Protein AF-0000000066987562 (afdb_homodimer)

Secondary structure (DSSP, 8-state):
--------------------------------B-TTS-B-HHHHHHHHHHH-TT--HHHHHHHHHHHHHHHS--SSHHHHHHHHHHHHHHHHHHSSS-HHHHHHHHHHHHHHHHHHTT--SSS--------HHHHHHHHHHTTTHHHHHHHHHHHHHHHHHHTTPPTT-EEEEETT-HHHHHHHHHHHH-TT---EEEEE--SS-HHHHHHHHHHHHTT-EEEEE-GGGHHHHHHH-TTEEEEEEE-SEEETTS-EEEETTHHHHHHHHHHS-SS--EEEEE--GGGEES--TTT-THHHHTT---S-SS--SS-S---HHHHTTPPPGGG-EEEE-GGG-SEEEETTEEE-GGGHHHHHHHT-/--------------------------------B-TTS-B-HHHHHHHHHHH-TT--HHHHHHHHHHHHHHHS--SSHHHHHHHHHHHHHHHHHHSSS-HHHHHHHHHHHHHHHHHHTT--SSS--------HHHHHHHHHHTTTHHHHHHHHHHHHHHHHHHTTPPTT-EEEEETT-HHHHHHHHHHHH-TT---EEEEE--SS-HHHHHHHHHHHHTT-EEEEE-GGGHHHHHHH-TTEEEEEEE-SEEETTS-EEEETTHHHHHHHHHHS-SS--EEEEE--GGGEES--TTT-THHHHHT---SSSS--SS-S---TTTGGGPPPGGG-EEEE-GGG-SEEEETTEEE-GGGHHHHHHH--

Foldseek 3Di:
DDPPPPPDDDPPPPPPPPPPPPPPPPPQPDQDADPVRQGQLQSQLVSVCVVDVLDASLLSLLLSLLVNLVRDDDDDLVRSLVSLVVNLVVNQVVDLHSLLSQLNSVLNSVVSVCLQVQNPPDPDPDSDNDDNVRSSVVCNVCSCVSVVVSVLFLVLLLVQLLVVQAAPAEEEEEALDPSVLSNLLSNLVDPVHAYAYEYEDQPQAVSSVVSQVSCVVSPHHYHYDYLVCLLVCLQPVLRAAEYEYEAQAQELLLKTKHAPSLQVNLVSQVPRDRYHHAYEYEYELSRYGDDDCVRPVVQQVQQPLPVPPVCPPPPPDPPVVVVVPRDDSSRGIHMHDLVSHQWYRTSVHIHRSNCSNVSVVVSD/DDDDPCPDDDPDPPDPPPPPPPPPPPPQPDQDQDPVRAGQLQSQLVSVCVVDVLDASLLSLLLSLLVNLVRDDDDDLVRSLVSLVVNLVVNQVVDLHSLLSQLNSVLNSVVSVCLQVQNPPDPDPDSDNDDNVRSSVVCNVCSCVSVVVSVLFLVLLLVQLLVVQAAPAEEEEEALDPSVLSNLLSNLVDPVHAYAYEYEDQPQAVSSVVSQVSCVVSPHHYHYDYLVCLLVCLQPVLRAAEYEYEAQAQELLLKTKHAPSLQVNLVSQVPRDRYHHAYEYEYELSRYGDDDCVRPVVQQVQQPLPPCCPCPPPPDDPPVVVVVSRDDSSRHIHMHDLVSHQWYRTSVHIHRSNCSNVSVVVSD

Nearest PDB structures (foldseek):
  5b04-assembly1_C  TM=7.597E-01  e=3.806E-19  Schizosaccharomyces pombe 972h-
  7f67-assembly1_C  TM=7.644E-01  e=8.911E-19  Homo sapiens
  5b04-assembly1_D  TM=7.649E-01  e=4.393E-18  Schizosaccharomyces pombe 972h-
  6jlz-assembly1_D  TM=7.361E-01  e=3.887E-17  Schizosaccharomyces pombe 972h-
  6jly-assembly1_C  TM=7.336E-01  e=1.549E-16  Schizosaccharomyces pombe 972h-

Solvent-accessible surface area (backbone atoms only — not comparable to full-atom values): 39674 Å² total; per-residue (Å²): 140,86,77,79,74,79,77,73,81,81,78,77,76,75,79,75,75,73,70,78,73,78,73,73,76,70,76,70,78,77,78,51,58,41,95,87,65,47,82,33,56,58,59,33,30,52,49,48,44,70,73,32,83,82,53,47,59,19,50,32,36,32,44,26,52,48,48,47,59,72,72,42,92,60,93,43,66,65,52,40,54,51,50,50,52,53,52,48,53,54,45,40,71,71,40,97,68,32,59,32,35,47,15,13,41,50,53,44,49,50,51,50,52,41,45,65,69,39,51,65,88,64,88,65,76,75,83,66,55,50,51,62,66,50,42,52,49,48,52,62,72,41,51,60,49,56,56,51,48,53,53,50,28,42,53,37,22,16,59,55,45,24,70,72,62,52,59,73,24,27,38,38,34,44,77,34,33,65,54,44,48,45,13,53,52,52,31,58,69,36,87,83,40,52,53,38,35,37,36,45,43,83,86,73,47,66,47,33,54,50,42,52,51,53,43,41,74,73,68,44,51,66,43,77,39,50,55,46,44,51,44,59,46,47,42,68,38,58,48,38,42,37,35,49,29,42,53,56,26,35,30,33,70,28,20,34,37,22,52,58,31,48,35,39,53,34,52,42,54,73,65,45,59,38,65,73,50,43,36,36,34,39,44,54,72,62,31,42,23,97,45,46,61,84,79,32,59,58,49,76,45,41,42,46,58,50,71,42,71,84,53,65,66,83,65,79,69,80,48,72,75,64,57,71,76,51,58,54,77,77,68,19,20,26,62,31,62,31,90,52,44,70,29,35,33,19,49,89,40,76,36,47,32,80,50,39,49,58,49,62,52,65,77,93,134,91,73,89,74,82,71,81,84,83,83,78,80,78,79,79,73,72,73,76,75,77,74,74,76,70,74,69,78,77,77,52,58,40,95,87,67,46,79,32,56,58,58,31,30,52,49,49,45,72,73,32,82,83,53,48,60,19,50,31,35,32,45,26,51,48,49,46,59,73,72,42,94,60,92,44,65,66,52,42,53,50,51,52,52,53,51,47,52,54,45,38,70,70,39,96,68,30,58,31,34,47,14,13,40,51,53,42,50,50,52,51,53,39,43,65,70,38,51,65,87,62,88,64,76,74,84,66,53,50,51,62,68,51,42,52,50,50,51,62,74,43,53,59,50,56,55,51,48,52,53,51,28,43,54,38,22,15,59,53,44,24,70,71,63,53,61,71,24,27,38,37,34,43,75,33,32,66,55,43,48,44,13,53,53,51,31,59,69,36,84,82,40,52,53,37,35,37,35,46,44,82,87,74,47,65,49,35,54,51,42,51,50,53,44,42,74,73,68,44,48,64,43,76,40,51,56,46,45,49,46,57,46,47,42,65,39,58,49,37,41,38,34,48,30,41,54,53,25,34,30,34,70,30,23,35,36,22,53,57,32,48,36,40,54,34,52,41,54,72,66,45,58,40,64,74,50,43,37,36,35,41,45,54,69,62,32,43,23,96,45,45,63,84,78,34,59,58,48,77,46,41,35,44,52,60,61,42,74,87,46,64,67,83,64,80,69,79,48,72,75,64,55,71,77,47,57,55,77,78,67,18,20,29,62,29,60,32,91,51,43,70,30,35,32,20,49,90,40,77,37,48,34,81,52,40,50,59,49,61,53,65,76,94

Structure (mmCIF, N/CA/C/O backbone):
data_AF-0000000066987562-model_v1
#
loop_
_entity.id
_entity.type
_entity.pdbx_description
1 polymer 'Translation initiation factor eIF2B subunit alpha'
#
loop_
_atom_site.group_PDB
_atom_site.id
_atom_site.type_symbol
_atom_site.label_atom_id
_atom_site.label_alt_id
_atom_site.label_comp_id
_atom_site.label_asym_id
_atom_site.label_entity_id
_atom_site.label_seq_id
_atom_site.pdbx_PDB_ins_code
_atom_site.Cartn_x
_atom_site.Cartn_y
_atom_site.Cartn_z
_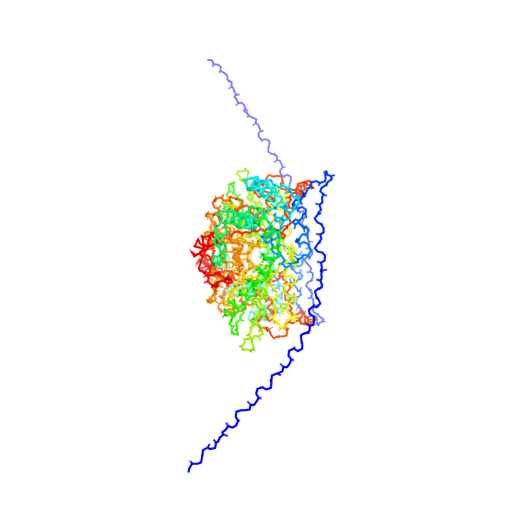atom_site.occupancy
_atom_site.B_iso_or_equiv
_atom_site.auth_seq_id
_atom_site.auth_comp_id
_atom_site.auth_asym_id
_atom_site.auth_atom_id
_atom_site.pdbx_PDB_model_num
ATOM 1 N N . MET A 1 1 ? -70.375 29.406 0.866 1 26.86 1 MET A N 1
ATOM 2 C CA . MET A 1 1 ? -69.25 28.562 0.572 1 26.86 1 MET A CA 1
ATOM 3 C C . MET A 1 1 ? -68.062 28.859 1.506 1 26.86 1 MET A C 1
ATOM 5 O O . MET A 1 1 ? -67.5 29.953 1.438 1 26.86 1 MET A O 1
ATOM 9 N N . SER A 1 2 ? -68 28.25 2.824 1 23.22 2 SER A N 1
ATOM 10 C CA . SER A 1 2 ? -67.625 28.625 4.188 1 23.22 2 SER A CA 1
ATOM 11 C C . SER A 1 2 ? -66.062 28.656 4.367 1 23.22 2 SER A C 1
ATOM 13 O O . SER A 1 2 ? -65.375 27.875 3.732 1 23.22 2 SER A O 1
ATOM 15 N N . THR A 1 3 ? -65.562 29.703 5.012 1 25.5 3 THR A N 1
ATOM 16 C CA . THR A 1 3 ? -64.438 30.5 5.504 1 25.5 3 THR A CA 1
ATOM 17 C C . THR A 1 3 ? -63.562 29.688 6.492 1 25.5 3 THR A C 1
ATOM 19 O O . THR A 1 3 ? -62.719 30.25 7.188 1 25.5 3 THR A O 1
ATOM 22 N N . ASP A 1 4 ? -63.781 28.25 6.441 1 23.69 4 ASP A N 1
ATOM 23 C CA . ASP A 1 4 ? -63.406 27.641 7.715 1 23.69 4 ASP A CA 1
ATOM 24 C C . ASP A 1 4 ? -61.938 27.875 8.023 1 23.69 4 ASP A C 1
ATOM 26 O O . ASP A 1 4 ? -61.094 27.734 7.145 1 23.69 4 ASP A O 1
ATOM 30 N N . SER A 1 5 ? -61.688 28.672 9.078 1 24.3 5 SER A N 1
ATOM 31 C CA . SER A 1 5 ? -60.656 29.344 9.875 1 24.3 5 SER A CA 1
ATOM 32 C C . SER A 1 5 ? -59.656 28.359 10.453 1 24.3 5 SER A C 1
ATOM 34 O O . SER A 1 5 ? -59.969 27.641 11.398 1 24.3 5 SER A O 1
ATOM 36 N N . SER A 1 6 ? -58.938 27.547 9.531 1 24.03 6 SER A N 1
ATOM 37 C CA . SER A 1 6 ? -58.094 26.438 9.922 1 24.03 6 SER A CA 1
ATOM 38 C C . SER A 1 6 ? -57.062 26.875 10.969 1 24.03 6 SER A C 1
ATOM 40 O O . SER A 1 6 ? -56.312 27.812 10.742 1 24.03 6 SER A O 1
ATOM 42 N N . SER A 1 7 ? -57.438 26.75 12.289 1 20.19 7 SER A N 1
ATOM 43 C CA . SER A 1 7 ? -56.844 27.094 13.586 1 20.19 7 SER A CA 1
ATOM 44 C C . SER A 1 7 ? -55.438 26.516 13.727 1 20.19 7 SER A C 1
ATOM 46 O O . SER A 1 7 ? -55.25 25.312 13.594 1 20.19 7 SER A O 1
ATOM 48 N N . LYS A 1 8 ? -54.469 27.312 13.312 1 21.95 8 LYS A N 1
ATOM 49 C CA . LYS A 1 8 ? -53 27.125 13.297 1 21.95 8 LYS A CA 1
ATOM 50 C C . LYS A 1 8 ? -52.5 26.688 14.664 1 21.95 8 LYS A C 1
ATOM 52 O O . LYS A 1 8 ? -52.719 27.375 15.656 1 21.95 8 LYS A O 1
ATOM 57 N N . PRO A 1 9 ? -52.312 25.344 14.906 1 20.62 9 PRO A N 1
ATOM 58 C CA . PRO A 1 9 ? -52 24.891 16.266 1 20.62 9 PRO A CA 1
ATOM 59 C C . PRO A 1 9 ? -50.812 25.656 16.875 1 20.62 9 PRO A C 1
ATOM 61 O O . PRO A 1 9 ? -49.969 26.203 16.156 1 20.62 9 PRO A O 1
ATOM 64 N N . ALA A 1 10 ? -50.969 26.203 18.156 1 19.22 10 ALA A N 1
ATOM 65 C CA . ALA A 1 10 ? -50.219 26.891 19.188 1 19.22 10 ALA A CA 1
ATOM 66 C C . ALA A 1 10 ? -48.906 26.156 19.469 1 19.22 10 ALA A C 1
ATOM 68 O O . ALA A 1 10 ? -48.875 24.953 19.75 1 19.22 10 ALA A O 1
ATOM 69 N N . ALA A 1 11 ? -47.781 26.562 18.797 1 20.05 11 ALA A N 1
ATOM 70 C CA . ALA A 1 11 ? -46.375 26.141 18.891 1 20.05 11 ALA A CA 1
ATOM 71 C C . ALA A 1 11 ? -45.906 26.203 20.328 1 20.05 11 ALA A C 1
ATOM 73 O O . ALA A 1 11 ? -45.875 27.281 20.938 1 20.05 11 ALA A O 1
ATOM 74 N N . GLU A 1 12 ? -46.344 25.219 21.203 1 19.61 12 GLU A N 1
ATOM 75 C CA . GLU A 1 12 ? -45.938 25.203 22.609 1 19.61 12 GLU A CA 1
ATOM 76 C C . GLU A 1 12 ? -44.438 25.438 22.766 1 19.61 12 GLU A C 1
ATOM 78 O O . GLU A 1 12 ? -43.625 24.875 22.016 1 19.61 12 GLU A O 1
ATOM 83 N N . SER A 1 13 ? -44.062 26.625 23.266 1 20.94 13 SER A N 1
ATOM 84 C CA . SER A 1 13 ? -42.781 27.219 23.656 1 20.94 13 SER A CA 1
ATOM 85 C C . SER A 1 13 ? -42.062 26.359 24.688 1 20.94 13 SER A C 1
ATOM 87 O O . SER A 1 13 ? -42.531 26.266 25.844 1 20.94 13 SER A O 1
ATOM 89 N N . SER A 1 14 ? -41.781 25.125 24.344 1 21.03 14 SER A N 1
ATOM 90 C CA . SER A 1 14 ? -41.094 24.312 25.344 1 21.03 14 SER A CA 1
ATOM 91 C C . SER A 1 14 ? -39.969 25.078 26 1 21.03 14 SER A C 1
ATOM 93 O O . SER A 1 14 ? -39.188 25.766 25.312 1 21.03 14 SER A O 1
ATOM 95 N N . ALA A 1 15 ? -40.094 25.469 27.297 1 20.36 15 ALA A N 1
ATOM 96 C CA . ALA A 1 15 ? -39.188 26.016 28.328 1 20.36 15 ALA A CA 1
ATOM 97 C C . ALA A 1 15 ? -37.875 25.266 28.344 1 20.36 15 ALA A C 1
ATOM 99 O O . ALA A 1 15 ? -37.812 24.047 28.516 1 20.36 15 ALA A O 1
ATOM 100 N N . ALA A 1 16 ? -36.875 25.875 27.688 1 20.92 16 ALA A N 1
ATOM 101 C CA . ALA A 1 16 ? -35.438 25.594 27.641 1 20.92 16 ALA A CA 1
ATOM 102 C C . ALA A 1 16 ? -34.844 25.516 29.031 1 20.92 16 ALA A C 1
ATOM 104 O O . ALA A 1 16 ? -34.625 26.547 29.672 1 20.92 16 ALA A O 1
ATOM 105 N N . ALA A 1 17 ? -35.406 24.703 29.938 1 24.67 17 ALA A N 1
ATOM 106 C CA . ALA A 1 17 ? -34.719 24.609 31.219 1 24.67 17 ALA A CA 1
ATOM 107 C C . ALA A 1 17 ? -33.188 24.5 31.016 1 24.67 17 ALA A C 1
ATOM 109 O O . ALA A 1 17 ? -32.75 23.641 30.25 1 24.67 17 ALA A O 1
ATOM 110 N N . GLY A 1 18 ? -32.531 25.609 31.203 1 20.08 18 GLY A N 1
ATOM 111 C CA . GLY A 1 18 ? -31.125 25.906 31.141 1 20.08 18 GLY A CA 1
ATOM 112 C C . GLY A 1 18 ? -30.266 24.938 31.922 1 20.08 18 GLY A C 1
ATOM 113 O O . GLY A 1 18 ? -30.391 24.844 33.156 1 20.08 18 GLY A O 1
ATOM 114 N N . MET A 1 19 ? -30.172 23.703 31.484 1 25.12 19 MET A N 1
ATOM 115 C CA . MET A 1 19 ? -29.281 22.844 32.25 1 25.12 19 MET A CA 1
ATOM 116 C C . MET A 1 19 ? -27.984 23.578 32.594 1 25.12 19 MET A C 1
ATOM 118 O O . MET A 1 19 ? -27.422 24.266 31.734 1 25.12 19 MET A O 1
ATOM 122 N N . PRO A 1 20 ? -27.766 23.906 33.844 1 24.05 20 PRO A N 1
ATOM 123 C CA . PRO A 1 20 ? -26.516 24.578 34.25 1 24.05 20 PRO A CA 1
ATOM 124 C C . PRO A 1 20 ? -25.281 23.875 33.688 1 24.05 20 PRO A C 1
ATOM 126 O O . PRO A 1 20 ? -25.266 22.656 33.562 1 24.05 20 PRO A O 1
ATOM 129 N N . ILE A 1 21 ? -24.734 24.422 32.688 1 25.94 21 ILE A N 1
ATOM 130 C CA . ILE A 1 21 ? -23.422 24.031 32.188 1 25.94 21 ILE A CA 1
ATOM 131 C C . ILE A 1 21 ? -22.438 23.938 33.344 1 25.94 21 ILE A C 1
ATOM 133 O O . ILE A 1 21 ? -22.156 24.922 34 1 25.94 21 ILE A O 1
ATOM 137 N N . ARG A 1 22 ? -22.453 22.891 34.094 1 27.09 22 ARG A N 1
ATOM 138 C CA . ARG A 1 22 ? -21.328 22.688 35 1 27.09 22 ARG A CA 1
ATOM 139 C C . ARG A 1 22 ? -20 23 34.312 1 27.09 22 ARG A C 1
ATOM 141 O O . ARG A 1 22 ? -19.641 22.375 33.312 1 27.09 22 ARG A O 1
ATOM 148 N N . THR A 1 23 ? -19.672 24.312 34.375 1 25.39 23 THR A N 1
ATOM 149 C CA . THR A 1 23 ? -18.328 24.781 34.031 1 25.39 23 THR A CA 1
ATOM 150 C C . THR A 1 23 ? -17.25 23.922 34.688 1 25.39 23 THR A C 1
ATOM 152 O O . THR A 1 23 ? -17.078 23.969 35.906 1 25.39 23 THR A O 1
ATOM 155 N N . ASN A 1 24 ? -17.156 22.703 34.406 1 28.55 24 ASN A N 1
ATOM 156 C CA . ASN A 1 24 ? -15.969 22.062 34.938 1 28.55 24 ASN A CA 1
ATOM 157 C C . ASN A 1 24 ? -14.703 22.844 34.625 1 28.55 24 ASN A C 1
ATOM 159 O O . ASN A 1 24 ? -14.359 23.047 33.469 1 28.55 24 ASN A O 1
ATOM 163 N N . SER A 1 25 ? -14.32 23.844 35.438 1 29.72 25 SER A N 1
ATOM 164 C CA . SER A 1 25 ? -13.016 24.484 35.5 1 29.72 25 SER A CA 1
ATOM 165 C C . SER A 1 25 ? -11.891 23.469 35.406 1 29.72 25 SER A C 1
ATOM 167 O O . SER A 1 25 ? -11.531 22.828 36.375 1 29.72 25 SER A O 1
ATOM 169 N N . THR A 1 26 ? -11.859 22.641 34.438 1 34.56 26 THR A N 1
ATOM 170 C CA . THR A 1 26 ? -10.625 21.875 34.375 1 34.56 26 THR A CA 1
ATOM 171 C C . THR A 1 26 ? -9.406 22.797 34.438 1 34.56 26 THR A C 1
ATOM 173 O O . THR A 1 26 ? -9.305 23.75 33.656 1 34.56 26 THR A O 1
ATOM 176 N N . SER A 1 27 ? -8.836 23 35.625 1 34.53 27 SER A N 1
ATOM 177 C CA . SER A 1 27 ? -7.551 23.641 35.906 1 34.53 27 SER A CA 1
ATOM 178 C C . SER A 1 27 ? -6.535 23.328 34.812 1 34.53 27 SER A C 1
ATOM 180 O O . SER A 1 27 ? -6.293 22.172 34.5 1 34.53 27 SER A O 1
ATOM 182 N N . SER A 1 28 ? -6.484 24.203 33.812 1 41.34 28 SER A N 1
ATOM 183 C CA . SER A 1 28 ? -5.414 24.125 32.812 1 41.34 28 SER A CA 1
ATOM 184 C C . SER A 1 28 ? -4.078 23.797 33.469 1 41.34 28 SER A C 1
ATOM 186 O O . SER A 1 28 ? -3.766 24.312 34.562 1 41.34 28 SER A O 1
ATOM 188 N N . PRO A 1 29 ? -3.457 22.75 33.25 1 44.59 29 PRO A N 1
ATOM 189 C CA . PRO A 1 29 ? -2.178 22.406 33.875 1 44.59 29 PRO A CA 1
ATOM 190 C C . PRO A 1 29 ? -1.225 23.609 33.969 1 44.59 29 PRO A C 1
ATOM 192 O O . PRO A 1 29 ? -1.278 24.5 33.125 1 44.59 29 PRO A O 1
ATOM 195 N N . THR A 1 30 ? -0.789 24.016 35.188 1 47 30 THR A N 1
ATOM 196 C CA . THR A 1 30 ? 0.227 25.016 35.5 1 47 30 THR A CA 1
ATOM 197 C C . THR A 1 30 ? 1.457 24.812 34.594 1 47 30 THR A C 1
ATOM 199 O O . THR A 1 30 ? 1.944 23.703 34.438 1 47 30 THR A O 1
ATOM 202 N N . PRO A 1 31 ? 1.804 25.922 33.812 1 55.94 31 PRO A N 1
ATOM 203 C CA . PRO A 1 31 ? 2.959 25.875 32.938 1 55.94 31 PRO A CA 1
ATOM 204 C C . PRO A 1 31 ? 4.227 25.375 33.625 1 55.94 31 PRO A C 1
ATOM 206 O O . PRO A 1 31 ? 4.461 25.703 34.781 1 55.94 31 PRO A O 1
ATOM 209 N N . SER A 1 32 ? 4.961 24.391 33.188 1 56.53 32 SER A N 1
ATOM 210 C CA . SER A 1 32 ? 6.152 23.75 33.75 1 56.53 32 SER A CA 1
ATOM 211 C C . SER A 1 32 ? 7.375 24.656 33.625 1 56.53 32 SER A C 1
ATOM 213 O O . SER A 1 32 ? 7.695 25.125 32.531 1 56.53 32 SER A O 1
ATOM 215 N N . LYS A 1 33 ? 7.898 25.156 34.719 1 52.38 33 LYS A N 1
ATOM 216 C CA . LYS A 1 33 ? 9.172 25.875 34.812 1 52.38 33 LYS A CA 1
ATOM 217 C C . LYS A 1 33 ? 10.344 24.906 34.75 1 52.38 33 LYS A C 1
ATOM 219 O O . LYS A 1 33 ? 10.273 23.797 35.281 1 52.38 33 LYS A O 1
ATOM 224 N N . GLN A 1 34 ? 11.227 25.266 33.844 1 57.06 34 GLN A N 1
ATOM 225 C CA . GLN A 1 34 ? 12.492 24.547 33.844 1 57.06 34 GLN A CA 1
ATOM 226 C C . GLN A 1 34 ? 13.195 24.672 35.188 1 57.06 34 GLN A C 1
ATOM 228 O O . GLN A 1 34 ? 12.781 25.469 36.031 1 57.06 34 GLN A O 1
ATOM 233 N N . GLN A 1 35 ? 14.305 23.969 35.406 1 49.94 35 GLN A N 1
ATOM 234 C CA . GLN A 1 35 ? 15.117 23.984 36.625 1 49.94 35 GLN A CA 1
ATOM 235 C C . GLN A 1 35 ? 15.531 25.406 37 1 49.94 35 GLN A C 1
ATOM 237 O O . GLN A 1 35 ? 15.648 25.734 38.188 1 49.94 35 GLN A O 1
ATOM 242 N N . ASP A 1 36 ? 15.891 26.188 36.031 1 49.28 36 ASP A N 1
ATOM 243 C CA . ASP A 1 36 ? 16.406 27.5 36.375 1 49.28 36 ASP A CA 1
ATOM 244 C C . ASP A 1 36 ? 15.273 28.516 36.531 1 49.28 36 ASP A C 1
ATOM 246 O O . ASP A 1 36 ? 15.516 29.719 36.625 1 49.28 36 ASP A O 1
ATOM 250 N N . GLY A 1 37 ? 13.984 28.047 36.562 1 59.81 37 GLY A N 1
ATOM 251 C CA . GLY A 1 37 ? 12.859 28.938 36.781 1 59.81 37 GLY A CA 1
ATOM 252 C C . GLY A 1 37 ? 12.281 29.531 35.5 1 59.81 37 GLY A C 1
ATOM 253 O O . GLY A 1 37 ? 11.266 30.219 35.531 1 59.81 37 GLY A O 1
ATOM 254 N N . SER A 1 38 ? 12.992 29.25 34.344 1 73.5 38 SER A N 1
ATOM 255 C CA . SER A 1 38 ? 12.594 29.875 33.094 1 73.5 38 SER A CA 1
ATOM 256 C C . SER A 1 38 ? 11.5 29.078 32.375 1 73.5 38 SER A C 1
ATOM 258 O O . SER A 1 38 ? 11.375 27.859 32.594 1 73.5 38 SER A O 1
ATOM 260 N N . PHE A 1 39 ? 10.516 29.75 31.797 1 88.31 39 PHE A N 1
ATOM 261 C CA . PHE A 1 39 ? 9.391 29.172 31.078 1 88.31 39 PHE A CA 1
ATOM 262 C C . PHE A 1 39 ? 9.883 28.25 29.969 1 88.31 39 PHE A C 1
ATOM 264 O O . PHE A 1 39 ? 10.773 28.609 29.203 1 88.31 39 PHE A O 1
ATOM 271 N N . ASP A 1 40 ? 9.477 27 29.938 1 94.12 40 ASP A N 1
ATOM 272 C CA . ASP A 1 40 ? 9.828 26.016 28.922 1 94.12 40 ASP A CA 1
ATOM 273 C C . ASP A 1 40 ? 8.68 25.812 27.938 1 94.12 40 ASP A C 1
ATOM 275 O O . ASP A 1 40 ? 7.723 25.094 28.234 1 94.12 40 ASP A O 1
ATOM 279 N N . ILE A 1 41 ? 8.812 26.344 26.766 1 95.88 41 ILE A N 1
ATOM 280 C CA . ILE A 1 41 ? 7.734 26.312 25.797 1 95.88 41 ILE A CA 1
ATOM 281 C C . ILE A 1 41 ? 7.523 24.875 25.297 1 95.88 41 ILE A C 1
ATOM 283 O O . ILE A 1 41 ? 6.395 24.484 25.016 1 95.88 41 ILE A O 1
ATOM 287 N N . VAL A 1 42 ? 8.57 24.047 25.172 1 95.69 42 VAL A N 1
ATOM 288 C CA . VAL A 1 42 ? 8.484 22.688 24.656 1 95.69 42 VAL A CA 1
ATOM 289 C C . VAL A 1 42 ? 7.695 21.812 25.625 1 95.69 42 VAL A C 1
ATOM 291 O O . VAL A 1 42 ? 6.805 21.062 25.219 1 95.69 42 VAL A O 1
ATOM 294 N N . GLN A 1 43 ? 8 22 26.828 1 94.5 43 GLN A N 1
ATOM 295 C CA . GLN A 1 43 ? 7.273 21.25 27.844 1 94.5 43 GLN A CA 1
ATOM 296 C C . GLN A 1 43 ? 5.805 21.656 27.891 1 94.5 43 GLN A C 1
ATOM 298 O O . GLN A 1 43 ? 4.922 20.797 28.016 1 94.5 43 GLN A O 1
ATOM 303 N N . THR A 1 44 ? 5.598 22.938 27.859 1 94.19 44 THR A N 1
ATOM 304 C CA . THR A 1 44 ? 4.23 23.453 27.828 1 94.19 44 THR A CA 1
ATOM 305 C C . THR A 1 44 ? 3.459 22.875 26.641 1 94.19 44 THR A C 1
ATOM 307 O O . THR A 1 44 ? 2.328 22.406 26.797 1 94.19 44 THR A O 1
ATOM 310 N N . TYR A 1 45 ? 4.039 22.859 25.516 1 94.25 45 TYR A N 1
ATOM 311 C CA . TYR A 1 45 ? 3.447 22.312 24.297 1 94.25 45 TYR A CA 1
ATOM 312 C C . TYR A 1 45 ? 3.072 20.844 24.484 1 94.25 45 TYR A C 1
ATOM 314 O O . TYR A 1 45 ? 1.951 20.438 24.172 1 94.25 45 TYR A O 1
ATOM 322 N N . ARG A 1 46 ? 3.916 20.062 24.953 1 93.06 46 ARG A N 1
ATOM 323 C CA . ARG A 1 46 ? 3.686 18.641 25.172 1 93.06 46 ARG A CA 1
ATOM 324 C C . ARG A 1 46 ? 2.57 18.406 26.188 1 93.06 46 ARG A C 1
ATOM 326 O O . ARG A 1 46 ? 1.749 17.5 26.016 1 93.06 46 ARG A O 1
ATOM 333 N N . GLU A 1 47 ? 2.564 19.25 27.188 1 92.44 47 GLU A N 1
ATOM 334 C CA . GLU A 1 47 ? 1.529 19.125 28.203 1 92.44 47 GLU A CA 1
ATOM 335 C C . GLU A 1 47 ? 0.152 19.453 27.641 1 92.44 47 GLU A C 1
ATOM 337 O O . GLU A 1 47 ? -0.837 18.797 27.984 1 92.44 47 GLU A O 1
ATOM 342 N N . LEU A 1 48 ? 0.119 20.484 26.859 1 90.75 48 LEU A N 1
ATOM 343 C CA . LEU A 1 48 ? -1.137 20.859 26.219 1 90.75 48 LEU A CA 1
ATOM 344 C C . LEU A 1 48 ? -1.673 19.719 25.375 1 90.75 48 LEU A C 1
ATOM 346 O O . LEU A 1 48 ? -2.854 19.375 25.453 1 90.75 48 LEU A O 1
ATOM 350 N N . LEU A 1 49 ? -0.809 19.047 24.562 1 89.44 49 LEU A N 1
ATOM 351 C CA . LEU A 1 49 ? -1.222 17.953 23.688 1 89.44 49 LEU A CA 1
ATOM 352 C C . LEU A 1 49 ? -1.661 16.75 24.5 1 89.44 49 LEU A C 1
ATOM 354 O O . LEU A 1 49 ? -2.576 16.016 24.094 1 89.44 49 LEU A O 1
ATOM 358 N N . ASN A 1 50 ? -1.048 16.5 25.594 1 89.19 50 ASN A N 1
ATOM 359 C CA . ASN A 1 50 ? -1.368 15.359 26.438 1 89.19 50 ASN A CA 1
ATOM 360 C C . ASN A 1 50 ? -2.664 15.578 27.203 1 89.19 50 ASN A C 1
ATOM 362 O O . ASN A 1 50 ? -3.373 14.617 27.516 1 89.19 50 ASN A O 1
ATOM 366 N N . SER A 1 51 ? -2.941 16.812 27.531 1 88.06 51 SER A N 1
ATOM 367 C CA . SER A 1 51 ? -4.094 17.141 28.359 1 88.06 51 SER A CA 1
ATOM 368 C C . SER A 1 51 ? -5.383 17.141 27.547 1 88.06 51 SER A C 1
ATOM 370 O O . SER A 1 51 ? -6.461 16.875 28.078 1 88.06 51 SER A O 1
ATOM 372 N N . ASP A 1 52 ? -5.289 17.531 26.328 1 83.88 52 ASP A N 1
ATOM 373 C CA . ASP A 1 52 ? -6.449 17.609 25.453 1 83.88 52 ASP A CA 1
ATOM 374 C C . ASP A 1 52 ? -6.184 16.906 24.125 1 83.88 52 ASP A C 1
ATOM 376 O O . ASP A 1 52 ? -5.512 17.438 23.25 1 83.88 52 ASP A O 1
ATOM 380 N N . ARG A 1 53 ? -6.879 15.797 23.938 1 79 53 ARG A N 1
ATOM 381 C CA . ARG A 1 53 ? -6.664 14.992 22.734 1 79 53 ARG A CA 1
ATOM 382 C C . ARG A 1 53 ? -7.258 15.672 21.516 1 79 53 ARG A C 1
ATOM 384 O O . ARG A 1 53 ? -6.891 15.344 20.375 1 79 53 ARG A O 1
ATOM 391 N N . ASP A 1 54 ? -8.07 16.578 21.75 1 81.88 54 ASP A N 1
ATOM 392 C CA . ASP A 1 54 ? -8.734 17.234 20.625 1 81.88 54 ASP A CA 1
ATOM 393 C C . ASP A 1 54 ? -7.926 18.438 20.125 1 81.88 54 ASP A C 1
ATOM 395 O O . ASP A 1 54 ? -8.227 19 19.062 1 81.88 54 ASP A O 1
ATOM 399 N N . LEU A 1 55 ? -6.945 18.75 20.875 1 88.38 55 LEU A N 1
ATOM 400 C CA . LEU A 1 55 ? -6.113 19.891 20.484 1 88.38 55 LEU A CA 1
ATOM 401 C C . LEU A 1 55 ? -5.152 19.5 19.375 1 88.38 55 LEU A C 1
ATOM 403 O O . LEU A 1 55 ? -4.445 18.5 19.469 1 88.38 55 LEU A O 1
ATOM 407 N N . THR A 1 56 ? -5.184 20.266 18.297 1 90.31 56 THR A N 1
ATOM 408 C CA . THR A 1 56 ? -4.277 20 17.188 1 90.31 56 THR A CA 1
ATOM 409 C C . THR A 1 56 ? -2.906 20.625 17.438 1 90.31 56 THR A C 1
ATOM 411 O O . THR A 1 56 ? -2.779 21.531 18.266 1 90.31 56 THR A O 1
ATOM 414 N N . MET A 1 57 ? -1.932 20.203 16.766 1 91.69 57 MET A N 1
ATOM 415 C CA . MET A 1 57 ? -0.556 20.641 16.969 1 91.69 57 MET A CA 1
ATOM 416 C C . MET A 1 57 ? -0.422 22.141 16.688 1 91.69 57 MET A C 1
ATOM 418 O O . MET A 1 57 ? 0.197 22.875 17.469 1 91.69 57 MET A O 1
ATOM 422 N N . PRO A 1 58 ? -1.051 22.703 15.625 1 93.06 58 PRO A N 1
ATOM 423 C CA . PRO A 1 58 ? -0.964 24.141 15.398 1 93.06 58 PRO A CA 1
ATOM 424 C C . PRO A 1 58 ? -1.585 24.953 16.531 1 93.06 58 PRO A C 1
ATOM 426 O O . PRO A 1 58 ? -1.012 25.969 16.953 1 93.06 58 PRO A O 1
ATOM 429 N N . VAL A 1 59 ? -2.725 24.516 16.984 1 92.5 59 VAL A N 1
ATOM 430 C CA . VAL A 1 59 ? -3.406 25.234 18.047 1 92.5 59 VAL A CA 1
ATOM 431 C C . VAL A 1 59 ? -2.594 25.141 19.344 1 92.5 59 VAL A C 1
ATOM 433 O O . VAL A 1 59 ? -2.484 26.125 20.078 1 92.5 59 VAL A O 1
ATOM 436 N N . ALA A 1 60 ? -2.045 23.969 19.578 1 93.25 60 ALA A N 1
ATOM 437 C CA . ALA A 1 60 ? -1.174 23.797 20.734 1 93.25 60 ALA A CA 1
ATOM 438 C C . ALA A 1 60 ? 0.036 24.734 20.641 1 93.25 60 ALA A C 1
ATOM 440 O O . ALA A 1 60 ? 0.492 25.266 21.656 1 93.25 60 ALA A O 1
ATOM 441 N N . ALA A 1 61 ? 0.569 24.859 19.5 1 94.44 61 ALA A N 1
ATOM 442 C CA . ALA A 1 61 ? 1.689 25.766 19.281 1 94.44 61 ALA A CA 1
ATOM 443 C C . ALA A 1 61 ? 1.291 27.203 19.594 1 94.44 61 ALA A C 1
ATOM 445 O O . ALA A 1 61 ? 2.025 27.922 20.281 1 94.44 61 ALA A O 1
ATOM 446 N N . ILE A 1 62 ? 0.151 27.641 19.125 1 92.31 62 ILE A N 1
ATOM 447 C CA . ILE A 1 62 ? -0.362 28.984 19.391 1 92.31 62 ILE A CA 1
ATOM 448 C C . ILE A 1 62 ? -0.527 29.188 20.891 1 92.31 62 ILE A C 1
ATOM 450 O O . ILE A 1 62 ? -0.039 30.172 21.438 1 92.31 62 ILE A O 1
ATOM 454 N N . GLU A 1 63 ? -1.161 28.219 21.531 1 92 63 GLU A N 1
ATOM 455 C CA . GLU A 1 63 ? -1.409 28.344 22.969 1 92 63 GLU A CA 1
ATOM 456 C C . GLU A 1 63 ? -0.101 28.359 23.75 1 92 63 GLU A C 1
ATOM 458 O O . GLU A 1 63 ? 0.004 29.047 24.781 1 92 63 GLU A O 1
ATOM 463 N N . SER A 1 64 ? 0.823 27.609 23.297 1 93.81 64 SER A N 1
ATOM 464 C CA . SER A 1 64 ? 2.129 27.609 23.953 1 93.81 64 SER A CA 1
ATOM 465 C C . SER A 1 64 ? 2.797 28.969 23.844 1 93.81 64 SER A C 1
ATOM 467 O O . SER A 1 64 ? 3.389 29.453 24.812 1 93.81 64 SER A O 1
ATOM 469 N N . LEU A 1 65 ? 2.697 29.594 22.719 1 93.62 65 LEU A N 1
ATOM 470 C CA . LEU A 1 65 ? 3.285 30.906 22.516 1 93.62 65 LEU A CA 1
ATOM 471 C C . LEU A 1 65 ? 2.564 31.953 23.359 1 93.62 65 LEU A C 1
ATOM 473 O O . LEU A 1 65 ? 3.191 32.906 23.859 1 93.62 65 LEU A O 1
ATOM 477 N N . ILE A 1 66 ? 1.286 31.844 23.469 1 90.88 66 ILE A N 1
ATOM 478 C CA . ILE A 1 66 ? 0.527 32.719 24.328 1 90.88 66 ILE A CA 1
ATOM 479 C C . ILE A 1 66 ? 1.011 32.594 25.766 1 90.88 66 ILE A C 1
ATOM 481 O O . ILE A 1 66 ? 1.183 33.562 26.484 1 90.88 66 ILE A O 1
ATOM 485 N N . GLU A 1 67 ? 1.261 31.328 26.172 1 91.25 67 GLU A N 1
ATOM 486 C CA . GLU A 1 67 ? 1.764 31.078 27.516 1 91.25 67 GLU A CA 1
ATOM 487 C C . GLU A 1 67 ? 3.145 31.703 27.719 1 91.25 67 GLU A C 1
ATOM 489 O O . GLU A 1 67 ? 3.477 32.156 28.812 1 91.25 67 GLU A O 1
ATOM 494 N N . VAL A 1 68 ? 3.939 31.656 26.703 1 92.62 68 VAL A N 1
ATOM 495 C CA . VAL A 1 68 ? 5.238 32.312 26.766 1 92.62 68 VAL A CA 1
ATOM 496 C C . VAL A 1 68 ? 5.043 33.812 27.094 1 92.62 68 VAL A C 1
ATOM 498 O O . VAL A 1 68 ? 5.742 34.344 27.953 1 92.62 68 VAL A O 1
ATOM 501 N N . LEU A 1 69 ? 4.105 34.438 26.422 1 89 69 LEU A N 1
ATOM 502 C CA . LEU A 1 69 ? 3.844 35.875 26.641 1 89 69 LEU A CA 1
ATOM 503 C C . LEU A 1 69 ? 3.318 36.125 28.047 1 89 69 LEU A C 1
ATOM 505 O O . LEU A 1 69 ? 3.584 37.156 28.641 1 89 69 LEU A O 1
ATOM 509 N N . ARG A 1 70 ? 2.633 35.125 28.516 1 87.19 70 ARG A N 1
ATOM 510 C CA . ARG A 1 70 ? 2.096 35.25 29.859 1 87.19 70 ARG A CA 1
ATOM 511 C C . ARG A 1 70 ? 3.211 35.188 30.906 1 87.19 70 ARG A C 1
ATOM 513 O O . ARG A 1 70 ? 3.133 35.844 31.938 1 87.19 70 ARG A O 1
ATOM 520 N N . ASN A 1 71 ? 4.199 34.5 30.594 1 89.44 71 ASN A N 1
ATOM 521 C CA . ASN A 1 71 ? 5.199 34.188 31.625 1 89.44 71 ASN A CA 1
ATOM 522 C C . ASN A 1 71 ? 6.504 34.938 31.375 1 89.44 71 ASN A C 1
ATOM 524 O O . ASN A 1 71 ? 7.477 34.781 32.094 1 89.44 71 ASN A O 1
ATOM 528 N N . THR A 1 72 ? 6.562 35.656 30.344 1 86.25 72 THR A N 1
ATOM 529 C CA . THR A 1 72 ? 7.77 36.406 30.016 1 86.25 72 THR A CA 1
ATOM 530 C C . THR A 1 72 ? 7.465 37.906 29.891 1 86.25 72 THR A C 1
ATOM 532 O O . THR A 1 72 ? 6.863 38.344 28.906 1 86.25 72 THR A O 1
ATOM 535 N N . PRO A 1 73 ? 7.918 38.594 30.859 1 83.06 73 PRO A N 1
ATOM 536 C CA . PRO A 1 73 ? 7.668 40.062 30.781 1 83.06 73 PRO A CA 1
ATOM 537 C C . PRO A 1 73 ? 8.383 40.719 29.609 1 83.06 73 PRO A C 1
ATOM 539 O O . PRO A 1 73 ? 9.508 40.312 29.266 1 83.06 73 PRO A O 1
ATOM 542 N N . ALA A 1 74 ? 7.656 41.469 28.891 1 83.25 74 ALA A N 1
ATOM 543 C CA . ALA A 1 74 ? 8.203 42.281 27.797 1 83.25 74 ALA A CA 1
ATOM 544 C C . ALA A 1 74 ? 7.766 43.75 27.938 1 83.25 74 ALA A C 1
ATOM 546 O O . ALA A 1 74 ? 6.613 44.031 28.281 1 83.25 74 ALA A O 1
ATOM 547 N N . SER A 1 75 ? 8.742 44.656 27.688 1 81.56 75 SER A N 1
ATOM 548 C CA . SER A 1 75 ? 8.461 46.062 27.922 1 81.56 75 SER A CA 1
ATOM 549 C C . SER A 1 75 ? 7.996 46.75 26.641 1 81.56 75 SER A C 1
ATOM 551 O O . SER A 1 75 ? 7.371 47.812 26.688 1 81.56 75 SER A O 1
ATOM 553 N N . THR A 1 76 ? 8.391 46.219 25.469 1 84 76 THR A N 1
ATOM 554 C CA . THR A 1 76 ? 8.031 46.844 24.203 1 84 76 THR A CA 1
ATOM 555 C C . THR A 1 76 ? 7.441 45.812 23.234 1 84 76 THR A C 1
ATOM 557 O O . THR A 1 76 ? 7.59 44.625 23.453 1 84 76 THR A O 1
ATOM 560 N N . ALA A 1 77 ? 6.77 46.375 22.234 1 83.94 77 ALA A N 1
ATOM 561 C CA . ALA A 1 77 ? 6.215 45.562 21.172 1 83.94 77 ALA A CA 1
ATOM 562 C C . ALA A 1 77 ? 7.312 44.781 20.438 1 83.94 77 ALA A C 1
ATOM 564 O O . ALA A 1 77 ? 7.152 43.594 20.141 1 83.94 77 ALA A O 1
ATOM 565 N N . MET A 1 78 ? 8.375 45.469 20.203 1 87.06 78 MET A N 1
ATOM 566 C CA . MET A 1 78 ? 9.477 44.844 19.484 1 87.06 78 MET A CA 1
ATOM 567 C C . MET A 1 78 ? 10.102 43.719 20.297 1 87.06 78 MET A C 1
ATOM 569 O O . MET A 1 78 ? 10.461 42.688 19.75 1 87.06 78 MET A O 1
ATOM 573 N N . GLU A 1 79 ? 10.25 43.938 21.531 1 88.88 79 GLU A N 1
ATOM 574 C CA . GLU A 1 79 ? 10.781 42.906 22.406 1 88.88 79 GLU A CA 1
ATOM 575 C C . GLU A 1 79 ? 9.867 41.688 22.438 1 88.88 79 GLU A C 1
ATOM 577 O O . GLU A 1 79 ? 10.344 40.562 22.5 1 88.88 79 GLU A O 1
ATOM 582 N N . THR A 1 80 ? 8.656 41.969 22.469 1 88.12 80 THR A N 1
ATOM 583 C CA . THR A 1 80 ? 7.664 40.906 22.484 1 88.12 80 THR A CA 1
ATOM 584 C C . THR A 1 80 ? 7.797 40.031 21.219 1 88.12 80 THR A C 1
ATOM 586 O O . THR A 1 80 ? 7.797 38.812 21.312 1 88.12 80 THR A O 1
ATOM 589 N N . VAL A 1 81 ? 7.891 40.625 20.078 1 90.31 81 VAL A N 1
ATOM 590 C CA . VAL A 1 81 ? 8.016 39.938 18.812 1 90.31 81 VAL A CA 1
ATOM 591 C C . VAL A 1 81 ? 9.305 39.125 18.797 1 90.31 81 VAL A C 1
ATOM 593 O O . VAL A 1 81 ? 9.312 37.969 18.312 1 90.31 81 VAL A O 1
ATOM 596 N N . GLU A 1 82 ? 10.352 39.625 19.359 1 93.31 82 GLU A N 1
ATOM 597 C CA . GLU A 1 82 ? 11.625 38.938 19.406 1 93.31 82 GLU A CA 1
ATOM 598 C C . GLU A 1 82 ? 11.523 37.688 20.297 1 93.31 82 GLU A C 1
ATOM 600 O O . GLU A 1 82 ? 12.102 36.656 19.984 1 93.31 82 GLU A O 1
ATOM 605 N N . ILE A 1 83 ? 10.859 37.875 21.406 1 92.5 83 ILE A N 1
ATOM 606 C CA . ILE A 1 83 ? 10.664 36.75 22.312 1 92.5 83 ILE A CA 1
ATOM 607 C C . ILE A 1 83 ? 9.883 35.656 21.609 1 92.5 83 ILE A C 1
ATOM 609 O O . ILE A 1 83 ? 10.25 34.469 21.688 1 92.5 83 ILE A O 1
ATOM 613 N N . VAL A 1 84 ? 8.852 36.031 20.891 1 93.31 84 VAL A N 1
ATOM 614 C CA . VAL A 1 84 ? 8.008 35.062 20.188 1 93.31 84 VAL A CA 1
ATOM 615 C C . VAL A 1 84 ? 8.828 34.344 19.125 1 93.31 84 VAL A C 1
ATOM 617 O O . VAL A 1 84 ? 8.734 33.125 18.969 1 93.31 84 VAL A O 1
ATOM 620 N N . LYS A 1 85 ? 9.633 35.031 18.406 1 95.31 85 LYS A N 1
ATOM 621 C CA . LYS A 1 85 ? 10.461 34.469 17.344 1 95.31 85 LYS A CA 1
ATOM 622 C C . LYS A 1 85 ? 11.453 33.438 17.922 1 95.31 85 LYS A C 1
ATOM 624 O O . LYS A 1 85 ? 11.648 32.375 17.359 1 95.31 85 LYS A O 1
ATOM 629 N N . LYS A 1 86 ? 12.039 33.812 19 1 95.44 86 LYS A N 1
ATOM 630 C CA . LYS A 1 86 ? 13.016 32.938 19.656 1 95.44 86 LYS A CA 1
ATOM 631 C C . LYS A 1 86 ? 12.359 31.672 20.156 1 95.44 86 LYS A C 1
ATOM 633 O O . LYS A 1 86 ? 12.875 30.562 19.938 1 95.44 86 LYS A O 1
ATOM 638 N N . GLU A 1 87 ? 11.289 31.859 20.844 1 95.94 87 GLU A N 1
ATOM 639 C CA . GLU A 1 87 ? 10.586 30.703 21.406 1 95.94 87 GLU A CA 1
ATOM 640 C C . GLU A 1 87 ? 9.977 29.844 20.312 1 95.94 87 GLU A C 1
ATOM 642 O O . GLU A 1 87 ? 9.891 28.609 20.453 1 95.94 87 GLU A O 1
ATOM 647 N N . LYS A 1 88 ? 9.516 30.438 19.219 1 95.88 88 LYS A N 1
ATOM 648 C CA . LYS A 1 88 ? 9.055 29.719 18.047 1 95.88 88 LYS A CA 1
ATOM 649 C C . LYS A 1 88 ? 10.148 28.797 17.5 1 95.88 88 LYS A C 1
ATOM 651 O O . LYS A 1 88 ? 9.898 27.625 17.203 1 95.88 88 LYS A O 1
ATOM 656 N N . ALA A 1 89 ? 11.305 29.328 17.391 1 95.31 89 ALA A N 1
ATOM 657 C CA . ALA A 1 89 ? 12.43 28.547 16.875 1 95.31 89 ALA A CA 1
ATOM 658 C C . ALA A 1 89 ? 12.719 27.344 17.75 1 95.31 89 ALA A C 1
ATOM 660 O O . ALA A 1 89 ? 13.016 26.25 17.25 1 95.31 89 ALA A O 1
ATOM 661 N N . LYS A 1 90 ? 12.641 27.578 19.047 1 94.69 90 LYS A N 1
ATOM 662 C CA . LYS A 1 90 ? 12.852 26.5 19.984 1 94.69 90 LYS A CA 1
ATOM 663 C C . LYS A 1 90 ? 11.781 25.406 19.828 1 94.69 90 LYS A C 1
ATOM 665 O O . LYS A 1 90 ? 12.094 24.219 19.859 1 94.69 90 LYS A O 1
ATOM 670 N N . LEU A 1 91 ? 10.641 25.828 19.688 1 94.5 91 LEU A N 1
ATOM 671 C CA . LEU A 1 91 ? 9.508 24.922 19.547 1 94.5 91 LEU A CA 1
ATOM 672 C C . LEU A 1 91 ? 9.633 24.094 18.266 1 94.5 91 LEU A C 1
ATOM 674 O O . LEU A 1 91 ? 9.453 22.875 18.297 1 94.5 91 LEU A O 1
ATOM 678 N N . LEU A 1 92 ? 9.961 24.703 17.172 1 90.62 92 LEU A N 1
ATOM 679 C CA . LEU A 1 92 ? 10.086 24.031 15.883 1 90.62 92 LEU A CA 1
ATOM 680 C C . LEU A 1 92 ? 11.219 23.016 15.906 1 90.62 92 LEU A C 1
ATOM 682 O O . LEU A 1 92 ? 11.094 21.922 15.352 1 90.62 92 LEU A O 1
ATOM 686 N N . ALA A 1 93 ? 12.242 23.266 16.578 1 86.62 93 ALA A N 1
ATOM 687 C CA . ALA A 1 93 ? 13.414 22.391 16.656 1 86.62 93 ALA A CA 1
ATOM 688 C C . ALA A 1 93 ? 13.117 21.141 17.484 1 86.62 93 ALA A C 1
ATOM 690 O O . ALA A 1 93 ? 13.805 20.125 17.344 1 86.62 93 ALA A O 1
ATOM 691 N N . SER A 1 94 ? 12.141 21.25 18.266 1 85.19 94 SER A N 1
ATOM 692 C CA . SER A 1 94 ? 11.859 20.172 19.203 1 85.19 94 SER A CA 1
ATOM 693 C C . SER A 1 94 ? 11 19.094 18.562 1 85.19 94 SER A C 1
ATOM 695 O O . SER A 1 94 ? 10.906 17.969 19.078 1 85.19 94 SER A O 1
ATOM 697 N N . ALA A 1 95 ? 10.367 19.359 17.484 1 80.88 95 ALA A N 1
ATOM 698 C CA . ALA A 1 95 ? 9.422 18.422 16.875 1 80.88 95 ALA A CA 1
ATOM 699 C C . ALA A 1 95 ? 10.062 17.672 15.727 1 80.88 95 ALA A C 1
ATOM 701 O O . ALA A 1 95 ? 10.828 18.234 14.945 1 80.88 95 ALA A O 1
ATOM 702 N N . PRO A 1 96 ? 9.766 16.328 15.664 1 73.94 96 PRO A N 1
ATOM 703 C CA . PRO A 1 96 ? 10.266 15.578 14.516 1 73.94 96 PRO A CA 1
ATOM 704 C C . PRO A 1 96 ? 9.797 16.156 13.18 1 73.94 96 PRO A C 1
ATOM 706 O O . PRO A 1 96 ? 10.562 16.219 12.227 1 73.94 96 PRO A O 1
ATOM 709 N N . ASN A 1 97 ? 8.578 16.5 13.141 1 79 97 ASN A N 1
ATOM 710 C CA . ASN A 1 97 ? 7.992 17.25 12.031 1 79 97 ASN A CA 1
ATOM 711 C C . ASN A 1 97 ? 7.523 18.641 12.477 1 79 97 ASN A C 1
ATOM 713 O O . ASN A 1 97 ? 6.465 18.766 13.094 1 79 97 ASN A O 1
ATOM 717 N N . PRO A 1 98 ? 8.211 19.594 12.086 1 87.06 98 PRO A N 1
ATOM 718 C CA . PRO A 1 98 ? 7.918 20.922 12.617 1 87.06 98 PRO A CA 1
ATOM 719 C C . PRO A 1 98 ? 6.812 21.641 11.836 1 87.06 98 PRO A C 1
ATOM 721 O O . PRO A 1 98 ? 6.328 22.688 12.266 1 87.06 98 PRO A O 1
ATOM 724 N N . LEU A 1 99 ? 6.34 21.109 10.781 1 88.06 99 LEU A N 1
ATOM 725 C CA . LEU A 1 99 ? 5.488 21.844 9.844 1 88.06 99 LEU A CA 1
ATOM 726 C C . LEU A 1 99 ? 4.152 22.188 10.492 1 88.06 99 LEU A C 1
ATOM 728 O O . LEU A 1 99 ? 3.676 23.328 10.375 1 88.06 99 LEU A O 1
ATOM 732 N N . PRO A 1 100 ? 3.568 21.234 11.172 1 90.44 100 PRO A N 1
ATOM 733 C CA . PRO A 1 100 ? 2.314 21.625 11.828 1 90.44 100 PRO A CA 1
ATOM 734 C C . PRO A 1 100 ? 2.504 22.75 12.844 1 90.44 100 PRO A C 1
ATOM 736 O O . PRO A 1 100 ? 1.656 23.641 12.953 1 90.44 100 PRO A O 1
ATOM 739 N N . LEU A 1 101 ? 3.572 22.734 13.586 1 92.31 101 LEU A N 1
ATOM 740 C CA . LEU A 1 101 ? 3.877 23.797 14.539 1 92.31 101 LEU A CA 1
ATOM 741 C C . LEU A 1 101 ? 4.117 25.109 13.828 1 92.31 101 LEU A C 1
ATOM 743 O O . LEU A 1 101 ? 3.689 26.172 14.305 1 92.31 101 LEU A O 1
ATOM 747 N N . LEU A 1 102 ? 4.785 25 12.742 1 92.19 102 LEU A N 1
ATOM 748 C CA . LEU A 1 102 ? 5.078 26.188 11.953 1 92.19 102 LEU A CA 1
ATOM 749 C C . LEU A 1 102 ? 3.791 26.844 11.477 1 92.19 102 LEU A C 1
ATOM 751 O O . LEU A 1 102 ? 3.672 28.078 11.523 1 92.19 102 LEU A O 1
ATOM 755 N N . ALA A 1 103 ? 2.871 26.062 11.016 1 91.88 103 ALA A N 1
ATOM 756 C CA . ALA A 1 103 ? 1.584 26.594 10.57 1 91.88 103 ALA A CA 1
ATOM 757 C C . ALA A 1 103 ? 0.916 27.406 11.68 1 91.88 103 ALA A C 1
ATOM 759 O O . ALA A 1 103 ? 0.48 28.531 11.461 1 91.88 103 ALA A O 1
ATOM 760 N N . GLY A 1 104 ? 0.874 26.875 12.875 1 92.06 104 GLY A N 1
ATOM 761 C CA . GLY A 1 104 ? 0.275 27.562 14.016 1 92.06 104 GLY A CA 1
ATOM 762 C C . GLY A 1 104 ? 1.065 28.781 14.469 1 92.06 104 GLY A C 1
ATOM 763 O O . GLY A 1 104 ? 0.495 29.844 14.703 1 92.06 104 GLY A O 1
ATOM 764 N N . ALA A 1 105 ? 2.318 28.641 14.578 1 93.06 105 ALA A N 1
ATOM 765 C CA . ALA A 1 105 ? 3.178 29.719 15.055 1 93.06 105 ALA A CA 1
ATOM 766 C C . ALA A 1 105 ? 3.141 30.906 14.102 1 93.06 105 ALA A C 1
ATOM 768 O O . ALA A 1 105 ? 3.129 32.062 14.539 1 93.06 105 ALA A O 1
ATOM 769 N N . ASP A 1 106 ? 3.146 30.594 12.859 1 90.44 106 ASP A N 1
ATOM 770 C CA . ASP A 1 106 ? 3.059 31.656 11.867 1 90.44 106 ASP A CA 1
ATOM 771 C C . ASP A 1 106 ? 1.734 32.406 11.992 1 90.44 106 ASP A C 1
ATOM 773 O O . ASP A 1 106 ? 1.698 33.625 11.883 1 90.44 106 ASP A O 1
ATOM 777 N N . LEU A 1 107 ? 0.708 31.688 12.133 1 86.88 107 LEU A N 1
ATOM 778 C CA . LEU A 1 107 ? -0.608 32.312 12.305 1 86.88 107 LEU A CA 1
ATOM 779 C C . LEU A 1 107 ? -0.626 33.219 13.523 1 86.88 107 LEU A C 1
ATOM 781 O O . LEU A 1 107 ? -1.166 34.344 13.453 1 86.88 107 LEU A O 1
ATOM 785 N N . PHE A 1 108 ? -0.053 32.75 14.586 1 89.69 108 PHE A N 1
ATOM 786 C CA . PHE A 1 108 ? 0.004 33.562 15.805 1 89.69 108 PHE A CA 1
ATOM 787 C C . PHE A 1 108 ? 0.845 34.812 15.594 1 89.69 108 PHE A C 1
ATOM 789 O O . PHE A 1 108 ? 0.471 35.906 16.031 1 89.69 108 PHE A O 1
ATOM 796 N N . GLU A 1 109 ? 1.949 34.594 15.008 1 88.62 109 GLU A N 1
ATOM 797 C CA . GLU A 1 109 ? 2.828 35.719 14.742 1 88.62 109 GLU A CA 1
ATOM 798 C C . GLU A 1 109 ? 2.121 36.781 13.898 1 88.62 109 GLU A C 1
ATOM 800 O O . GLU A 1 109 ? 2.254 37.969 14.164 1 88.62 109 GLU A O 1
ATOM 805 N N . GLN A 1 110 ? 1.507 36.375 12.945 1 84.44 110 GLN A N 1
ATOM 806 C CA . GLN A 1 110 ? 0.762 37.312 12.102 1 84.44 110 GLN A CA 1
ATOM 807 C C . GLN A 1 110 ? -0.318 38.031 12.906 1 84.44 110 GLN A C 1
ATOM 809 O O . GLN A 1 110 ? -0.508 39.25 12.75 1 84.44 110 GLN A O 1
ATOM 814 N N . TYR A 1 111 ? -1.021 37.281 13.617 1 82.62 111 TYR A N 1
ATOM 815 C CA . TYR A 1 111 ? -2.049 37.844 14.477 1 82.62 111 TYR A CA 1
ATOM 816 C C . TYR A 1 111 ? -1.449 38.875 15.422 1 82.62 111 TYR A C 1
ATOM 818 O O . TYR A 1 111 ? -2.018 39.969 15.617 1 82.62 111 TYR A O 1
ATOM 826 N N . LEU A 1 112 ? -0.374 38.562 16.016 1 84.81 112 LEU A N 1
ATOM 827 C CA . LEU A 1 112 ? 0.326 39.438 16.938 1 84.81 112 LEU A CA 1
ATOM 828 C C . LEU A 1 112 ? 0.75 40.719 16.234 1 84.81 112 LEU A C 1
ATOM 830 O O . LEU A 1 112 ? 0.526 41.812 16.75 1 84.81 112 LEU A O 1
ATOM 834 N N . LEU A 1 113 ? 1.304 40.594 15.078 1 84.44 113 LEU A N 1
ATOM 835 C CA . LEU A 1 113 ? 1.792 41.719 14.32 1 84.44 113 LEU A CA 1
ATOM 836 C C . LEU A 1 113 ? 0.639 42.625 13.906 1 84.44 113 LEU A C 1
ATOM 838 O O . LEU A 1 113 ? 0.753 43.875 13.969 1 84.44 113 LEU A O 1
ATOM 842 N N . ARG A 1 114 ? -0.429 42.094 13.516 1 82 114 ARG A N 1
ATOM 843 C CA . ARG A 1 114 ? -1.604 42.875 13.141 1 82 114 ARG A CA 1
ATOM 844 C C . ARG A 1 114 ? -2.164 43.625 14.336 1 82 114 ARG A C 1
ATOM 846 O O . ARG A 1 114 ? -2.592 44.781 14.203 1 82 114 ARG A O 1
ATOM 853 N N . SER A 1 115 ? -2.236 42.969 15.422 1 77.81 115 SER A N 1
ATOM 854 C CA . SER A 1 115 ? -2.76 43.562 16.641 1 77.81 115 SER A CA 1
ATOM 855 C C . SER A 1 115 ? -1.896 44.719 17.094 1 77.81 115 SER A C 1
ATOM 857 O O . SER A 1 115 ? -2.408 45.719 17.625 1 77.81 115 SER A O 1
ATOM 859 N N . LEU A 1 116 ? -0.634 44.625 16.922 1 78.69 116 LEU A N 1
ATOM 860 C CA . LEU A 1 116 ? 0.307 45.656 17.344 1 78.69 116 LEU A CA 1
ATOM 861 C C . LEU A 1 116 ? 0.26 46.844 16.391 1 78.69 116 LEU A C 1
ATOM 863 O O . LEU A 1 116 ? 0.578 47.969 16.781 1 78.69 116 LEU A O 1
ATOM 867 N N . ARG A 1 117 ? -0.065 46.656 15.094 1 75.12 117 ARG A N 1
ATOM 868 C CA . ARG A 1 117 ? -0.15 47.719 14.117 1 75.12 117 ARG A CA 1
ATOM 869 C C . ARG A 1 117 ? -1.468 48.5 14.25 1 75.12 117 ARG A C 1
ATOM 871 O O . ARG A 1 117 ? -1.644 49.562 13.648 1 75.12 117 ARG A O 1
ATOM 878 N N . GLY A 1 118 ? -2.35 48.312 15.195 1 65.5 118 GLY A N 1
ATOM 879 C CA . GLY A 1 118 ? -3.613 49 15.406 1 65.5 118 GLY A CA 1
ATOM 880 C C . GLY A 1 118 ? -4.688 48.594 14.406 1 65.5 118 GLY A C 1
ATOM 881 O O . GLY A 1 118 ? -5.688 49.312 14.25 1 65.5 118 GLY A O 1
ATOM 882 N N . GLN A 1 119 ? -4.48 47.781 13.469 1 56.31 119 GLN A N 1
ATOM 883 C CA . GLN A 1 119 ? -5.516 47.375 12.516 1 56.31 119 GLN A CA 1
ATOM 884 C C . GLN A 1 119 ? -6.531 46.438 13.172 1 56.31 119 GLN A C 1
ATOM 886 O O . GLN A 1 119 ? -6.156 45.469 13.82 1 56.31 119 GLN A O 1
ATOM 891 N N . PRO A 1 120 ? -7.863 46.906 13.461 1 48.38 120 PRO A N 1
ATOM 892 C CA . PRO A 1 120 ? -8.875 46.094 14.148 1 48.38 120 PRO A CA 1
ATOM 893 C C . PRO A 1 120 ? -8.984 44.688 13.578 1 48.38 120 PRO A C 1
ATOM 895 O O . PRO A 1 120 ? -8.969 44.5 12.359 1 48.38 120 PRO A O 1
ATOM 898 N N . ALA A 1 121 ? -8.484 43.656 14.195 1 45.19 121 ALA A N 1
ATOM 899 C CA . ALA A 1 121 ? -8.781 42.312 13.641 1 45.19 121 ALA A CA 1
ATOM 900 C C . ALA A 1 121 ? -10.203 42.25 13.094 1 45.19 121 ALA A C 1
ATOM 902 O O . ALA A 1 121 ? -10.453 41.625 12.07 1 45.19 121 ALA A O 1
ATOM 903 N N . GLY A 1 122 ? -11.398 42.094 13.906 1 42.31 122 GLY A N 1
ATOM 904 C CA . GLY A 1 122 ? -12.82 42.188 13.617 1 42.31 122 GLY A CA 1
ATOM 905 C C . GLY A 1 122 ? -13.273 43.625 13.359 1 42.31 122 GLY A C 1
ATOM 906 O O . GLY A 1 122 ? -12.555 44.562 13.656 1 42.31 122 GLY A O 1
ATOM 907 N N . GLY A 1 123 ? -14.383 43.812 12.438 1 39.44 123 GLY A N 1
ATOM 908 C CA . GLY A 1 123 ? -15.141 44.969 11.992 1 39.44 123 GLY A CA 1
ATOM 909 C C . GLY A 1 123 ? -15.297 46.031 13.07 1 39.44 123 GLY A C 1
ATOM 910 O O . GLY A 1 123 ? -16.156 46.906 12.961 1 39.44 123 GLY A O 1
ATOM 911 N N . GLY A 1 124 ? -15.156 45.688 14.336 1 39.97 124 GLY A N 1
ATOM 912 C CA . GLY A 1 124 ? -15.68 46.781 15.133 1 39.97 124 GLY A CA 1
ATOM 913 C C . GLY A 1 124 ? -14.883 48.062 14.984 1 39.97 124 GLY A C 1
ATOM 914 O O . GLY A 1 124 ? -13.711 48.031 14.586 1 39.97 124 GLY A O 1
ATOM 915 N N . SER A 1 125 ? -15.531 49.188 14.656 1 38.59 125 SER A N 1
ATOM 916 C CA . SER A 1 125 ? -15.305 50.625 14.453 1 38.59 125 SER A CA 1
ATOM 917 C C . SER A 1 125 ? -14.297 51.188 15.461 1 38.59 125 SER A C 1
ATOM 919 O O . SER A 1 125 ? -14.031 52.375 15.492 1 38.59 125 SER A O 1
ATOM 921 N N . SER A 1 126 ? -14.109 50.594 16.703 1 41.5 126 SER A N 1
ATOM 922 C CA . SER A 1 126 ? -13.453 51.594 17.531 1 41.5 126 SER A CA 1
ATOM 923 C C . SER A 1 126 ? -12.023 51.844 17.094 1 41.5 126 SER A C 1
ATOM 925 O O . SER A 1 126 ? -11.258 50.906 16.875 1 41.5 126 SER A O 1
ATOM 927 N N . ASP A 1 127 ? -11.594 52.906 16.469 1 45.59 127 ASP A N 1
ATOM 928 C CA . ASP A 1 127 ? -10.445 53.719 16.078 1 45.59 127 ASP A CA 1
ATOM 929 C C . ASP A 1 127 ? -9.305 53.562 17.094 1 45.59 127 ASP A C 1
ATOM 931 O O . ASP A 1 127 ? -8.305 54.281 17.016 1 45.59 127 ASP A O 1
ATOM 935 N N . ARG A 1 128 ? -9.539 52.906 18.234 1 52.28 128 ARG A N 1
ATOM 936 C CA . ARG A 1 128 ? -8.469 53.062 19.219 1 52.28 128 ARG A CA 1
ATOM 937 C C . ARG A 1 128 ? -7.395 52 19.047 1 52.28 128 ARG A C 1
ATOM 939 O O . ARG A 1 128 ? -7.695 50.812 19.109 1 52.28 128 ARG A O 1
ATOM 946 N N . VAL A 1 129 ? -6.312 52.281 18.391 1 55.19 129 VAL A N 1
ATOM 947 C CA . VAL A 1 129 ? -5.09 51.469 18.391 1 55.19 129 VAL A CA 1
ATOM 948 C C . VAL A 1 129 ? -4.793 51 19.812 1 55.19 129 VAL A C 1
ATOM 950 O O . VAL A 1 129 ? -4.613 51.812 20.719 1 55.19 129 VAL A O 1
ATOM 953 N N . LEU A 1 130 ? -5.105 49.75 20.094 1 62.59 130 LEU A N 1
ATOM 954 C CA . LEU A 1 130 ? -4.77 49.219 21.406 1 62.59 130 LEU A CA 1
ATOM 955 C C . LEU A 1 130 ? -3.287 49.406 21.719 1 62.59 130 LEU A C 1
ATOM 957 O O . LEU A 1 130 ? -2.449 49.312 20.812 1 62.59 130 LEU A O 1
ATOM 961 N N . SER A 1 131 ? -3.035 49.906 22.922 1 71.88 131 SER A N 1
ATOM 962 C CA . SER A 1 131 ? -1.653 49.906 23.391 1 71.88 131 SER A CA 1
ATOM 963 C C . SER A 1 131 ? -1.076 48.5 23.438 1 71.88 131 SER A C 1
ATOM 965 O O . SER A 1 131 ? -1.818 47.5 23.391 1 71.88 131 SER A O 1
ATOM 967 N N . PHE A 1 132 ? 0.161 48.344 23.359 1 75.38 132 PHE A N 1
ATOM 968 C CA . PHE A 1 132 ? 0.869 47.062 23.469 1 75.38 132 PHE A CA 1
ATOM 969 C C . PHE A 1 132 ? 0.339 46.25 24.656 1 75.38 132 PHE A C 1
ATOM 971 O O . PHE A 1 132 ? 0.061 45.062 24.516 1 75.38 132 PHE A O 1
ATOM 978 N N . ASP A 1 133 ? 0.172 46.938 25.734 1 77.38 133 ASP A N 1
ATOM 979 C CA . ASP A 1 133 ? -0.281 46.25 26.938 1 77.38 133 ASP A CA 1
ATOM 980 C C . ASP A 1 133 ? -1.707 45.719 26.781 1 77.38 133 ASP A C 1
ATOM 982 O O . ASP A 1 133 ? -2.033 44.656 27.266 1 77.38 133 ASP A O 1
ATOM 986 N N . GLU A 1 134 ? -2.436 46.5 26.109 1 79.25 134 GLU A N 1
ATOM 987 C CA . GLU A 1 134 ? -3.816 46.094 25.875 1 79.25 134 GLU A CA 1
ATOM 988 C C . GLU A 1 134 ? -3.881 44.875 24.922 1 79.25 134 GLU A C 1
ATOM 990 O O . GLU A 1 134 ? -4.676 43.969 25.125 1 79.25 134 GLU A O 1
ATOM 995 N N . THR A 1 135 ? -3.098 44.969 23.938 1 77.62 135 THR A N 1
ATOM 996 C CA . THR A 1 135 ? -3.039 43.875 22.984 1 77.62 135 THR A CA 1
ATOM 997 C C . THR A 1 135 ? -2.578 42.594 23.656 1 77.62 135 THR A C 1
ATOM 999 O O . THR A 1 135 ? -3.174 41.531 23.453 1 77.62 135 THR A O 1
ATOM 1002 N N . ARG A 1 136 ? -1.604 42.688 24.312 1 79.38 136 ARG A N 1
ATOM 1003 C CA . ARG A 1 136 ? -1.075 41.562 25.062 1 79.38 136 ARG A CA 1
ATOM 1004 C C . ARG A 1 136 ? -2.131 40.969 26 1 79.38 136 ARG A C 1
ATOM 1006 O O . ARG A 1 136 ? -2.314 39.75 26.047 1 79.38 136 ARG A O 1
ATOM 1013 N N . GLN A 1 137 ? -2.764 41.844 26.734 1 81.5 137 GLN A N 1
ATOM 1014 C CA . GLN A 1 137 ? -3.801 41.406 27.656 1 81.5 137 GLN A CA 1
ATOM 1015 C C . GLN A 1 137 ? -4.953 40.75 26.906 1 81.5 137 GLN A C 1
ATOM 1017 O O . GLN A 1 137 ? -5.52 39.75 27.375 1 81.5 137 GLN A O 1
ATOM 1022 N N . HIS A 1 138 ? -5.238 41.312 25.844 1 78.31 138 HIS A N 1
ATOM 1023 C CA . HIS A 1 138 ? -6.289 40.75 25.016 1 78.31 138 HIS A CA 1
ATOM 1024 C C . HIS A 1 138 ? -5.926 39.312 24.562 1 78.31 138 HIS A C 1
ATOM 1026 O O . HIS A 1 138 ? -6.77 38.438 24.594 1 78.31 138 HIS A O 1
ATOM 1032 N N . LEU A 1 139 ? -4.746 39.125 24.125 1 77.75 139 LEU A N 1
ATOM 1033 C CA . LEU A 1 139 ? -4.262 37.812 23.703 1 77.75 139 LEU A CA 1
ATOM 1034 C C . LEU A 1 139 ? -4.309 36.812 24.859 1 77.75 139 LEU A C 1
ATOM 1036 O O . LEU A 1 139 ? -4.727 35.656 24.672 1 77.75 139 LEU A O 1
ATOM 1040 N N . LEU A 1 140 ? -3.969 37.25 25.969 1 80.19 140 LEU A N 1
ATOM 1041 C CA . LEU A 1 140 ? -3.953 36.438 27.156 1 80.19 140 LEU A CA 1
ATOM 1042 C C . LEU A 1 140 ? -5.371 36.062 27.578 1 80.19 140 LEU A C 1
ATOM 1044 O O . LEU A 1 140 ? -5.625 34.906 27.984 1 80.19 140 LEU A O 1
ATOM 1048 N N . ASP A 1 141 ? -6.27 37 27.375 1 80.62 141 ASP A N 1
ATOM 1049 C CA . ASP A 1 141 ? -7.656 36.781 27.781 1 80.62 141 ASP A CA 1
ATOM 1050 C C . ASP A 1 141 ? -8.375 35.844 26.797 1 80.62 141 ASP A C 1
ATOM 1052 O O . ASP A 1 141 ? -9.367 35.219 27.141 1 80.62 141 ASP A O 1
ATOM 1056 N N . ASN A 1 142 ? -7.844 35.812 25.609 1 76.12 142 ASN A N 1
ATOM 1057 C CA . ASN A 1 142 ? -8.508 35.062 24.547 1 76.12 142 ASN A CA 1
ATOM 1058 C C . ASN A 1 142 ? -7.711 33.812 24.188 1 76.12 142 ASN A C 1
ATOM 1060 O O . ASN A 1 142 ? -7.746 33.344 23.047 1 76.12 142 ASN A O 1
ATOM 1064 N N . ARG A 1 143 ? -7.004 33.312 25.109 1 74.75 143 ARG A N 1
ATOM 1065 C CA . ARG A 1 143 ? -6.137 32.156 24.859 1 74.75 143 ARG A CA 1
ATOM 1066 C C . ARG A 1 143 ? -6.941 30.984 24.359 1 74.75 143 ARG A C 1
ATOM 1068 O O . ARG A 1 143 ? -6.438 30.172 23.562 1 74.75 143 ARG A O 1
ATOM 1075 N N . GLN A 1 144 ? -8.203 30.938 24.797 1 79.12 144 GLN A N 1
ATOM 1076 C CA . GLN A 1 144 ? -9.023 29.781 24.438 1 79.12 144 GLN A CA 1
ATOM 1077 C C . GLN A 1 144 ? -9.719 30 23.094 1 79.12 144 GLN A C 1
ATOM 1079 O O . GLN A 1 144 ? -10.328 29.062 22.547 1 79.12 144 GLN A O 1
ATOM 1084 N N . LEU A 1 145 ? -9.586 31.203 22.562 1 81.94 145 LEU A N 1
ATOM 1085 C CA . LEU A 1 145 ? -10.266 31.562 21.328 1 81.94 145 LEU A CA 1
ATOM 1086 C C . LEU A 1 145 ? -9.812 30.672 20.172 1 81.94 145 LEU A C 1
ATOM 1088 O O . LEU A 1 145 ? -10.633 30.234 19.359 1 81.94 145 LEU A O 1
ATOM 1092 N N . PHE A 1 146 ? -8.523 30.359 20.109 1 81.12 146 PHE A N 1
ATOM 1093 C CA . PHE A 1 146 ? -8.008 29.547 19.016 1 81.12 146 PHE A CA 1
ATOM 1094 C C . PHE A 1 146 ? -8.508 28.109 19.125 1 81.12 146 PHE A C 1
ATOM 1096 O O . PHE A 1 146 ? -8.836 27.484 18.109 1 81.12 146 PHE A O 1
ATOM 1103 N N . ALA A 1 147 ? -8.461 27.609 20.312 1 83.19 147 ALA A N 1
ATOM 1104 C CA . ALA A 1 147 ? -8.984 26.266 20.531 1 83.19 147 ALA A CA 1
ATOM 1105 C C . ALA A 1 147 ? -10.469 26.188 20.172 1 83.19 147 ALA A C 1
ATOM 1107 O O . ALA A 1 147 ? -10.914 25.219 19.562 1 83.19 147 ALA A O 1
ATOM 1108 N N . GLN A 1 148 ? -11.203 27.203 20.562 1 87.12 148 GLN A N 1
ATOM 1109 C CA . GLN A 1 148 ? -12.633 27.266 20.266 1 87.12 148 GLN A CA 1
ATOM 1110 C C . GLN A 1 148 ? -12.875 27.359 18.75 1 87.12 148 GLN A C 1
ATOM 1112 O O . GLN A 1 148 ? -13.766 26.703 18.219 1 87.12 148 GLN A O 1
ATOM 1117 N N . ARG A 1 149 ? -12.07 28.156 18.188 1 85.75 149 ARG A N 1
ATOM 1118 C CA . ARG A 1 149 ? -12.188 28.328 16.75 1 85.75 149 ARG A CA 1
ATOM 1119 C C . ARG A 1 149 ? -11.852 27.016 16.031 1 85.75 149 ARG A C 1
ATOM 1121 O O . ARG A 1 149 ? -12.484 26.672 15.023 1 85.75 149 ARG A O 1
ATOM 1128 N N . ALA A 1 150 ? -10.852 26.328 16.5 1 86.5 150 ALA A N 1
ATOM 1129 C CA . ALA A 1 150 ? -10.469 25.047 15.906 1 86.5 150 ALA A CA 1
ATOM 1130 C C . ALA A 1 150 ? -11.609 24.031 16.016 1 86.5 150 ALA A C 1
ATOM 1132 O O . ALA A 1 150 ? -11.875 23.297 15.062 1 86.5 150 ALA A O 1
ATOM 1133 N N . LYS A 1 151 ? -12.234 23.969 17.156 1 87.69 151 LYS A N 1
ATOM 1134 C CA . LYS A 1 151 ? -13.375 23.078 17.344 1 87.69 151 LYS A CA 1
ATOM 1135 C C . LYS A 1 151 ? -14.523 23.438 16.406 1 87.69 151 LYS A C 1
ATOM 1137 O O . LYS A 1 151 ? -15.141 22.562 15.797 1 87.69 151 LYS A O 1
ATOM 1142 N N . ALA A 1 152 ? -14.805 24.719 16.344 1 92.56 152 ALA A N 1
ATOM 1143 C CA . ALA A 1 152 ? -15.852 25.203 15.445 1 92.56 152 ALA A CA 1
ATOM 1144 C C . ALA A 1 152 ? -15.523 24.859 14 1 92.56 152 ALA A C 1
ATOM 1146 O O . ALA A 1 152 ? -16.422 24.516 13.219 1 92.56 152 ALA A O 1
ATOM 1147 N N . ALA A 1 153 ? -14.289 24.984 13.672 1 94.25 153 ALA A N 1
ATOM 1148 C CA . ALA A 1 153 ? -13.844 24.656 12.32 1 94.25 153 ALA A CA 1
ATOM 1149 C C . ALA A 1 153 ? -14.164 23.188 11.992 1 94.25 153 ALA A C 1
ATOM 1151 O O . ALA A 1 153 ? -14.695 22.891 10.922 1 94.25 153 ALA A O 1
ATOM 1152 N N . ARG A 1 154 ? -13.898 22.297 12.891 1 95.06 154 ARG A N 1
ATOM 1153 C CA . ARG A 1 154 ? -14.156 20.875 12.672 1 95.06 154 ARG A CA 1
ATOM 1154 C C . ARG A 1 154 ? -15.648 20.609 12.492 1 95.06 154 ARG A C 1
ATOM 1156 O O . ARG A 1 154 ? -16.047 19.766 11.68 1 95.06 154 ARG A O 1
ATOM 1163 N N . ASP A 1 155 ? -16.438 21.359 13.281 1 96.31 155 ASP A N 1
ATOM 1164 C CA . ASP A 1 155 ? -17.875 21.219 13.141 1 96.31 155 ASP A CA 1
ATOM 1165 C C . ASP A 1 155 ? -18.344 21.641 11.75 1 96.31 155 ASP A C 1
ATOM 1167 O O . ASP A 1 155 ? -19.156 20.969 11.133 1 96.31 155 ASP A O 1
ATOM 1171 N N . ASN A 1 156 ? -17.828 22.75 11.305 1 97.5 156 ASN A N 1
ATOM 1172 C CA . ASN A 1 156 ? -18.203 23.25 9.992 1 97.5 156 ASN A CA 1
ATOM 1173 C C . ASN A 1 156 ? -17.703 22.328 8.883 1 97.5 156 ASN A C 1
ATOM 1175 O O . ASN A 1 156 ? -18.375 22.141 7.871 1 97.5 156 ASN A O 1
ATOM 1179 N N . ILE A 1 157 ? -16.516 21.781 9.023 1 98.19 157 ILE A N 1
ATOM 1180 C CA . ILE A 1 157 ? -15.977 20.812 8.062 1 98.19 157 ILE A CA 1
ATOM 1181 C C . ILE A 1 157 ? -16.891 19.609 7.969 1 98.19 157 ILE A C 1
ATOM 1183 O O . ILE A 1 157 ? -17.141 19.078 6.875 1 98.19 157 ILE A O 1
ATOM 1187 N N . ALA A 1 158 ? -17.359 19.172 9.141 1 98.38 158 ALA A N 1
ATOM 1188 C CA . ALA A 1 158 ? -18.266 18.016 9.172 1 98.38 158 ALA A CA 1
ATOM 1189 C C . ALA A 1 158 ? -19.531 18.297 8.359 1 98.38 158 ALA A C 1
ATOM 1191 O O . ALA A 1 158 ? -20.047 17.422 7.676 1 98.38 158 ALA A O 1
ATOM 1192 N N . ILE A 1 159 ? -19.984 19.578 8.438 1 97.69 159 ILE A N 1
ATOM 1193 C CA . ILE A 1 159 ? -21.172 19.984 7.695 1 97.69 159 ILE A CA 1
ATOM 1194 C C . ILE A 1 159 ? -20.875 19.922 6.195 1 97.69 159 ILE A C 1
ATOM 1196 O O . ILE A 1 159 ? -21.641 19.312 5.441 1 97.69 159 ILE A O 1
ATOM 1200 N N . TRP A 1 160 ? -19.844 20.422 5.781 1 97.81 160 TRP A N 1
ATOM 1201 C CA . TRP A 1 160 ? -19.484 20.422 4.367 1 97.81 160 TRP A CA 1
ATOM 1202 C C . TRP A 1 160 ? -19.172 19.016 3.881 1 97.81 160 TRP A C 1
ATOM 1204 O O . TRP A 1 160 ? -19.688 18.594 2.842 1 97.81 160 TRP A O 1
ATOM 1214 N N . GLY A 1 161 ? -18.359 18.281 4.672 1 98.38 161 GLY A N 1
ATOM 1215 C CA . GLY A 1 161 ? -17.859 16.984 4.273 1 98.38 161 GLY A CA 1
ATOM 1216 C C . GLY A 1 161 ? -18.953 15.93 4.172 1 98.38 161 GLY A C 1
ATOM 1217 O O . GLY A 1 161 ? -18.906 15.055 3.309 1 98.38 161 GLY A O 1
ATOM 1218 N N . SER A 1 162 ? -19.953 15.984 5.086 1 98.19 162 SER A N 1
ATOM 1219 C CA . SER A 1 162 ? -21.016 14.977 5.117 1 98.19 162 SER A CA 1
ATOM 1220 C C . SER A 1 162 ? -21.828 14.992 3.826 1 98.19 162 SER A C 1
ATOM 1222 O O . SER A 1 162 ? -22.422 13.984 3.455 1 98.19 162 SER A O 1
ATOM 1224 N N . ARG A 1 163 ? -21.797 16.094 3.117 1 96.69 163 ARG A N 1
ATOM 1225 C CA . ARG A 1 163 ? -22.531 16.25 1.866 1 96.69 163 ARG A CA 1
ATOM 1226 C C . ARG A 1 163 ? -21.922 15.391 0.765 1 96.69 163 ARG A C 1
ATOM 1228 O O . ARG A 1 163 ? -22.594 15.039 -0.207 1 96.69 163 ARG A O 1
ATOM 1235 N N . TYR A 1 164 ? -20.688 15 0.857 1 96.88 164 TYR A N 1
ATOM 1236 C CA . TYR A 1 164 ? -19.969 14.25 -0.172 1 96.88 164 TYR A CA 1
ATOM 1237 C C . TYR A 1 164 ? -20.125 12.75 0.041 1 96.88 164 TYR A C 1
ATOM 1239 O O . TYR A 1 164 ? -19.734 11.953 -0.818 1 96.88 164 TYR A O 1
ATOM 1247 N N . VAL A 1 165 ? -20.641 12.375 1.221 1 97.94 165 VAL A N 1
ATOM 1248 C CA . VAL A 1 165 ? -20.906 10.969 1.48 1 97.94 165 VAL A CA 1
ATOM 1249 C C . VAL A 1 165 ? -22.203 10.555 0.791 1 97.94 165 VAL A C 1
ATOM 1251 O O . VAL A 1 165 ? -23.266 11.133 1.049 1 97.94 165 VAL A O 1
ATOM 1254 N N . SER A 1 166 ? -22.125 9.57 -0.052 1 96.44 166 SER A N 1
ATOM 1255 C CA . SER A 1 166 ? -23.266 9.172 -0.86 1 96.44 166 SER A CA 1
ATOM 1256 C C . SER A 1 166 ? -23.953 7.938 -0.277 1 96.44 166 SER A C 1
ATOM 1258 O O . SER A 1 166 ? -23.297 7.062 0.289 1 96.44 166 SER A O 1
ATOM 1260 N N . ASP A 1 167 ? -25.234 7.898 -0.541 1 96.06 167 ASP A N 1
ATOM 1261 C CA . ASP A 1 167 ? -26.031 6.746 -0.13 1 96.06 167 ASP A CA 1
ATOM 1262 C C . ASP A 1 167 ? -25.625 5.492 -0.903 1 96.06 167 ASP A C 1
ATOM 1264 O O . ASP A 1 167 ? -25.328 5.562 -2.096 1 96.06 167 ASP A O 1
ATOM 1268 N N . ARG A 1 168 ? -25.5 4.387 -0.212 1 94.75 168 ARG A N 1
ATOM 1269 C CA . ARG A 1 168 ? -25.266 3.055 -0.762 1 94.75 168 ARG A CA 1
ATOM 1270 C C . ARG A 1 168 ? -23.875 2.963 -1.379 1 94.75 168 ARG A C 1
ATOM 1272 O O . ARG A 1 168 ? -23.672 2.262 -2.375 1 94.75 168 ARG A O 1
ATOM 1279 N N . HIS A 1 169 ? -23.031 3.822 -0.865 1 95.81 169 HIS A N 1
ATOM 1280 C CA . HIS A 1 169 ? -21.641 3.779 -1.31 1 95.81 169 HIS A CA 1
ATOM 1281 C C . HIS A 1 169 ? -20.703 3.467 -0.151 1 95.81 169 HIS A C 1
ATOM 1283 O O . HIS A 1 169 ? -21.156 3.244 0.976 1 95.81 169 HIS A O 1
ATOM 1289 N N . ILE A 1 170 ? -19.484 3.227 -0.456 1 95.62 170 ILE A N 1
ATOM 1290 C CA . ILE A 1 170 ? -18.453 2.916 0.537 1 95.62 170 ILE A CA 1
ATOM 1291 C C . ILE A 1 170 ? -17.422 4.043 0.584 1 95.62 170 ILE A C 1
ATOM 1293 O O . ILE A 1 170 ? -16.953 4.508 -0.457 1 95.62 170 ILE A O 1
ATOM 1297 N N . VAL A 1 171 ? -17.172 4.52 1.772 1 98 171 VAL A N 1
ATOM 1298 C CA . VAL A 1 171 ? -16.109 5.484 1.984 1 98 171 VAL A CA 1
ATOM 1299 C C . VAL A 1 171 ? -14.836 4.758 2.43 1 98 171 VAL A C 1
ATOM 1301 O O . VAL A 1 171 ? -14.867 3.967 3.379 1 98 171 VAL A O 1
ATOM 1304 N N . LEU A 1 172 ? -13.773 4.957 1.671 1 97.56 172 LEU A N 1
ATOM 1305 C CA . LEU A 1 172 ? -12.469 4.453 2.068 1 97.56 172 LEU A CA 1
ATOM 1306 C C . LEU A 1 172 ? -11.672 5.527 2.811 1 97.56 172 LEU A C 1
ATOM 1308 O O . LEU A 1 172 ? -11.594 6.668 2.355 1 97.56 172 LEU A O 1
ATOM 1312 N N . THR A 1 173 ? -11.172 5.203 3.99 1 98 173 THR A N 1
ATOM 1313 C CA . THR A 1 173 ? -10.461 6.195 4.789 1 98 173 THR A CA 1
ATOM 1314 C C . THR A 1 173 ? -9.297 5.555 5.547 1 98 173 THR A C 1
ATOM 1316 O O . THR A 1 173 ? -9.086 4.344 5.453 1 98 173 THR A O 1
ATOM 1319 N N . ALA A 1 174 ? -8.406 6.441 6.137 1 96.5 174 ALA A N 1
ATOM 1320 C CA . ALA A 1 174 ? -7.215 6.008 6.859 1 96.5 174 ALA A CA 1
ATOM 1321 C C . ALA A 1 174 ? -6.715 7.105 7.797 1 96.5 174 ALA A C 1
ATOM 1323 O O . ALA A 1 174 ? -7.215 8.234 7.766 1 96.5 174 ALA A O 1
ATOM 1324 N N . GLY A 1 175 ? -5.84 6.703 8.75 1 93.31 175 GLY A N 1
ATOM 1325 C CA . GLY A 1 175 ? -5.008 7.668 9.453 1 93.31 175 GLY A CA 1
ATOM 1326 C C . GLY A 1 175 ? -5.555 8.047 10.812 1 93.31 175 GLY A C 1
ATOM 1327 O O . GLY A 1 175 ? -4.824 8.578 11.656 1 93.31 175 GLY A O 1
ATOM 1328 N N . GLY A 1 176 ? -6.816 7.992 11.047 1 93.94 176 GLY A N 1
ATOM 1329 C CA . GLY A 1 176 ? -7.375 8.289 12.359 1 93.94 176 GLY A CA 1
ATOM 1330 C C . GLY A 1 176 ? -7.668 9.766 12.562 1 93.94 176 GLY A C 1
ATOM 1331 O O . GLY A 1 176 ? -7.617 10.266 13.688 1 93.94 176 GLY A O 1
ATOM 1332 N N . SER A 1 177 ? -7.961 10.438 11.547 1 94.94 177 SER A N 1
ATOM 1333 C CA . SER A 1 177 ? -8.242 11.867 11.625 1 94.94 177 SER A CA 1
ATOM 1334 C C . SER A 1 177 ? -9.539 12.133 12.383 1 94.94 177 SER A C 1
ATOM 1336 O O . SER A 1 177 ? -10.594 11.602 12.031 1 94.94 177 SER A O 1
ATOM 1338 N N . ARG A 1 178 ? -9.492 13.023 13.352 1 93.69 178 ARG A N 1
ATOM 1339 C CA . ARG A 1 178 ? -10.695 13.422 14.078 1 93.69 178 ARG A CA 1
ATOM 1340 C C . ARG A 1 178 ? -11.672 14.156 13.172 1 93.69 178 ARG A C 1
ATOM 1342 O O . ARG A 1 178 ? -12.883 14.023 13.312 1 93.69 178 ARG A O 1
ATOM 1349 N N . THR A 1 179 ? -11.109 14.945 12.297 1 96.56 179 THR A N 1
ATOM 1350 C CA . THR A 1 179 ? -11.93 15.688 11.352 1 96.56 179 THR A CA 1
ATOM 1351 C C . THR A 1 179 ? -12.703 14.742 10.438 1 96.56 179 THR A C 1
ATOM 1353 O O . THR A 1 179 ? -13.898 14.93 10.211 1 96.56 179 THR A O 1
ATOM 1356 N N . VAL A 1 180 ? -12.07 13.719 9.938 1 98.31 180 VAL A N 1
ATOM 1357 C CA . VAL A 1 180 ? -12.711 12.734 9.07 1 98.31 180 VAL A CA 1
ATOM 1358 C C . VAL A 1 180 ? -13.766 11.961 9.852 1 98.31 180 VAL A C 1
ATOM 1360 O O . VAL A 1 180 ? -14.875 11.742 9.352 1 98.31 180 VAL A O 1
ATOM 1363 N N . THR A 1 181 ? -13.352 11.57 11.086 1 97.69 181 THR A N 1
ATOM 1364 C CA . THR A 1 181 ? -14.297 10.852 11.93 1 97.69 181 THR A CA 1
ATOM 1365 C C . THR A 1 181 ? -15.57 11.664 12.133 1 97.69 181 THR A C 1
ATOM 1367 O O . THR A 1 181 ? -16.688 11.141 12.023 1 97.69 181 THR A O 1
ATOM 1370 N N . LYS A 1 182 ? -15.438 12.938 12.383 1 97.5 182 LYS A N 1
ATOM 1371 C CA . LYS A 1 182 ? -16.594 13.812 12.609 1 97.5 182 LYS A CA 1
ATOM 1372 C C . LYS A 1 182 ? -17.453 13.922 11.352 1 97.5 182 LYS A C 1
ATOM 1374 O O . LYS A 1 182 ? -18.688 13.969 11.445 1 97.5 182 LYS A O 1
ATOM 1379 N N . ILE A 1 183 ? -16.844 13.969 10.188 1 98.62 183 ILE A N 1
ATOM 1380 C CA . ILE A 1 183 ? -17.562 14 8.93 1 98.62 183 ILE A CA 1
ATOM 1381 C C . ILE A 1 183 ? -18.438 12.75 8.805 1 98.62 183 ILE A C 1
ATOM 1383 O O . ILE A 1 183 ? -19.625 12.844 8.492 1 98.62 183 ILE A O 1
ATOM 1387 N N . LEU A 1 184 ? -17.844 11.602 9.047 1 98.62 184 LEU A N 1
ATOM 1388 C CA . LEU A 1 184 ? -18.531 10.328 8.859 1 98.62 184 LEU A CA 1
ATOM 1389 C C . LEU A 1 184 ? -19.641 10.156 9.898 1 98.62 184 LEU A C 1
ATOM 1391 O O . LEU A 1 184 ? -20.703 9.617 9.586 1 98.62 184 LEU A O 1
ATOM 1395 N N . LEU A 1 185 ? -19.391 10.617 11.133 1 98.12 185 LEU A N 1
ATOM 1396 C CA . LEU A 1 185 ? -20.422 10.555 12.172 1 98.12 185 LEU A CA 1
ATOM 1397 C C . LEU A 1 185 ? -21.594 11.445 11.812 1 98.12 185 LEU A C 1
ATOM 1399 O O . LEU A 1 185 ? -22.75 11.062 12.016 1 98.12 185 LEU A O 1
ATOM 1403 N N . ARG A 1 186 ? -21.312 12.633 11.32 1 98.06 186 ARG A N 1
ATOM 1404 C CA . ARG A 1 186 ? -22.391 13.516 10.891 1 98.06 186 ARG A CA 1
ATOM 1405 C C . ARG A 1 186 ? -23.188 12.898 9.75 1 98.06 186 ARG A C 1
ATOM 1407 O O . ARG A 1 186 ? -24.422 12.953 9.742 1 98.06 186 ARG A O 1
ATOM 1414 N N . ALA A 1 187 ? -22.5 12.32 8.773 1 98.06 187 ALA A N 1
ATOM 1415 C CA . ALA A 1 187 ? -23.172 11.648 7.66 1 98.06 187 ALA A CA 1
ATOM 1416 C C . ALA A 1 187 ? -24.062 10.516 8.164 1 98.06 187 ALA A C 1
ATOM 1418 O O . ALA A 1 187 ? -25.172 10.32 7.664 1 98.06 187 ALA A O 1
ATOM 1419 N N . ALA A 1 188 ? -23.609 9.836 9.156 1 96.5 188 ALA A N 1
ATOM 1420 C CA . ALA A 1 188 ? -24.344 8.703 9.711 1 96.5 188 ALA A CA 1
ATOM 1421 C C . ALA A 1 188 ? -25.609 9.156 10.414 1 96.5 188 ALA A C 1
ATOM 1423 O O . ALA A 1 188 ? -26.547 8.375 10.578 1 96.5 188 ALA A O 1
ATOM 1424 N N . SER A 1 189 ? -25.656 10.367 10.859 1 95.81 189 SER A N 1
ATOM 1425 C CA . SER A 1 189 ? -26.812 10.898 11.562 1 95.81 189 SER A CA 1
ATOM 1426 C C . SER A 1 189 ? -27.953 11.219 10.594 1 95.81 189 SER A C 1
ATOM 1428 O O . SER A 1 189 ? -29.094 11.414 11.008 1 95.81 189 SER A O 1
ATOM 1430 N N . ASP A 1 190 ? -27.625 11.32 9.344 1 95.06 190 ASP A N 1
ATOM 1431 C CA . ASP A 1 190 ? -28.625 11.516 8.305 1 95.06 190 ASP A CA 1
ATOM 1432 C C . ASP A 1 190 ? -29.328 10.203 7.957 1 95.06 190 ASP A C 1
ATOM 1434 O O . ASP A 1 190 ? -28.719 9.305 7.371 1 95.06 190 ASP A O 1
ATOM 1438 N N . PRO A 1 191 ? -30.578 10.031 8.242 1 92.88 191 PRO A N 1
ATOM 1439 C CA . PRO A 1 191 ? -31.281 8.766 8.031 1 92.88 191 PRO A CA 1
ATOM 1440 C C . PRO A 1 191 ? -31.391 8.391 6.551 1 92.88 191 PRO A C 1
ATOM 1442 O O . PRO A 1 191 ? -31.656 7.234 6.219 1 92.88 191 PRO A O 1
ATOM 1445 N N . SER A 1 192 ? -31.203 9.344 5.738 1 94.62 192 SER A N 1
ATOM 1446 C CA . SER A 1 192 ? -31.312 9.07 4.309 1 94.62 192 SER A CA 1
ATOM 1447 C C . SER A 1 192 ? -30.031 8.469 3.754 1 94.62 192 SER A C 1
ATOM 1449 O O . SER A 1 192 ? -30 7.988 2.619 1 94.62 192 SER A O 1
ATOM 1451 N N . LYS A 1 193 ? -29.016 8.438 4.535 1 94.31 193 LYS A N 1
ATOM 1452 C CA . LYS A 1 193 ? -27.719 7.957 4.082 1 94.31 193 LYS A CA 1
ATOM 1453 C C . LYS A 1 193 ? -27.359 6.629 4.742 1 94.31 193 LYS A C 1
ATOM 1455 O O . LYS A 1 193 ? -27.188 6.559 5.961 1 94.31 193 LYS A O 1
ATOM 1460 N N . HIS A 1 194 ? -27.344 5.664 3.9 1 94.94 194 HIS A N 1
ATOM 1461 C CA . HIS A 1 194 ? -26.828 4.359 4.316 1 94.94 194 HIS A CA 1
ATOM 1462 C C . HIS A 1 194 ? -25.547 4.004 3.572 1 94.94 194 HIS A C 1
ATOM 1464 O O . HIS A 1 194 ? -25.594 3.637 2.396 1 94.94 194 HIS A O 1
ATOM 1470 N N . PHE A 1 195 ? -24.453 4.145 4.266 1 96.25 195 PHE A N 1
ATOM 1471 C CA . PHE A 1 195 ? -23.156 3.906 3.639 1 96.25 195 PHE A CA 1
ATOM 1472 C C . PHE A 1 195 ? -22.281 3.053 4.535 1 96.25 195 PHE A C 1
ATOM 1474 O O . PHE A 1 195 ? -22.594 2.832 5.707 1 96.25 195 PHE A O 1
ATOM 1481 N N . LYS A 1 196 ? -21.234 2.502 3.973 1 95.56 196 LYS A N 1
ATOM 1482 C CA . LYS A 1 196 ? -20.25 1.705 4.691 1 95.56 196 LYS A CA 1
ATOM 1483 C C . LYS A 1 196 ? -18.875 2.385 4.68 1 95.56 196 LYS A C 1
ATOM 1485 O O . LYS A 1 196 ? -18.625 3.281 3.869 1 95.56 196 LYS A O 1
ATOM 1490 N N . VAL A 1 197 ? -18.109 1.97 5.656 1 97 197 VAL A N 1
ATOM 1491 C CA . VAL A 1 197 ? -16.75 2.523 5.727 1 97 197 VAL A CA 1
ATOM 1492 C C . VAL A 1 197 ? -15.727 1.397 5.641 1 97 197 VAL A C 1
ATOM 1494 O O . VAL A 1 197 ? -15.867 0.367 6.305 1 97 197 VAL A O 1
ATOM 1497 N N . MET A 1 198 ? -14.781 1.551 4.797 1 95.62 198 MET A N 1
ATOM 1498 C CA . MET A 1 198 ? -13.57 0.732 4.797 1 95.62 198 MET A CA 1
ATOM 1499 C C . MET A 1 198 ? -12.383 1.52 5.336 1 95.62 198 MET A C 1
ATOM 1501 O O . MET A 1 198 ? -12.07 2.604 4.84 1 95.62 198 MET A O 1
ATOM 1505 N N . TYR A 1 199 ? -11.852 0.989 6.375 1 95.88 199 TYR A N 1
ATOM 1506 C CA . TYR A 1 199 ? -10.805 1.705 7.09 1 95.88 199 TYR A CA 1
ATOM 1507 C C . TYR A 1 199 ? -9.461 0.987 6.957 1 95.88 199 TYR A C 1
ATOM 1509 O O . TYR A 1 199 ? -9.32 -0.164 7.375 1 95.88 199 TYR A O 1
ATOM 1517 N N . VAL A 1 200 ? -8.453 1.653 6.336 1 94.44 200 VAL A N 1
ATOM 1518 C CA . VAL A 1 200 ? -7.117 1.085 6.219 1 94.44 200 VAL A CA 1
ATOM 1519 C C . VAL A 1 200 ? -6.391 1.191 7.559 1 94.44 200 VAL A C 1
ATOM 1521 O O . VAL A 1 200 ? -6.164 2.295 8.062 1 94.44 200 VAL A O 1
ATOM 1524 N N . VAL A 1 201 ? -6.039 0.063 8.117 1 89.88 201 VAL A N 1
ATOM 1525 C CA . VAL A 1 201 ? -5.352 0.026 9.406 1 89.88 201 VAL A CA 1
ATOM 1526 C C . VAL A 1 201 ? -4.078 -0.808 9.281 1 89.88 201 VAL A C 1
ATOM 1528 O O . VAL A 1 201 ? -4.066 -1.843 8.609 1 89.88 201 VAL A O 1
ATOM 1531 N N . ASP A 1 202 ? -3 -0.282 9.812 1 78.75 202 ASP A N 1
ATOM 1532 C CA . ASP A 1 202 ? -1.741 -1.021 9.773 1 78.75 202 ASP A CA 1
ATOM 1533 C C . ASP A 1 202 ? -1.5 -1.753 11.094 1 78.75 202 ASP A C 1
ATOM 1535 O O . ASP A 1 202 ? -0.522 -2.492 11.234 1 78.75 202 ASP A O 1
ATOM 1539 N N . GLY A 1 203 ? -2.324 -1.657 12.055 1 73.81 203 GLY A N 1
ATOM 1540 C CA . GLY A 1 203 ? -2.227 -2.34 13.336 1 73.81 203 GLY A CA 1
ATOM 1541 C C . GLY A 1 203 ? -1.279 -1.659 14.305 1 73.81 203 GLY A C 1
ATOM 1542 O O . GLY A 1 203 ? -1.127 -2.102 15.445 1 73.81 203 GLY A O 1
ATOM 1543 N N . ARG A 1 204 ? -0.619 -0.623 13.906 1 73.88 204 ARG A N 1
ATOM 1544 C CA . ARG A 1 204 ? 0.381 0.025 14.75 1 73.88 204 ARG A CA 1
ATOM 1545 C C . ARG A 1 204 ? -0.032 1.452 15.086 1 73.88 204 ARG A C 1
ATOM 1547 O O . ARG A 1 204 ? 0.699 2.168 15.773 1 73.88 204 ARG A O 1
ATOM 1554 N N . ASN A 1 205 ? -1.138 1.865 14.617 1 80.19 205 ASN A N 1
ATOM 1555 C CA . ASN A 1 205 ? -1.613 3.23 14.82 1 80.19 205 ASN A CA 1
ATOM 1556 C C . ASN A 1 205 ? -2.83 3.27 15.742 1 80.19 205 ASN A C 1
ATOM 1558 O O . ASN A 1 205 ? -3.943 2.953 15.32 1 80.19 205 ASN A O 1
ATOM 1562 N N . ALA A 1 206 ? -2.635 3.77 16.891 1 84.94 206 ALA A N 1
ATOM 1563 C CA . ALA A 1 206 ? -3.691 3.822 17.906 1 84.94 206 ALA A CA 1
ATOM 1564 C C . ALA A 1 206 ? -4.781 4.809 17.5 1 84.94 206 ALA A C 1
ATOM 1566 O O . ALA A 1 206 ? -5.949 4.637 17.859 1 84.94 206 ALA A O 1
ATOM 1567 N N . ARG A 1 207 ? -4.453 5.781 16.766 1 87.75 207 ARG A N 1
ATOM 1568 C CA . ARG A 1 207 ? -5.438 6.77 16.344 1 87.75 207 ARG A CA 1
ATOM 1569 C C . ARG A 1 207 ? -6.48 6.145 15.43 1 87.75 207 ARG A C 1
ATOM 1571 O O . ARG A 1 207 ? -7.672 6.418 15.555 1 87.75 207 ARG A O 1
ATOM 1578 N N . SER A 1 208 ? -6.016 5.324 14.562 1 92.62 208 SER A N 1
ATOM 1579 C CA . SER A 1 208 ? -6.941 4.648 13.656 1 92.62 208 SER A CA 1
ATOM 1580 C C . SER A 1 208 ? -7.855 3.693 14.414 1 92.62 208 SER A C 1
ATOM 1582 O O . SER A 1 208 ? -9.047 3.586 14.109 1 92.62 208 SER A O 1
ATOM 1584 N N . ASP A 1 209 ? -7.258 3.016 15.43 1 90.75 209 ASP A N 1
ATOM 1585 C CA . ASP A 1 209 ? -8.062 2.098 16.234 1 90.75 209 ASP A CA 1
ATOM 1586 C C . ASP A 1 209 ? -9.188 2.838 16.953 1 90.75 209 ASP A C 1
ATOM 1588 O O . ASP A 1 209 ? -10.32 2.357 17 1 90.75 209 ASP A O 1
ATOM 1592 N N . ARG A 1 210 ? -8.898 3.91 17.453 1 92.56 210 ARG A N 1
ATOM 1593 C CA . ARG A 1 210 ? -9.883 4.715 18.156 1 92.56 210 ARG A CA 1
ATOM 1594 C C . ARG A 1 210 ? -10.969 5.211 17.219 1 92.56 210 ARG A C 1
ATOM 1596 O O . ARG A 1 210 ? -12.156 5.176 17.547 1 92.56 210 ARG A O 1
ATOM 1603 N N . ALA A 1 211 ? -10.555 5.648 16.047 1 95.31 211 ALA A N 1
ATOM 1604 C CA . ALA A 1 211 ? -11.508 6.129 15.055 1 95.31 211 ALA A CA 1
ATOM 1605 C C . ALA A 1 211 ? -12.469 5.023 14.633 1 95.31 211 ALA A C 1
ATOM 1607 O O . ALA A 1 211 ? -13.68 5.234 14.562 1 95.31 211 ALA A O 1
ATOM 1608 N N . VAL A 1 212 ? -11.922 3.838 14.414 1 95.25 212 VAL A N 1
ATOM 1609 C CA . VAL A 1 212 ? -12.742 2.693 14.023 1 95.25 212 VAL A CA 1
ATOM 1610 C C . VAL A 1 212 ? -13.75 2.375 15.117 1 95.25 212 VAL A C 1
ATOM 1612 O O . VAL A 1 212 ? -14.938 2.174 14.844 1 95.25 212 VAL A O 1
ATOM 1615 N N . ALA A 1 213 ? -13.25 2.365 16.312 1 94.88 213 ALA A N 1
ATOM 1616 C CA . ALA A 1 213 ? -14.125 2.084 17.453 1 94.88 213 ALA A CA 1
ATOM 1617 C C . ALA A 1 213 ? -15.242 3.119 17.562 1 94.88 213 ALA A C 1
ATOM 1619 O O . ALA A 1 213 ? -16.406 2.77 17.766 1 94.88 213 ALA A O 1
ATOM 1620 N N . GLN A 1 214 ? -14.945 4.336 17.391 1 96.25 214 GLN A N 1
ATOM 1621 C CA . GLN A 1 214 ? -15.922 5.418 17.484 1 96.25 214 GLN A CA 1
ATOM 1622 C C . GLN A 1 214 ? -17 5.277 16.406 1 96.25 214 GLN A C 1
ATOM 1624 O O . GLN A 1 214 ? -18.188 5.477 16.672 1 96.25 214 GLN A O 1
ATOM 1629 N N . LEU A 1 215 ? -16.547 4.957 15.219 1 97.31 215 LEU A N 1
ATOM 1630 C CA . LEU A 1 215 ? -17.484 4.809 14.109 1 97.31 215 LEU A CA 1
ATOM 1631 C C . LEU A 1 215 ? -18.406 3.611 14.328 1 97.31 215 LEU A C 1
ATOM 1633 O O . LEU A 1 215 ? -19.609 3.701 14.102 1 97.31 215 LEU A O 1
ATOM 1637 N N . ARG A 1 216 ? -17.812 2.561 14.797 1 94.75 216 ARG A N 1
ATOM 1638 C CA . ARG A 1 216 ? -18.609 1.37 15.078 1 94.75 216 ARG A CA 1
ATOM 1639 C C . ARG A 1 216 ? -19.594 1.624 16.219 1 94.75 216 ARG A C 1
ATOM 1641 O O . ARG A 1 216 ? -20.734 1.187 16.156 1 94.75 216 ARG A O 1
ATOM 1648 N N . ASP A 1 217 ? -19.172 2.289 17.188 1 94.62 217 ASP A N 1
ATOM 1649 C CA . ASP A 1 217 ? -20.016 2.635 18.328 1 94.62 217 ASP A CA 1
ATOM 1650 C C . ASP A 1 217 ? -21.219 3.475 17.875 1 94.62 217 ASP A C 1
ATOM 1652 O O . ASP A 1 217 ? -22.281 3.426 18.5 1 94.62 217 ASP A O 1
ATOM 1656 N N . ALA A 1 218 ? -21.062 4.176 16.812 1 94.69 218 ALA A N 1
ATOM 1657 C CA . ALA A 1 218 ? -22.141 5.023 16.281 1 94.69 218 ALA A CA 1
ATOM 1658 C C . ALA A 1 218 ? -23.062 4.227 15.375 1 94.69 218 ALA A C 1
ATOM 1660 O O . ALA A 1 218 ? -23.984 4.789 14.781 1 94.69 218 ALA A O 1
ATOM 1661 N N . GLY A 1 219 ? -22.688 2.916 15.125 1 92.75 219 GLY A N 1
ATOM 1662 C CA . GLY A 1 219 ? -23.562 2.047 14.367 1 92.75 219 GLY A CA 1
ATOM 1663 C C . GLY A 1 219 ? -23.156 1.912 12.906 1 92.75 219 GLY A C 1
ATOM 1664 O O . GLY A 1 219 ? -23.875 1.299 12.117 1 92.75 219 GLY A O 1
ATOM 1665 N N . LEU A 1 220 ? -22.094 2.443 12.523 1 95.25 220 LEU A N 1
ATOM 1666 C CA . LEU A 1 220 ? -21.625 2.334 11.141 1 95.25 220 LEU A CA 1
ATOM 1667 C C . LEU A 1 220 ? -21 0.967 10.883 1 95.25 220 LEU A C 1
ATOM 1669 O O . LEU A 1 220 ? -20.344 0.408 11.758 1 95.25 220 LEU A O 1
ATOM 1673 N N . GLU A 1 221 ? -21.266 0.463 9.75 1 93.81 221 GLU A N 1
ATOM 1674 C CA . GLU A 1 221 ? -20.531 -0.711 9.289 1 93.81 221 GLU A CA 1
ATOM 1675 C C . GLU A 1 221 ? -19.125 -0.34 8.836 1 93.81 221 GLU A C 1
ATOM 1677 O O . GLU A 1 221 ? -18.953 0.318 7.809 1 93.81 221 GLU A O 1
ATOM 1682 N N . VAL A 1 222 ? -18.188 -0.795 9.656 1 94.19 222 VAL A N 1
ATOM 1683 C CA . VAL A 1 222 ? -16.797 -0.453 9.367 1 94.19 222 VAL A CA 1
ATOM 1684 C C . VAL A 1 222 ? -15.977 -1.729 9.164 1 94.19 222 VAL A C 1
ATOM 1686 O O . VAL A 1 222 ? -15.906 -2.574 10.062 1 94.19 222 VAL A O 1
ATOM 1689 N N . GLU A 1 223 ? -15.398 -1.802 7.992 1 91 223 GLU A N 1
ATOM 1690 C CA . GLU A 1 223 ? -14.453 -2.881 7.703 1 91 223 GLU A CA 1
ATOM 1691 C C . GLU A 1 223 ? -13.016 -2.373 7.688 1 91 223 GLU A C 1
ATOM 1693 O O . GLU A 1 223 ? -12.727 -1.339 7.082 1 91 223 GLU A O 1
ATOM 1698 N N . THR A 1 224 ? -12.211 -3.16 8.398 1 91.19 224 THR A N 1
ATOM 1699 C CA . THR A 1 224 ? -10.805 -2.781 8.391 1 91.19 224 THR A CA 1
ATOM 1700 C C . THR A 1 224 ? -10.023 -3.611 7.379 1 91.19 224 THR A C 1
ATOM 1702 O O . THR A 1 224 ? -10.289 -4.805 7.211 1 91.19 224 THR A O 1
ATOM 1705 N N . ILE A 1 225 ? -9.109 -2.979 6.688 1 88.56 225 ILE A N 1
ATOM 1706 C CA . ILE A 1 225 ? -8.258 -3.689 5.742 1 88.56 225 ILE A CA 1
ATOM 1707 C C . ILE A 1 225 ? -6.797 -3.314 5.988 1 88.56 225 ILE A C 1
ATOM 1709 O O . ILE A 1 225 ? -6.5 -2.217 6.465 1 88.56 225 ILE A O 1
ATOM 1713 N N . SER A 1 226 ? -5.93 -4.27 5.668 1 87.75 226 SER A N 1
ATOM 1714 C CA . SER A 1 226 ? -4.496 -4 5.75 1 87.75 226 SER A CA 1
ATOM 1715 C C . SER A 1 226 ? -4.031 -3.121 4.594 1 87.75 226 SER A C 1
ATOM 1717 O O . SER A 1 226 ? -4.656 -3.1 3.533 1 87.75 226 SER A O 1
ATOM 1719 N N . PRO A 1 227 ? -2.949 -2.393 4.789 1 89.5 227 PRO A N 1
ATOM 1720 C CA . PRO A 1 227 ? -2.475 -1.455 3.768 1 89.5 227 PRO A CA 1
ATOM 1721 C C . PRO A 1 227 ? -2.16 -2.137 2.439 1 89.5 227 PRO A C 1
ATOM 1723 O O . PRO A 1 227 ? -2.27 -1.515 1.38 1 89.5 227 PRO A O 1
ATOM 1726 N N . HIS A 1 228 ? -1.782 -3.373 2.453 1 88.81 228 HIS A N 1
ATOM 1727 C CA . HIS A 1 228 ? -1.383 -4.031 1.216 1 88.81 228 HIS A CA 1
ATOM 1728 C C . HIS A 1 228 ? -2.6 -4.477 0.409 1 88.81 228 HIS A C 1
ATOM 1730 O O . HIS A 1 228 ? -2.459 -4.988 -0.703 1 88.81 228 HIS A O 1
ATOM 1736 N N . LYS A 1 229 ? -3.836 -4.238 0.89 1 88.56 229 LYS A N 1
ATOM 1737 C CA . LYS A 1 229 ? -5.059 -4.676 0.222 1 88.56 229 LYS A CA 1
ATOM 1738 C C . LYS A 1 229 ? -5.738 -3.512 -0.494 1 88.56 229 LYS A C 1
ATOM 1740 O O . LYS A 1 229 ? -6.793 -3.684 -1.106 1 88.56 229 LYS A O 1
ATOM 1745 N N . VAL A 1 230 ? -5.203 -2.352 -0.484 1 93.56 230 VAL A N 1
ATOM 1746 C CA . VAL A 1 230 ? -5.875 -1.138 -0.938 1 93.56 230 VAL A CA 1
ATOM 1747 C C . VAL A 1 230 ? -6.172 -1.238 -2.434 1 93.56 230 VAL A C 1
ATOM 1749 O O . VAL A 1 230 ? -7.305 -1.013 -2.865 1 93.56 230 VAL A O 1
ATOM 1752 N N . ALA A 1 231 ? -5.152 -1.604 -3.229 1 93.75 231 ALA A N 1
ATOM 1753 C CA . ALA A 1 231 ? -5.379 -1.701 -4.668 1 93.75 231 ALA A CA 1
ATOM 1754 C C . ALA A 1 231 ? -6.449 -2.74 -4.988 1 93.75 231 ALA A C 1
ATOM 1756 O O . ALA A 1 231 ? -7.273 -2.537 -5.883 1 93.75 231 ALA A O 1
ATOM 1757 N N . TYR A 1 232 ? -6.418 -3.812 -4.25 1 89.19 232 TYR A N 1
ATOM 1758 C CA . TYR A 1 232 ? -7.387 -4.883 -4.465 1 89.19 232 TYR A CA 1
ATOM 1759 C C . TYR A 1 232 ? -8.805 -4.387 -4.223 1 89.19 232 TYR A C 1
ATOM 1761 O O . TYR A 1 232 ? -9.695 -4.602 -5.055 1 89.19 232 TYR A O 1
ATOM 1769 N N . VAL A 1 233 ? -9.031 -3.713 -3.133 1 89.62 233 VAL A N 1
ATOM 1770 C CA . VAL A 1 233 ? -10.375 -3.273 -2.771 1 89.62 233 VAL A CA 1
ATOM 1771 C C . VAL A 1 233 ? -10.836 -2.178 -3.729 1 89.62 233 VAL A C 1
ATOM 1773 O O . VAL A 1 233 ? -12.008 -2.131 -4.113 1 89.62 233 VAL A O 1
ATOM 1776 N N . LEU A 1 234 ? -9.961 -1.286 -4.117 1 92.75 234 LEU A N 1
ATOM 1777 C CA . LEU A 1 234 ? -10.305 -0.225 -5.059 1 92.75 234 LEU A CA 1
ATOM 1778 C C . LEU A 1 234 ? -10.719 -0.807 -6.406 1 92.75 234 LEU A C 1
ATOM 1780 O O . LEU A 1 234 ? -11.602 -0.268 -7.07 1 92.75 234 LEU A O 1
ATOM 1784 N N . GLY A 1 235 ? -10.094 -1.855 -6.742 1 88.5 235 GLY A N 1
ATOM 1785 C CA . GLY A 1 235 ? -10.367 -2.455 -8.039 1 88.5 235 GLY A CA 1
ATOM 1786 C C . GLY A 1 235 ? -11.602 -3.33 -8.047 1 88.5 235 GLY A C 1
ATOM 1787 O O . GLY A 1 235 ? -12.25 -3.486 -9.086 1 88.5 235 GLY A O 1
ATOM 1788 N N . ASN A 1 236 ? -11.938 -3.838 -6.895 1 84.88 236 ASN A N 1
ATOM 1789 C CA . ASN A 1 236 ? -12.969 -4.863 -6.895 1 84.88 236 ASN A CA 1
ATOM 1790 C C . ASN A 1 236 ? -14.234 -4.391 -6.176 1 84.88 236 ASN A C 1
ATOM 1792 O O . ASN A 1 236 ? -15.305 -4.977 -6.34 1 84.88 236 ASN A O 1
ATOM 1796 N N . GLN A 1 237 ? -14.117 -3.393 -5.324 1 86.94 237 GLN A N 1
ATOM 1797 C CA . GLN A 1 237 ? -15.273 -2.791 -4.676 1 86.94 237 GLN A CA 1
ATOM 1798 C C . GLN A 1 237 ? -15.727 -1.532 -5.414 1 86.94 237 GLN A C 1
ATOM 1800 O O . GLN A 1 237 ? -15.336 -0.421 -5.055 1 86.94 237 GLN A O 1
ATOM 1805 N N . LYS A 1 238 ? -16.641 -1.735 -6.277 1 88.44 238 LYS A N 1
ATOM 1806 C CA . LYS A 1 238 ? -17.047 -0.666 -7.188 1 88.44 238 LYS A CA 1
ATOM 1807 C C . LYS A 1 238 ? -17.891 0.378 -6.461 1 88.44 238 LYS A C 1
ATOM 1809 O O . LYS A 1 238 ? -18.078 1.487 -6.965 1 88.44 238 LYS A O 1
ATOM 1814 N N . ALA A 1 239 ? -18.344 -0.013 -5.324 1 91.69 239 ALA A N 1
ATOM 1815 C CA . ALA A 1 239 ? -19.188 0.903 -4.559 1 91.69 239 ALA A CA 1
ATOM 1816 C C . ALA A 1 239 ? -18.344 1.998 -3.902 1 91.69 239 ALA A C 1
ATOM 1818 O O . ALA A 1 239 ? -18.891 2.996 -3.42 1 91.69 239 ALA A O 1
ATOM 1819 N N . ILE A 1 240 ? -17.047 1.826 -3.881 1 94.88 240 ILE A N 1
ATOM 1820 C CA . ILE A 1 240 ? -16.203 2.881 -3.336 1 94.88 240 ILE A CA 1
ATOM 1821 C C . ILE A 1 240 ? -16.203 4.086 -4.27 1 94.88 240 ILE A C 1
ATOM 1823 O O . ILE A 1 240 ? -15.797 3.986 -5.43 1 94.88 240 ILE A O 1
ATOM 1827 N N . ASN A 1 241 ? -16.672 5.25 -3.785 1 96.5 241 ASN A N 1
ATOM 1828 C CA . ASN A 1 241 ? -16.703 6.434 -4.641 1 96.5 241 ASN A CA 1
ATOM 1829 C C . ASN A 1 241 ? -15.992 7.613 -3.988 1 96.5 241 ASN A C 1
ATOM 1831 O O . ASN A 1 241 ? -15.773 8.641 -4.629 1 96.5 241 ASN A O 1
ATOM 1835 N N . LEU A 1 242 ? -15.672 7.457 -2.686 1 98.12 242 LEU A N 1
ATOM 1836 C CA . LEU A 1 242 ? -15.023 8.531 -1.94 1 98.12 242 LEU A CA 1
ATOM 1837 C C . LEU A 1 242 ? -13.891 7.988 -1.073 1 98.12 242 LEU A C 1
ATOM 1839 O O . LEU A 1 242 ? -14.094 7.043 -0.306 1 98.12 242 LEU A O 1
ATOM 1843 N N . VAL A 1 243 ? -12.734 8.516 -1.3 1 98.56 243 VAL A N 1
ATOM 1844 C CA . VAL A 1 243 ? -11.609 8.32 -0.396 1 98.56 243 VAL A CA 1
ATOM 1845 C C . VAL A 1 243 ? -11.352 9.602 0.396 1 98.56 243 VAL A C 1
ATOM 1847 O O . VAL A 1 243 ? -11.078 10.656 -0.185 1 98.56 243 VAL A O 1
ATOM 1850 N N . LEU A 1 244 ? -11.5 9.539 1.687 1 98.81 244 LEU A N 1
ATOM 1851 C CA . LEU A 1 244 ? -11.461 10.711 2.555 1 98.81 244 LEU A CA 1
ATOM 1852 C C . LEU A 1 244 ? -10.375 10.57 3.611 1 98.81 244 LEU A C 1
ATOM 1854 O O . LEU A 1 244 ? -10.383 9.609 4.391 1 98.81 244 LEU A O 1
ATOM 1858 N N . VAL A 1 245 ? -9.438 11.5 3.631 1 98.56 245 VAL A N 1
ATOM 1859 C CA . VAL A 1 245 ? -8.352 11.438 4.605 1 98.56 245 VAL A CA 1
ATOM 1860 C C . VAL A 1 245 ? -8.172 12.805 5.27 1 98.56 245 VAL A C 1
ATOM 1862 O O . VAL A 1 245 ? -8.68 13.812 4.77 1 98.56 245 VAL A O 1
ATOM 1865 N N . GLY A 1 246 ? -7.586 12.781 6.438 1 97.62 246 GLY A N 1
ATOM 1866 C CA . GLY A 1 246 ? -7.121 14.008 7.059 1 97.62 246 GLY A CA 1
ATOM 1867 C C . GLY A 1 246 ? -5.691 14.359 6.695 1 97.62 246 GLY A C 1
ATOM 1868 O O . GLY A 1 246 ? -5.074 13.695 5.863 1 97.62 246 GLY A O 1
ATOM 1869 N N . THR A 1 247 ? -5.227 15.438 7.301 1 96.5 247 THR A N 1
ATOM 1870 C CA . THR A 1 247 ? -3.85 15.852 7.051 1 96.5 247 THR A CA 1
ATOM 1871 C C . THR A 1 247 ? -3.285 16.609 8.25 1 96.5 247 THR A C 1
ATOM 1873 O O . THR A 1 247 ? -4.039 17.156 9.062 1 96.5 247 THR A O 1
ATOM 1876 N N . GLU A 1 248 ? -2.033 16.578 8.328 1 91.81 248 GLU A N 1
ATOM 1877 C CA . GLU A 1 248 ? -1.345 17.344 9.352 1 91.81 248 GLU A CA 1
ATOM 1878 C C . GLU A 1 248 ? -1.101 18.781 8.898 1 91.81 248 GLU A C 1
ATOM 1880 O O . GLU A 1 248 ? -1.165 19.703 9.703 1 91.81 248 GLU A O 1
ATOM 1885 N N . VAL A 1 249 ? -0.794 18.844 7.617 1 93.19 249 VAL A N 1
ATOM 1886 C CA . VAL A 1 249 ? -0.513 20.172 7.07 1 93.19 249 VAL A CA 1
ATOM 1887 C C . VAL A 1 249 ? -0.955 20.234 5.609 1 93.19 249 VAL A C 1
ATOM 1889 O O . VAL A 1 249 ? -0.813 19.266 4.871 1 93.19 249 VAL A O 1
ATOM 1892 N N . VAL A 1 250 ? -1.507 21.375 5.258 1 95.44 250 VAL A N 1
ATOM 1893 C CA . VAL A 1 250 ? -1.722 21.703 3.852 1 95.44 250 VAL A CA 1
ATOM 1894 C C . VAL A 1 250 ? -0.667 22.719 3.391 1 95.44 250 VAL A C 1
ATOM 1896 O O . VAL A 1 250 ? -0.562 23.812 3.945 1 95.44 250 VAL A O 1
ATOM 1899 N N . MET A 1 251 ? 0.071 22.312 2.412 1 92.62 251 MET A N 1
ATOM 1900 C CA . MET A 1 251 ? 1.139 23.172 1.909 1 92.62 251 MET A CA 1
ATOM 1901 C C . MET A 1 251 ? 0.579 24.25 0.985 1 92.62 251 MET A C 1
ATOM 1903 O O . MET A 1 251 ? -0.521 24.109 0.449 1 92.62 251 MET A O 1
ATOM 1907 N N . GLN A 1 252 ? 1.356 25.25 0.754 1 90.12 252 GLN A N 1
ATOM 1908 C CA . GLN A 1 252 ? 0.927 26.406 -0.033 1 90.12 252 GLN A CA 1
ATOM 1909 C C . GLN A 1 252 ? 0.595 26 -1.466 1 90.12 252 GLN A C 1
ATOM 1911 O O . GLN A 1 252 ? -0.284 26.578 -2.096 1 90.12 252 GLN A O 1
ATOM 1916 N N . ASN A 1 253 ? 1.238 25.031 -1.995 1 90.31 253 ASN A N 1
ATOM 1917 C CA . ASN A 1 253 ? 1.013 24.594 -3.371 1 90.31 253 ASN A CA 1
ATOM 1918 C C . ASN A 1 253 ? -0.208 23.688 -3.482 1 90.31 253 ASN A C 1
ATOM 1920 O O . ASN A 1 253 ? -0.52 23.188 -4.566 1 90.31 253 ASN A O 1
ATOM 1924 N N . GLY A 1 254 ? -0.783 23.406 -2.346 1 94.5 254 GLY A N 1
ATOM 1925 C CA . GLY A 1 254 ? -1.98 22.578 -2.35 1 94.5 254 GLY A CA 1
ATOM 1926 C C . GLY A 1 254 ? -1.709 21.125 -1.985 1 94.5 254 GLY A C 1
ATOM 1927 O O . GLY A 1 254 ? -2.641 20.359 -1.765 1 94.5 254 GLY A O 1
ATOM 1928 N N . GLY A 1 255 ? -0.448 20.766 -1.97 1 94.19 255 GLY A N 1
ATOM 1929 C CA . GLY A 1 255 ? -0.101 19.438 -1.481 1 94.19 255 GLY A CA 1
ATOM 1930 C C . GLY A 1 255 ? -0.271 19.281 0.019 1 94.19 255 GLY A C 1
ATOM 1931 O O . GLY A 1 255 ? -0.518 20.266 0.72 1 94.19 255 GLY A O 1
ATOM 1932 N N . ILE A 1 256 ? -0.2 18.031 0.479 1 95.06 256 ILE A N 1
ATOM 1933 C CA . ILE A 1 256 ? -0.422 17.844 1.909 1 95.06 256 ILE A CA 1
ATOM 1934 C C . ILE A 1 256 ? 0.683 16.969 2.492 1 95.06 256 ILE A C 1
ATOM 1936 O O . ILE A 1 256 ? 1.312 16.188 1.771 1 95.06 256 ILE A O 1
ATOM 1940 N N . ILE A 1 257 ? 0.896 17.156 3.764 1 92.25 257 ILE A N 1
ATOM 1941 C CA . ILE A 1 257 ? 1.719 16.266 4.582 1 92.25 257 ILE A CA 1
ATOM 1942 C C . ILE A 1 257 ? 0.834 15.5 5.559 1 92.25 257 ILE A C 1
ATOM 1944 O O . ILE A 1 257 ? 0.132 16.094 6.375 1 92.25 257 ILE A O 1
ATOM 1948 N N . SER A 1 258 ? 0.817 14.25 5.426 1 92.25 258 SER A N 1
ATOM 1949 C CA . SER A 1 258 ? -0.033 13.391 6.246 1 92.25 258 SER A CA 1
ATOM 1950 C C . SER A 1 258 ? 0.706 12.125 6.672 1 92.25 258 SER A C 1
ATOM 1952 O O . SER A 1 258 ? 1.87 11.938 6.316 1 92.25 258 SER A O 1
ATOM 1954 N N . GLY A 1 259 ? 0.024 11.359 7.469 1 89.5 259 GLY A N 1
ATOM 1955 C CA . GLY A 1 259 ? 0.625 10.109 7.906 1 89.5 259 GLY A CA 1
ATOM 1956 C C . GLY A 1 259 ? 1.139 9.266 6.758 1 89.5 259 GLY A C 1
ATOM 1957 O O . GLY A 1 259 ? 0.568 9.281 5.664 1 89.5 259 GLY A O 1
ATOM 1958 N N . MET A 1 260 ? 2.188 8.484 7.043 1 89 260 MET A N 1
ATOM 1959 C CA . MET A 1 260 ? 2.803 7.602 6.051 1 89 260 MET A CA 1
ATOM 1960 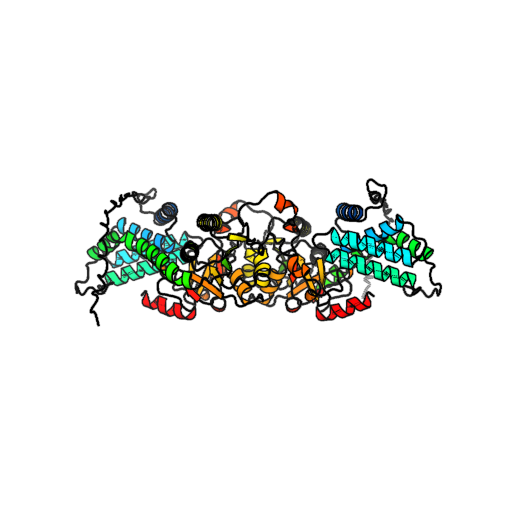C C . MET A 1 260 ? 1.761 6.695 5.406 1 89 260 MET A C 1
ATOM 1962 O O . MET A 1 260 ? 0.95 6.082 6.102 1 89 260 MET A O 1
ATOM 1966 N N . GLY A 1 261 ? 1.735 6.648 4.074 1 92.19 261 GLY A N 1
ATOM 1967 C CA . GLY A 1 261 ? 0.8 5.805 3.348 1 92.19 261 GLY A CA 1
ATOM 1968 C C . GLY A 1 261 ? -0.3 6.59 2.66 1 92.19 261 GLY A C 1
ATOM 1969 O O . GLY A 1 261 ? -0.988 6.066 1.781 1 92.19 261 GLY A O 1
ATOM 1970 N N . THR A 1 262 ? -0.459 7.816 3.061 1 94.75 262 THR A N 1
ATOM 1971 C CA . THR A 1 262 ? -1.507 8.633 2.463 1 94.75 262 THR A CA 1
ATOM 1972 C C . THR A 1 262 ? -1.216 8.898 0.988 1 94.75 262 THR A C 1
ATOM 1974 O O . THR A 1 262 ? -2.113 8.805 0.147 1 94.75 262 THR A O 1
ATOM 1977 N N . ALA A 1 263 ? 0.025 9.266 0.665 1 94.31 263 ALA A N 1
ATOM 1978 C CA . ALA A 1 263 ? 0.395 9.469 -0.733 1 94.31 263 ALA A CA 1
ATOM 1979 C C . ALA A 1 263 ? 0.091 8.234 -1.569 1 94.31 263 ALA A C 1
ATOM 1981 O O . ALA A 1 263 ? -0.395 8.344 -2.697 1 94.31 263 ALA A O 1
ATOM 1982 N N . GLN A 1 264 ? 0.417 7.133 -0.978 1 96.25 264 GLN A N 1
ATOM 1983 C CA . GLN A 1 264 ? 0.157 5.863 -1.645 1 96.25 264 GLN A CA 1
ATOM 1984 C C . GLN A 1 264 ? -1.334 5.676 -1.913 1 96.25 264 GLN A C 1
ATOM 1986 O O . GLN A 1 264 ? -1.726 5.25 -3 1 96.25 264 GLN A O 1
ATOM 1991 N N . LEU A 1 265 ? -2.141 5.895 -0.933 1 97.44 265 LEU A N 1
ATOM 1992 C CA . LEU A 1 265 ? -3.59 5.805 -1.075 1 97.44 265 LEU A CA 1
ATOM 1993 C C . LEU A 1 265 ? -4.082 6.715 -2.197 1 97.44 265 LEU A C 1
ATOM 1995 O O . LEU A 1 265 ? -4.93 6.312 -3 1 97.44 265 LEU A O 1
ATOM 1999 N N . ALA A 1 266 ? -3.545 7.898 -2.275 1 98 266 ALA A N 1
ATOM 2000 C CA . ALA A 1 266 ? -3.928 8.852 -3.314 1 98 266 ALA A CA 1
ATOM 2001 C C . ALA A 1 266 ? -3.549 8.336 -4.699 1 98 266 ALA A C 1
ATOM 2003 O O . ALA A 1 266 ? -4.363 8.375 -5.625 1 98 266 ALA A O 1
ATOM 2004 N N . HIS A 1 267 ? -2.328 7.852 -4.867 1 97.31 267 HIS A N 1
ATOM 2005 C CA . HIS A 1 267 ? -1.876 7.297 -6.137 1 97.31 267 HIS A CA 1
ATOM 2006 C C . HIS A 1 267 ? -2.789 6.164 -6.598 1 97.31 267 HIS A C 1
ATOM 2008 O O . HIS A 1 267 ? -3.211 6.133 -7.758 1 97.31 267 HIS A O 1
ATOM 2014 N N . LEU A 1 268 ? -3.072 5.273 -5.688 1 97.56 268 LEU A N 1
ATOM 2015 C CA . LEU A 1 268 ? -3.869 4.098 -6.027 1 97.56 268 LEU A CA 1
ATOM 2016 C C . LEU A 1 268 ? -5.297 4.496 -6.387 1 97.56 268 LEU A C 1
ATOM 2018 O O . LEU A 1 268 ? -5.906 3.9 -7.281 1 97.56 268 LEU A O 1
ATOM 2022 N N . THR A 1 269 ? -5.816 5.457 -5.648 1 97.5 269 THR A N 1
ATOM 2023 C CA . THR A 1 269 ? -7.16 5.945 -5.945 1 97.5 269 THR A CA 1
ATOM 2024 C C . THR A 1 269 ? -7.25 6.445 -7.383 1 97.5 269 THR A C 1
ATOM 2026 O O . THR A 1 269 ? -8.25 6.219 -8.062 1 97.5 269 THR A O 1
ATOM 2029 N N . LYS A 1 270 ? -6.227 7.07 -7.875 1 95.56 270 LYS A N 1
ATOM 2030 C CA . LYS A 1 270 ? -6.219 7.676 -9.203 1 95.56 270 LYS A CA 1
ATOM 2031 C C . LYS A 1 270 ? -5.941 6.633 -10.281 1 95.56 270 LYS A C 1
ATOM 2033 O O . LYS A 1 270 ? -6.422 6.754 -11.414 1 95.56 270 LYS A O 1
ATOM 2038 N N . THR A 1 271 ? -5.234 5.586 -10 1 94.25 271 THR A N 1
ATOM 2039 C CA . THR A 1 271 ? -4.68 4.742 -11.047 1 94.25 271 THR A CA 1
ATOM 2040 C C . THR A 1 271 ? -5.449 3.43 -11.156 1 94.25 271 THR A C 1
ATOM 2042 O O . THR A 1 271 ? -5.531 2.836 -12.234 1 94.25 271 THR A O 1
ATOM 2045 N N . VAL A 1 272 ? -5.91 2.908 -10.031 1 94.38 272 VAL A N 1
ATOM 2046 C CA . VAL A 1 272 ? -6.613 1.63 -10.055 1 94.38 272 VAL A CA 1
ATOM 2047 C C . VAL A 1 272 ? -7.98 1.809 -10.711 1 94.38 272 VAL A C 1
ATOM 2049 O O . VAL A 1 272 ? -8.758 2.682 -10.32 1 94.38 272 VAL A O 1
ATOM 2052 N N . LYS A 1 273 ? -8.188 0.98 -11.625 1 87.75 273 LYS A N 1
ATOM 2053 C CA . LYS A 1 273 ? -9.453 1.045 -12.352 1 87.75 273 LYS A CA 1
ATOM 2054 C C . LYS A 1 273 ? -10.594 0.47 -11.516 1 87.75 273 LYS A C 1
ATOM 2056 O O . LYS A 1 273 ? -10.359 -0.335 -10.609 1 87.75 273 LYS A O 1
ATOM 2061 N N . GLY A 1 274 ? -11.82 0.938 -11.688 1 78.25 274 GLY A N 1
ATOM 2062 C CA . GLY A 1 274 ? -12.953 0.4 -10.969 1 78.25 274 GLY A CA 1
ATOM 2063 C C . GLY A 1 274 ? -14 1.446 -10.633 1 78.25 274 GLY A C 1
ATOM 2064 O O . GLY A 1 274 ? -14.648 1.381 -9.586 1 78.25 274 GLY A O 1
ATOM 2065 N N . GLY A 1 275 ? -14.203 2.307 -11.297 1 83.25 275 GLY A N 1
ATOM 2066 C CA . GLY A 1 275 ? -15.203 3.346 -11.078 1 83.25 275 GLY A CA 1
ATOM 2067 C C . GLY A 1 275 ? -14.594 4.711 -10.828 1 83.25 275 GLY A C 1
ATOM 2068 O O . GLY A 1 275 ? -13.367 4.855 -10.805 1 83.25 275 GLY A O 1
ATOM 2069 N N . ILE A 1 276 ? -15.461 5.617 -10.656 1 88.25 276 ILE A N 1
ATOM 2070 C CA . ILE A 1 276 ? -15.016 6.977 -10.375 1 88.25 276 ILE A CA 1
ATOM 2071 C C . ILE A 1 276 ? -14.867 7.168 -8.867 1 88.25 276 ILE A C 1
ATOM 2073 O O . ILE A 1 276 ? -15.852 7.094 -8.133 1 88.25 276 ILE A O 1
ATOM 2077 N N . LYS A 1 277 ? -13.719 7.254 -8.484 1 94.81 277 LYS A N 1
ATOM 2078 C CA . LYS A 1 277 ? -13.383 7.488 -7.082 1 94.81 277 LYS A CA 1
ATOM 2079 C C . LYS A 1 277 ? -12.703 8.836 -6.898 1 94.81 277 LYS A C 1
ATOM 2081 O O . LYS A 1 277 ? -11.82 9.211 -7.68 1 94.81 277 LYS A O 1
ATOM 2086 N N . ARG A 1 278 ? -13.148 9.594 -5.949 1 97.06 278 ARG A N 1
ATOM 2087 C CA . ARG A 1 278 ? -12.555 10.891 -5.66 1 97.06 278 ARG A CA 1
ATOM 2088 C C . ARG A 1 278 ? -11.727 10.844 -4.383 1 97.06 278 ARG A C 1
ATOM 2090 O O . ARG A 1 278 ? -12.109 10.188 -3.41 1 97.06 278 ARG A O 1
ATOM 2097 N N . PHE A 1 279 ? -10.625 11.5 -4.445 1 98.56 279 PHE A N 1
ATOM 2098 C CA . PHE A 1 279 ? -9.75 11.625 -3.285 1 98.56 279 PHE A CA 1
ATOM 2099 C C . PHE A 1 279 ? -9.883 13.016 -2.662 1 98.56 279 PHE A C 1
ATOM 2101 O O . PHE A 1 279 ? -9.406 14 -3.227 1 98.56 279 PHE A O 1
ATOM 2108 N N . TYR A 1 280 ? -10.453 13.117 -1.441 1 98.81 280 TYR A N 1
ATOM 2109 C CA . TYR A 1 280 ? -10.672 14.383 -0.752 1 98.81 280 TYR A CA 1
ATOM 2110 C C . TYR A 1 280 ? -9.891 14.43 0.556 1 98.81 280 TYR A C 1
ATOM 2112 O O . TYR A 1 280 ? -9.641 13.398 1.179 1 98.81 280 TYR A O 1
ATOM 2120 N N . VAL A 1 281 ? -9.516 15.602 0.922 1 98.81 281 VAL A N 1
ATOM 2121 C CA . VAL A 1 281 ? -8.781 15.844 2.16 1 98.81 281 VAL A CA 1
ATOM 2122 C C . VAL A 1 281 ? -9.586 16.781 3.057 1 98.81 281 VAL A C 1
ATOM 2124 O O . VAL A 1 281 ? -10.094 17.812 2.594 1 98.81 281 VAL A O 1
ATOM 2127 N N . ALA A 1 282 ? -9.812 16.422 4.289 1 98.69 282 ALA A N 1
ATOM 2128 C CA . ALA A 1 282 ? -10.414 17.312 5.285 1 98.69 282 ALA A CA 1
ATOM 2129 C C . ALA A 1 282 ? -9.352 18.016 6.109 1 98.69 282 ALA A C 1
ATOM 2131 O O . ALA A 1 282 ? -8.484 17.375 6.711 1 98.69 282 ALA A O 1
ATOM 2132 N N . ALA A 1 283 ? -9.422 19.344 6.16 1 97.19 283 ALA A N 1
ATOM 2133 C CA . ALA A 1 283 ? -8.367 20.078 6.848 1 97.19 283 ALA A CA 1
ATOM 2134 C C . ALA A 1 283 ? -8.883 21.422 7.363 1 97.19 283 ALA A C 1
ATOM 2136 O O . ALA A 1 283 ? -9.547 22.156 6.633 1 97.19 283 ALA A O 1
ATOM 2137 N N . GLU A 1 284 ? -8.609 21.719 8.586 1 94.38 284 GLU A N 1
ATOM 2138 C CA . GLU A 1 284 ? -8.844 23.047 9.125 1 94.38 284 GLU A CA 1
ATOM 2139 C C . GLU A 1 284 ? -7.895 24.078 8.508 1 94.38 284 GLU A C 1
ATOM 2141 O O . GLU A 1 284 ? -6.727 23.766 8.258 1 94.38 284 GLU A O 1
ATOM 2146 N N . THR A 1 285 ? -8.305 25.234 8.359 1 92.12 285 THR A N 1
ATOM 2147 C CA . THR A 1 285 ? -7.52 26.266 7.68 1 92.12 285 THR A CA 1
ATOM 2148 C C . THR A 1 285 ? -6.266 26.594 8.477 1 92.12 285 THR A C 1
ATOM 2150 O O . THR A 1 285 ? -5.246 27 7.906 1 92.12 285 THR A O 1
ATOM 2153 N N . HIS A 1 286 ? -6.328 26.406 9.812 1 90.62 286 HIS A N 1
ATOM 2154 C CA . HIS A 1 286 ? -5.148 26.734 10.609 1 90.62 286 HIS A CA 1
ATOM 2155 C C . HIS A 1 286 ? -4.027 25.734 10.367 1 90.62 286 HIS A C 1
ATOM 2157 O O . HIS A 1 286 ? -2.902 25.938 10.836 1 90.62 286 HIS A O 1
ATOM 2163 N N . LYS A 1 287 ? -4.238 24.641 9.625 1 93.56 287 LYS A N 1
ATOM 2164 C CA . LYS A 1 287 ? -3.221 23.656 9.273 1 93.56 287 LYS A CA 1
ATOM 2165 C C . LYS A 1 287 ? -2.514 24.031 7.977 1 93.56 287 LYS A C 1
ATOM 2167 O O . LYS A 1 287 ? -1.617 23.328 7.52 1 93.56 287 LYS A O 1
ATOM 2172 N N . ILE A 1 288 ? -2.896 25.172 7.363 1 92.88 288 ILE A N 1
ATOM 2173 C CA . ILE A 1 288 ? -2.254 25.609 6.133 1 92.88 288 ILE A CA 1
ATOM 2174 C C . ILE A 1 288 ? -0.897 26.234 6.457 1 92.88 288 ILE A C 1
ATOM 2176 O O . ILE A 1 288 ? -0.795 27.109 7.324 1 92.88 288 ILE A O 1
ATOM 2180 N N . CYS A 1 289 ? 0.081 25.719 5.832 1 89.94 289 CYS A N 1
ATOM 2181 C CA . CYS A 1 289 ? 1.447 26.203 5.988 1 89.94 289 CYS A CA 1
ATOM 2182 C C . CYS A 1 289 ? 1.888 26.984 4.762 1 89.94 289 CYS A C 1
ATOM 2184 O O . CYS A 1 289 ? 1.734 26.531 3.629 1 89.94 289 CYS A O 1
ATOM 2186 N N . ARG A 1 290 ? 2.48 28.141 5.016 1 86 290 ARG A N 1
ATOM 2187 C CA . ARG A 1 290 ? 2.893 29.031 3.934 1 86 290 ARG A CA 1
ATOM 2188 C C . ARG A 1 290 ? 4.258 28.625 3.389 1 86 290 ARG A C 1
ATOM 2190 O O . ARG A 1 290 ? 5.148 29.469 3.254 1 86 290 ARG A O 1
ATOM 2197 N N . LYS A 1 291 ? 4.469 27.391 3.234 1 83.38 291 LYS A N 1
ATOM 2198 C CA . LYS A 1 291 ? 5.707 26.844 2.67 1 83.38 291 LYS A CA 1
ATOM 2199 C C . LYS A 1 291 ? 5.414 25.859 1.545 1 83.38 291 LYS A C 1
ATOM 2201 O O . LYS A 1 291 ? 4.359 25.219 1.533 1 83.38 291 LYS A O 1
ATOM 2206 N N . THR A 1 292 ? 6.387 25.859 0.61 1 79.25 292 THR A N 1
ATOM 2207 C CA . THR A 1 292 ? 6.34 24.859 -0.447 1 79.25 292 THR A CA 1
ATOM 2208 C C . THR A 1 292 ? 7.332 23.734 -0.171 1 79.25 292 THR A C 1
ATOM 2210 O O . THR A 1 292 ? 8.305 23.922 0.56 1 79.25 292 THR A O 1
ATOM 2213 N N . PRO A 1 293 ? 7.059 22.516 -0.753 1 74.94 293 PRO A N 1
ATOM 2214 C CA . PRO A 1 293 ? 7.98 21.406 -0.532 1 74.94 293 PRO A CA 1
AT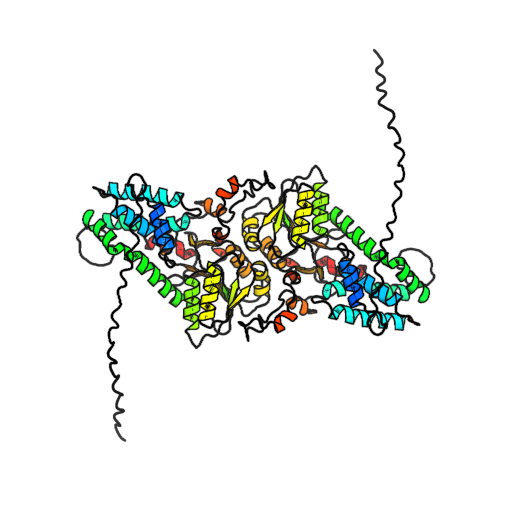OM 2215 C C . PRO A 1 293 ? 9.406 21.719 -0.99 1 74.94 293 PRO A C 1
ATOM 2217 O O . PRO A 1 293 ? 10.367 21.219 -0.4 1 74.94 293 PRO A O 1
ATOM 2220 N N . VAL A 1 294 ? 9.5 22.375 -1.983 1 63.72 294 VAL A N 1
ATOM 2221 C CA . VAL A 1 294 ? 10.812 22.734 -2.506 1 63.72 294 VAL A CA 1
ATOM 2222 C C . VAL A 1 294 ? 11.562 23.578 -1.48 1 63.72 294 VAL A C 1
ATOM 2224 O O . VAL A 1 294 ? 12.773 23.422 -1.296 1 63.72 294 VAL A O 1
ATOM 2227 N N . ALA A 1 295 ? 10.836 24.344 -0.883 1 55.81 295 ALA A N 1
ATOM 2228 C CA . ALA A 1 295 ? 11.422 25.281 0.069 1 55.81 295 ALA A CA 1
ATOM 2229 C C . ALA A 1 295 ? 11.711 24.594 1.405 1 55.81 295 ALA A C 1
ATOM 2231 O O . ALA A 1 295 ? 12.477 25.125 2.217 1 55.81 295 ALA A O 1
ATOM 2232 N N . TYR A 1 296 ? 11.156 23.453 1.485 1 60.66 296 TYR A N 1
ATOM 2233 C CA . TYR A 1 296 ? 11.32 22.766 2.758 1 60.66 296 TYR A CA 1
ATOM 2234 C C . TYR A 1 296 ? 11.695 21.297 2.537 1 60.66 296 TYR A C 1
ATOM 2236 O O . TYR A 1 296 ? 10.852 20.406 2.639 1 60.66 296 TYR A O 1
ATOM 2244 N N . PRO A 1 297 ? 12.945 21.109 2.268 1 59.56 297 PRO A N 1
ATOM 2245 C CA . PRO A 1 297 ? 13.414 19.781 1.86 1 59.56 297 PRO A CA 1
ATOM 2246 C C . PRO A 1 297 ? 13.109 18.703 2.896 1 59.56 297 PRO A C 1
ATOM 2248 O O . PRO A 1 297 ? 13.055 17.516 2.562 1 59.56 297 PRO A O 1
ATOM 2251 N N . MET A 1 298 ? 12.859 19.203 4.086 1 55.03 298 MET A N 1
ATOM 2252 C CA . MET A 1 298 ? 12.516 18.234 5.129 1 55.03 298 MET A CA 1
ATOM 2253 C C . MET A 1 298 ? 11.266 17.453 4.762 1 55.03 298 MET A C 1
ATOM 2255 O O . MET A 1 298 ? 11.109 16.297 5.156 1 55.03 298 MET A O 1
ATOM 2259 N N . VAL A 1 299 ? 10.492 18.109 3.969 1 53.88 299 VAL A N 1
ATOM 2260 C CA . VAL A 1 299 ? 9.219 17.516 3.572 1 53.88 299 VAL A CA 1
ATOM 2261 C C . VAL A 1 299 ? 9.484 16.219 2.789 1 53.88 299 VAL A C 1
ATOM 2263 O O . VAL A 1 299 ? 8.75 15.242 2.926 1 53.88 299 VAL A O 1
ATOM 2266 N N . ASN A 1 300 ? 10.523 16.375 2.057 1 53.69 300 ASN A N 1
ATOM 2267 C CA . ASN A 1 300 ? 10.836 15.203 1.242 1 53.69 300 ASN A CA 1
ATOM 2268 C C . ASN A 1 300 ? 11.469 14.094 2.074 1 53.69 300 ASN A C 1
ATOM 2270 O O . ASN A 1 300 ? 11.594 12.961 1.613 1 53.69 300 ASN A O 1
ATOM 2274 N N . ARG A 1 301 ? 11.844 14.469 3.334 1 52.97 301 ARG A N 1
ATOM 2275 C CA . ARG A 1 301 ? 12.508 13.516 4.219 1 52.97 301 ARG A CA 1
ATOM 2276 C C . ARG A 1 301 ? 11.531 12.969 5.258 1 52.97 301 ARG A C 1
ATOM 2278 O O . ARG A 1 301 ? 11.867 12.062 6.023 1 52.97 301 ARG A O 1
ATOM 2285 N N . VAL A 1 302 ? 10.461 13.633 5.508 1 49.31 302 VAL A N 1
ATOM 2286 C CA . VAL A 1 302 ? 9.508 13.383 6.582 1 49.31 302 VAL A CA 1
ATOM 2287 C C . VAL A 1 302 ? 9.078 11.914 6.555 1 49.31 302 VAL A C 1
ATOM 2289 O O . VAL A 1 302 ? 8.836 11.312 7.602 1 49.31 302 VAL A O 1
ATOM 2292 N N . GLY A 1 303 ? 8.844 11.273 5.441 1 48.16 303 GLY A N 1
ATOM 2293 C CA . GLY A 1 303 ? 8.297 9.93 5.574 1 48.16 303 GLY A CA 1
ATOM 2294 C C . GLY A 1 303 ? 9.297 8.93 6.105 1 48.16 303 GLY A C 1
ATOM 2295 O O . GLY A 1 303 ? 8.953 7.773 6.371 1 48.16 303 GLY A O 1
ATOM 2296 N N . VAL A 1 304 ? 10.539 9.047 5.785 1 42.09 304 VAL A N 1
ATOM 2297 C CA . VAL A 1 304 ? 11.516 8.008 6.094 1 42.09 304 VAL A CA 1
ATOM 2298 C C . VAL A 1 304 ? 12.023 8.188 7.523 1 42.09 304 VAL A C 1
ATOM 2300 O O . VAL A 1 304 ? 12.57 9.242 7.863 1 42.09 304 VAL A O 1
ATOM 2303 N N . HIS A 1 305 ? 11.352 8.18 8.461 1 39.75 305 HIS A N 1
ATOM 2304 C CA . HIS A 1 305 ? 12.375 7.914 9.461 1 39.75 305 HIS A CA 1
ATOM 2305 C C . HIS A 1 305 ? 13.531 7.113 8.867 1 39.75 305 HIS A C 1
ATOM 2307 O O . HIS A 1 305 ? 13.383 5.922 8.578 1 39.75 305 HIS A O 1
ATOM 2313 N N . GLN A 1 306 ? 14.219 7.691 8.047 1 34.66 306 GLN A N 1
ATOM 2314 C CA . GLN A 1 306 ? 15.312 6.977 7.402 1 34.66 306 GLN A CA 1
ATOM 2315 C C . GLN A 1 306 ? 16.062 6.109 8.406 1 34.66 306 GLN A C 1
ATOM 2317 O O . GLN A 1 306 ? 16.688 6.625 9.328 1 34.66 306 GLN A O 1
ATOM 2322 N N . ARG A 1 307 ? 15.891 5.199 9.07 1 35.09 307 ARG A N 1
ATOM 2323 C CA . ARG A 1 307 ? 17.109 4.438 8.844 1 35.09 307 ARG A CA 1
ATOM 2324 C C . ARG A 1 307 ? 17.703 4.758 7.473 1 35.09 307 ARG A C 1
ATOM 2326 O O . ARG A 1 307 ? 17 4.742 6.465 1 35.09 307 ARG A O 1
ATOM 2333 N N . ASP A 1 308 ? 18.578 5.73 7.406 1 34.69 308 ASP A N 1
ATOM 2334 C CA . ASP A 1 308 ? 19.203 6.266 6.203 1 34.69 308 ASP A CA 1
ATOM 2335 C C . ASP A 1 308 ? 19.062 5.301 5.031 1 34.69 308 ASP A C 1
ATOM 2337 O O . ASP A 1 308 ? 19.781 4.301 4.953 1 34.69 308 ASP A O 1
ATOM 2341 N N . ILE A 1 309 ? 17.984 5 4.57 1 35.81 309 ILE A N 1
ATOM 2342 C CA . ILE A 1 309 ? 18.078 4.316 3.283 1 35.81 309 ILE A CA 1
ATOM 2343 C C . ILE A 1 309 ? 19.203 4.918 2.455 1 35.81 309 ILE A C 1
ATOM 2345 O O . ILE A 1 309 ? 19.594 4.367 1.419 1 35.81 309 ILE A O 1
ATOM 2349 N N . SER A 1 310 ? 19.438 6.125 2.529 1 36.12 310 SER A N 1
ATOM 2350 C CA . SER A 1 310 ? 20.688 6.629 1.962 1 36.12 310 SER A CA 1
ATOM 2351 C C . SER A 1 310 ? 21.891 5.949 2.592 1 36.12 310 SER A C 1
ATOM 2353 O O . SER A 1 310 ? 23 6.027 2.059 1 36.12 310 SER A O 1
ATOM 2355 N N . LYS A 1 311 ? 21.906 5.953 3.971 1 35 311 LYS A N 1
ATOM 2356 C CA . LYS A 1 311 ? 23.062 5.242 4.531 1 35 311 LYS A CA 1
ATOM 2357 C C . LYS A 1 311 ? 22.859 3.732 4.449 1 35 311 LYS A C 1
ATOM 2359 O O . LYS A 1 311 ? 22.297 3.123 5.363 1 35 311 LYS A O 1
ATOM 2364 N N . PHE A 1 312 ? 22.297 3.119 3.428 1 34.59 312 PHE A N 1
ATOM 2365 C CA . PHE A 1 312 ? 22.656 1.728 3.176 1 34.59 312 PHE A CA 1
ATOM 2366 C C . PHE A 1 312 ? 23.984 1.382 3.828 1 34.59 312 PHE A C 1
ATOM 2368 O O . PHE A 1 312 ? 24.594 0.364 3.5 1 34.59 312 PHE A O 1
ATOM 2375 N N . ASP A 1 313 ? 24.75 2.297 4.426 1 34.12 313 ASP A N 1
ATOM 2376 C CA . ASP A 1 313 ? 25.984 1.747 4.973 1 34.12 313 ASP A CA 1
ATOM 2377 C C . ASP A 1 313 ? 25.703 0.542 5.863 1 34.12 313 ASP A C 1
ATOM 2379 O O . ASP A 1 313 ? 26.25 -0.54 5.648 1 34.12 313 ASP A O 1
ATOM 2383 N N . ASN A 1 314 ? 25.844 0.65 7.395 1 30.39 314 ASN A N 1
ATOM 2384 C CA . ASN A 1 314 ? 25.891 -0.521 8.266 1 30.39 314 ASN A CA 1
ATOM 2385 C C . ASN A 1 314 ? 24.516 -1.14 8.461 1 30.39 314 ASN A C 1
ATOM 2387 O O . ASN A 1 314 ? 23.641 -0.548 9.102 1 30.39 314 ASN A O 1
ATOM 2391 N N . VAL A 1 315 ? 23.859 -1.656 7.586 1 33.34 315 VAL A N 1
ATOM 2392 C CA . VAL A 1 315 ? 22.625 -2.434 7.477 1 33.34 315 VAL A CA 1
ATOM 2393 C C . VAL A 1 315 ? 22.328 -3.111 8.812 1 33.34 315 VAL A C 1
ATOM 2395 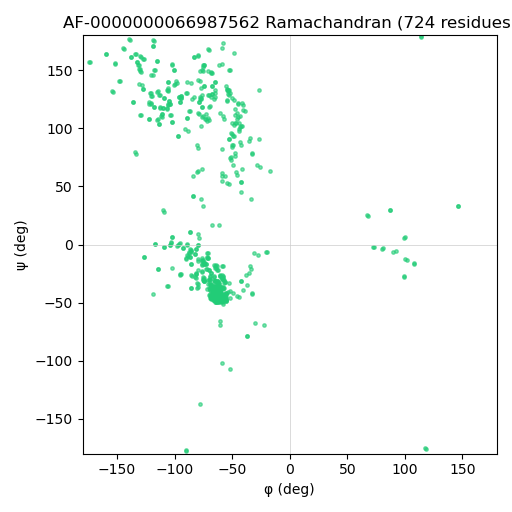O O . VAL A 1 315 ? 21.156 -3.396 9.117 1 33.34 315 VAL A O 1
ATOM 2398 N N . GLY A 1 316 ? 23.141 -4.141 9.258 1 32.44 316 GLY A N 1
ATOM 2399 C CA . GLY A 1 316 ? 22.844 -5.191 10.211 1 32.44 316 GLY A CA 1
ATOM 2400 C C . GLY A 1 316 ? 22.5 -4.664 11.594 1 32.44 316 GLY A C 1
ATOM 2401 O O . GLY A 1 316 ? 21.641 -5.211 12.281 1 32.44 316 GLY A O 1
ATOM 2402 N N . VAL A 1 317 ? 23.547 -4.09 12.281 1 30.25 317 VAL A N 1
ATOM 2403 C CA . VAL A 1 317 ? 23.609 -3.945 13.727 1 30.25 317 VAL A CA 1
ATOM 2404 C C . VAL A 1 317 ? 22.781 -2.736 14.156 1 30.25 317 VAL A C 1
ATOM 2406 O O . VAL A 1 317 ? 23.062 -1.606 13.75 1 30.25 317 VAL A O 1
ATOM 2409 N N . VAL A 1 318 ? 21.422 -2.955 14.297 1 35.5 318 VAL A N 1
ATOM 2410 C CA . VAL A 1 318 ? 20.734 -1.97 15.117 1 35.5 318 VAL A CA 1
ATOM 2411 C C . VAL A 1 318 ? 21.672 -1.462 16.219 1 35.5 318 VAL A C 1
ATOM 2413 O O . VAL A 1 318 ? 22.078 -2.223 17.094 1 35.5 318 VAL A O 1
ATOM 2416 N N . ASP A 1 319 ? 22.562 -0.605 15.969 1 33.44 319 ASP A N 1
ATOM 2417 C CA . ASP A 1 319 ? 23.172 0.006 17.141 1 33.44 319 ASP A CA 1
ATOM 2418 C C . ASP A 1 319 ? 22.125 0.661 18.031 1 33.44 319 ASP A C 1
ATOM 2420 O O . ASP A 1 319 ? 21.344 1.494 17.578 1 33.44 319 ASP A O 1
ATOM 2424 N N . PRO A 1 320 ? 21.812 0.145 19.141 1 39.25 320 PRO A N 1
ATOM 2425 C CA . PRO A 1 320 ? 20.891 0.712 20.141 1 39.25 320 PRO A CA 1
ATOM 2426 C C . PRO A 1 320 ? 20.938 2.238 20.172 1 39.25 320 PRO A C 1
ATOM 2428 O O . PRO A 1 320 ? 19.906 2.877 20.406 1 39.25 320 PRO A O 1
ATOM 2431 N N . ASP A 1 321 ? 22.031 2.799 20.094 1 38.69 321 ASP A N 1
ATOM 2432 C CA . ASP A 1 321 ? 22.188 4.242 20.25 1 38.69 321 ASP A CA 1
ATOM 2433 C C . ASP A 1 321 ? 21.594 4.992 19.062 1 38.69 321 ASP A C 1
ATOM 2435 O O . ASP A 1 321 ? 21.234 6.168 19.188 1 38.69 321 ASP A O 1
ATOM 2439 N N . GLN A 1 322 ? 21.594 4.449 17.938 1 39.88 322 GLN A N 1
ATOM 2440 C CA . GLN A 1 322 ? 21.047 5.117 16.766 1 39.88 322 GLN A CA 1
ATOM 2441 C C . GLN A 1 322 ? 19.531 4.98 16.719 1 39.88 322 GLN A C 1
ATOM 2443 O O . GLN A 1 322 ? 18.859 5.648 15.922 1 39.88 322 GLN A O 1
ATOM 2448 N N . LEU A 1 323 ? 18.922 4.027 17.297 1 41.34 323 LEU A N 1
ATOM 2449 C CA . LEU A 1 323 ? 17.5 3.908 17.578 1 41.34 323 LEU A CA 1
ATOM 2450 C C . LEU A 1 323 ? 16.969 5.141 18.312 1 41.34 323 LEU A C 1
ATOM 2452 O O . LEU A 1 323 ? 15.789 5.469 18.219 1 41.34 323 LEU A O 1
ATOM 2456 N N . ALA A 1 324 ? 17.797 5.742 19.141 1 40.81 324 ALA A N 1
ATOM 2457 C CA . ALA A 1 324 ? 17.312 6.848 19.969 1 40.81 324 ALA A CA 1
ATOM 2458 C C . ALA A 1 324 ? 16.719 7.957 19.109 1 40.81 324 ALA A C 1
ATOM 2460 O O . ALA A 1 324 ? 15.781 8.633 19.531 1 40.81 324 ALA A O 1
ATOM 2461 N N . GLY A 1 325 ? 17.219 8.203 17.906 1 42.47 325 GLY A N 1
ATOM 2462 C CA . GLY A 1 325 ? 16.734 9.336 17.125 1 42.47 325 GLY A CA 1
ATOM 2463 C C . GLY A 1 325 ? 15.648 8.961 16.141 1 42.47 325 GLY A C 1
ATOM 2464 O O . GLY A 1 325 ? 15.203 9.797 15.352 1 42.47 325 GLY A O 1
ATOM 2465 N N . MET A 1 326 ? 15.266 7.645 16.141 1 46.69 326 MET A N 1
ATOM 2466 C CA . MET A 1 326 ? 14.32 7.246 15.102 1 46.69 326 MET A CA 1
ATOM 2467 C C . MET A 1 326 ? 12.891 7.574 15.523 1 46.69 326 MET A C 1
ATOM 2469 O O . MET A 1 326 ? 12.531 7.434 16.688 1 46.69 326 MET A O 1
ATOM 2473 N N . LEU A 1 327 ? 12.188 8.328 14.609 1 56.38 327 LEU A N 1
ATOM 2474 C CA . LEU A 1 327 ? 10.773 8.586 14.836 1 56.38 327 LEU A CA 1
ATOM 2475 C C . LEU A 1 327 ? 10 7.285 15.016 1 56.38 327 LEU A C 1
ATOM 2477 O O . LEU A 1 327 ? 10.344 6.266 14.414 1 56.38 327 LEU A O 1
ATOM 2481 N N . ALA A 1 328 ? 9.219 7.367 15.938 1 64.62 328 ALA A N 1
ATOM 2482 C CA . ALA A 1 328 ? 8.242 6.281 16 1 64.62 328 ALA A CA 1
ATOM 2483 C C . ALA A 1 328 ? 7.48 6.145 14.695 1 64.62 328 ALA A C 1
ATOM 2485 O O . ALA A 1 328 ? 7.242 7.137 14 1 64.62 328 ALA A O 1
ATOM 2486 N N . GLU A 1 329 ? 7.336 4.961 14.172 1 65.06 329 GLU A N 1
ATOM 2487 C CA . GLU A 1 329 ? 6.617 4.688 12.93 1 65.06 329 GLU A CA 1
ATOM 2488 C C . GLU A 1 329 ? 5.32 5.484 12.859 1 65.06 329 GLU A C 1
ATOM 2490 O O . GLU A 1 329 ? 4.922 5.941 11.781 1 65.06 329 GLU A O 1
ATOM 2495 N N . ALA A 1 330 ? 4.758 5.707 14 1 66.69 330 ALA A N 1
ATOM 2496 C CA . ALA A 1 330 ? 3.49 6.434 14.039 1 66.69 330 ALA A CA 1
ATOM 2497 C C . ALA A 1 330 ? 3.691 7.91 13.711 1 66.69 330 ALA A C 1
ATOM 2499 O O . ALA A 1 330 ? 2.74 8.609 13.352 1 66.69 330 ALA A O 1
ATOM 2500 N N . ASP A 1 331 ? 4.914 8.328 13.68 1 73.94 331 ASP A N 1
ATOM 2501 C CA . ASP A 1 331 ? 5.203 9.742 13.461 1 73.94 331 ASP A CA 1
ATOM 2502 C C . ASP A 1 331 ? 5.68 9.984 12.031 1 73.94 331 ASP A C 1
ATOM 2504 O O . ASP A 1 331 ? 5.914 11.133 11.633 1 73.94 331 ASP A O 1
ATOM 2508 N N . GLU A 1 332 ? 5.754 8.93 11.281 1 81.38 332 GLU A N 1
ATOM 2509 C CA . GLU A 1 332 ? 6.223 9.086 9.906 1 81.38 332 GLU A CA 1
ATOM 2510 C C . GLU A 1 332 ? 5.152 9.719 9.023 1 81.38 332 GLU A C 1
ATOM 2512 O O . GLU A 1 332 ? 3.967 9.398 9.156 1 81.38 332 GLU A O 1
ATOM 2517 N N . VAL A 1 333 ? 5.598 10.672 8.203 1 88.12 333 VAL A N 1
ATOM 2518 C CA . VAL A 1 333 ? 4.672 11.383 7.324 1 88.12 333 VAL A CA 1
ATOM 2519 C C . VAL A 1 333 ? 5.172 11.312 5.883 1 88.12 333 VAL A C 1
ATOM 2521 O O . VAL A 1 333 ? 6.336 10.984 5.641 1 88.12 333 VAL A O 1
ATOM 2524 N N . ASP A 1 334 ? 4.281 11.523 4.961 1 88.88 334 ASP A N 1
ATOM 2525 C CA . ASP A 1 334 ? 4.66 11.602 3.553 1 88.88 334 ASP A CA 1
ATOM 2526 C C . ASP A 1 334 ? 3.924 12.742 2.852 1 88.88 334 ASP A C 1
ATOM 2528 O O . ASP A 1 334 ? 3.01 13.344 3.42 1 88.88 334 ASP A O 1
ATOM 2532 N N . TYR A 1 335 ? 4.461 13.125 1.723 1 91.19 335 TYR A N 1
ATOM 2533 C CA . TYR A 1 335 ? 3.928 14.219 0.919 1 91.19 335 TYR A CA 1
ATOM 2534 C C . TYR A 1 335 ? 3.023 13.688 -0.189 1 91.19 335 TYR A C 1
ATOM 2536 O O . TYR A 1 335 ? 3.398 12.766 -0.917 1 91.19 335 TYR A O 1
ATOM 2544 N N . THR A 1 336 ? 1.838 14.188 -0.275 1 94.69 336 THR A N 1
ATOM 2545 C CA . THR A 1 336 ? 0.916 13.883 -1.363 1 94.69 336 THR A CA 1
ATOM 2546 C C . THR A 1 336 ? 0.817 15.055 -2.334 1 94.69 336 THR A C 1
ATOM 2548 O O . THR A 1 336 ? 0.452 16.172 -1.939 1 94.69 336 THR A O 1
ATOM 2551 N N . ASP A 1 337 ? 1.088 14.852 -3.568 1 94 337 ASP A N 1
ATOM 2552 C CA . ASP A 1 337 ? 1.07 15.867 -4.617 1 94 337 ASP A CA 1
ATOM 2553 C C . ASP A 1 337 ? -0.343 16.406 -4.836 1 94 337 ASP A C 1
ATOM 2555 O O . ASP A 1 337 ? -1.312 15.641 -4.816 1 94 337 ASP A O 1
ATOM 2559 N N . PRO A 1 338 ? -0.464 17.719 -5.051 1 96.19 338 PRO A N 1
ATOM 2560 C CA . PRO A 1 338 ? -1.786 18.312 -5.266 1 96.19 338 PRO A CA 1
ATOM 2561 C C . PRO A 1 338 ? -2.521 17.703 -6.457 1 96.19 338 PRO A C 1
ATOM 2563 O O . PRO A 1 338 ? -3.754 17.672 -6.473 1 96.19 338 PRO A O 1
ATOM 2566 N N . GLU A 1 339 ? -1.858 17.188 -7.469 1 96.56 339 GLU A N 1
ATOM 2567 C CA . GLU A 1 339 ? -2.475 16.609 -8.656 1 96.56 339 GLU A CA 1
ATOM 2568 C C . GLU A 1 339 ? -3.293 15.367 -8.312 1 96.56 339 GLU A C 1
ATOM 2570 O O . GLU A 1 339 ? -4.176 14.961 -9.07 1 96.56 339 GLU A O 1
ATOM 2575 N N . LEU A 1 340 ? -3 14.773 -7.156 1 97.38 340 LEU A N 1
ATOM 2576 C CA . LEU A 1 340 ? -3.674 13.539 -6.75 1 97.38 340 LEU A CA 1
ATOM 2577 C C . LEU A 1 340 ? -4.895 13.852 -5.891 1 97.38 340 LEU A C 1
ATOM 2579 O O . LEU A 1 340 ? -5.625 12.938 -5.492 1 97.38 340 LEU A O 1
ATOM 2583 N N . ILE A 1 341 ? -5.121 15.109 -5.602 1 98.31 341 ILE A N 1
ATOM 2584 C CA . ILE A 1 341 ? -6.172 15.523 -4.676 1 98.31 341 ILE A CA 1
ATOM 2585 C C . ILE A 1 341 ? -7.301 16.203 -5.449 1 98.31 341 ILE A C 1
ATOM 2587 O O . ILE A 1 341 ? -7.07 17.156 -6.191 1 98.31 341 ILE A O 1
ATOM 2591 N N . ASP A 1 342 ? -8.516 15.75 -5.281 1 98.25 342 ASP A N 1
ATOM 2592 C CA . ASP A 1 342 ? -9.656 16.281 -6.016 1 98.25 342 ASP A CA 1
ATOM 2593 C C . ASP A 1 342 ? -10.234 17.5 -5.309 1 98.25 342 ASP A C 1
ATOM 2595 O O . ASP A 1 342 ? -10.875 18.359 -5.941 1 98.25 342 ASP A O 1
ATOM 2599 N N . GLY A 1 343 ? -10.07 17.609 -3.986 1 98.19 343 GLY A N 1
ATOM 2600 C CA . GLY A 1 343 ? -10.57 18.734 -3.229 1 98.19 343 GLY A CA 1
ATOM 2601 C C . GLY A 1 343 ? -10.148 18.719 -1.771 1 98.19 343 GLY A C 1
ATOM 2602 O O . GLY A 1 343 ? -9.836 17.656 -1.228 1 98.19 343 GLY A O 1
ATOM 2603 N N . ILE A 1 344 ? -10.156 19.828 -1.212 1 98.31 344 ILE A N 1
ATOM 2604 C CA . ILE A 1 344 ? -9.867 20 0.207 1 98.31 344 ILE A CA 1
ATOM 2605 C C . ILE A 1 344 ? -11.086 20.578 0.919 1 98.31 344 ILE A C 1
ATOM 2607 O O . ILE A 1 344 ? -11.516 21.688 0.61 1 98.31 344 ILE A O 1
ATOM 2611 N N . ILE A 1 345 ? -11.641 19.875 1.855 1 98.44 345 ILE A N 1
ATOM 2612 C CA . ILE A 1 345 ? -12.812 20.297 2.617 1 98.44 345 ILE A CA 1
ATOM 2613 C C . ILE A 1 345 ? -12.367 21.109 3.828 1 98.44 345 ILE A C 1
ATOM 2615 O O . ILE A 1 345 ? -11.711 20.594 4.73 1 98.44 345 ILE A O 1
ATOM 2619 N N . THR A 1 346 ? -12.695 22.359 3.896 1 96.88 346 THR A N 1
ATOM 2620 C CA . THR A 1 346 ? -12.375 23.25 5 1 96.88 346 THR A CA 1
ATOM 2621 C C . THR A 1 346 ? -13.641 23.781 5.66 1 96.88 346 THR A C 1
ATOM 2623 O O . THR A 1 346 ? -14.75 23.469 5.219 1 96.88 346 THR A O 1
ATOM 2626 N N . GLU A 1 347 ? -13.461 24.531 6.734 1 96 347 GLU A N 1
ATOM 2627 C CA . GLU A 1 347 ? -14.617 25.109 7.422 1 96 347 GLU A CA 1
ATOM 2628 C C . GLU A 1 347 ? -15.25 26.219 6.605 1 96 347 GLU A C 1
ATOM 2630 O O . GLU A 1 347 ? -16.359 26.656 6.891 1 96 347 GLU A O 1
ATOM 2635 N N . GLN A 1 348 ? -14.562 26.672 5.551 1 93.31 348 GLN A N 1
ATOM 2636 C CA . GLN A 1 348 ? -15.07 27.719 4.676 1 93.31 348 GLN A CA 1
ATOM 2637 C C . GLN A 1 348 ? -15.617 27.141 3.377 1 93.31 348 GLN A C 1
ATOM 2639 O O . GLN A 1 348 ? -15.914 27.875 2.434 1 93.31 348 GLN A O 1
ATOM 2644 N N . GLY A 1 349 ? -15.672 25.844 3.314 1 94.94 349 GLY A N 1
ATOM 2645 C CA . GLY A 1 349 ? -16.125 25.156 2.109 1 94.94 349 GLY A CA 1
ATOM 2646 C C . GLY A 1 349 ? -15.062 24.281 1.477 1 94.94 349 GLY A C 1
ATOM 2647 O O . GLY A 1 349 ? -13.984 24.109 2.043 1 94.94 349 GLY A O 1
ATOM 2648 N N . VAL A 1 350 ? -15.461 23.734 0.313 1 96.56 350 VAL A N 1
ATOM 2649 C CA . VAL A 1 350 ? -14.547 22.859 -0.404 1 96.56 350 VAL A CA 1
ATOM 2650 C C . VAL A 1 350 ? -13.703 23.672 -1.379 1 96.56 350 VAL A C 1
ATOM 2652 O O . VAL A 1 350 ? -14.234 24.469 -2.154 1 96.56 350 VAL A O 1
ATOM 2655 N N . LYS A 1 351 ? -12.414 23.469 -1.323 1 96.62 351 LYS A N 1
ATOM 2656 C CA . LYS A 1 351 ? -11.477 24.234 -2.139 1 96.62 351 LYS A CA 1
ATOM 2657 C C . LYS A 1 351 ? -10.688 23.328 -3.074 1 96.62 351 LYS A C 1
ATOM 2659 O O . LYS A 1 351 ? -10.383 22.188 -2.727 1 96.62 351 LYS A O 1
ATOM 2664 N N . MET A 1 352 ? -10.398 23.859 -4.211 1 96.44 352 MET A N 1
ATOM 2665 C CA . MET A 1 352 ? -9.422 23.203 -5.086 1 96.44 352 MET A CA 1
ATOM 2666 C C . MET A 1 352 ? -8.008 23.422 -4.578 1 96.44 352 MET A C 1
ATOM 2668 O O . MET A 1 352 ? -7.734 24.422 -3.891 1 96.44 352 MET A O 1
ATOM 2672 N N . THR A 1 353 ? -7.152 22.531 -4.914 1 95.94 353 THR A N 1
ATOM 2673 C CA . THR A 1 353 ? -5.77 22.609 -4.453 1 95.94 353 THR A CA 1
ATOM 2674 C C . THR A 1 353 ? -5.133 23.922 -4.898 1 95.94 353 THR A C 1
ATOM 2676 O O . THR A 1 353 ? -4.344 24.516 -4.164 1 95.94 353 THR A O 1
ATOM 2679 N N . SER A 1 354 ? -5.543 24.469 -6.035 1 93.19 354 SER A N 1
ATOM 2680 C CA . SER A 1 354 ? -4.98 25.688 -6.582 1 93.19 354 SER A CA 1
ATOM 2681 C C . SER A 1 354 ? -5.465 26.922 -5.805 1 93.19 354 SER A C 1
ATOM 2683 O O . SER A 1 354 ? -4.871 28 -5.898 1 93.19 354 SER A O 1
ATOM 2685 N N . GLN A 1 355 ? -6.52 26.781 -5.027 1 92.38 355 GLN A N 1
ATOM 2686 C CA . GLN A 1 355 ? -7.109 27.906 -4.309 1 92.38 355 GLN A CA 1
ATOM 2687 C C . GLN A 1 355 ? -6.43 28.125 -2.959 1 92.38 355 GLN A C 1
ATOM 2689 O O . GLN A 1 355 ? -6.656 29.125 -2.291 1 92.38 355 GLN A O 1
ATOM 2694 N N . ILE A 1 356 ? -5.633 27.172 -2.605 1 90.44 356 ILE A N 1
ATOM 2695 C CA . ILE A 1 356 ? -5.012 27.234 -1.287 1 90.44 356 ILE A CA 1
ATOM 2696 C C . ILE A 1 356 ? -4.074 28.438 -1.208 1 90.44 356 ILE A C 1
ATOM 2698 O O . ILE A 1 356 ? -3.955 29.078 -0.157 1 90.44 356 ILE A O 1
ATOM 2702 N N . TRP A 1 357 ? -3.51 28.797 -2.242 1 83.38 357 TRP A N 1
ATOM 2703 C CA . TRP A 1 357 ? -2.598 29.938 -2.27 1 83.38 357 TRP A CA 1
ATOM 2704 C C . TRP A 1 357 ? -3.32 31.219 -1.878 1 83.38 357 TRP A C 1
ATOM 2706 O O . TRP A 1 357 ? -2.754 32.062 -1.19 1 83.38 357 TRP A O 1
ATOM 2716 N N . GLU A 1 358 ? -4.566 31.328 -2.227 1 80.5 358 GLU A N 1
ATOM 2717 C CA . GLU A 1 358 ? -5.359 32.531 -1.931 1 80.5 358 GLU A CA 1
ATOM 2718 C C . GLU A 1 358 ? -5.734 32.594 -0.453 1 80.5 358 GLU A C 1
ATOM 2720 O O . GLU A 1 358 ? -5.906 33.656 0.106 1 80.5 358 GLU A O 1
ATOM 2725 N N . MET A 1 359 ? -5.836 31.484 0.103 1 78.19 359 MET A N 1
ATOM 2726 C CA . MET A 1 359 ? -6.25 31.422 1.502 1 78.19 359 MET A CA 1
ATOM 2727 C C . MET A 1 359 ? -5.113 31.844 2.426 1 78.19 359 MET A C 1
ATOM 2729 O O . MET A 1 359 ? -5.355 32.312 3.541 1 78.19 359 MET A O 1
ATOM 2733 N N . VAL A 1 360 ? -4 31.594 2 1 67.62 360 VAL A N 1
ATOM 2734 C CA . VAL A 1 360 ? -2.826 31.984 2.777 1 67.62 360 VAL A CA 1
ATOM 2735 C C . VAL A 1 360 ? -2.766 33.5 2.898 1 67.62 360 VAL A C 1
ATOM 2737 O O . VAL A 1 360 ? -2.402 34.031 3.951 1 67.62 360 VAL A O 1
ATOM 2740 N N . ASP A 1 361 ? -3.256 34.094 1.889 1 58.31 361 ASP A N 1
ATOM 2741 C CA . ASP A 1 361 ? -3.221 35.562 1.859 1 58.31 361 ASP A CA 1
ATOM 2742 C C . ASP A 1 361 ? -4.344 36.156 2.703 1 58.31 361 ASP A C 1
ATOM 2744 O O . ASP A 1 361 ? -4.18 37.188 3.309 1 58.31 361 ASP A O 1
ATOM 2748 N N . ASP A 1 362 ? -5.488 35.469 2.648 1 52.31 362 ASP A N 1
ATOM 2749 C CA . ASP A 1 362 ? -6.645 36.031 3.355 1 52.31 362 ASP A CA 1
ATOM 2750 C C . ASP A 1 362 ? -6.461 35.938 4.867 1 52.31 362 ASP A C 1
ATOM 2752 O O . ASP A 1 362 ? -7.066 36.688 5.625 1 52.31 362 ASP A O 1
ATOM 2756 N N . TYR A 1 363 ? -5.863 34.812 5.168 1 46.88 363 TYR A N 1
ATOM 2757 C CA . TYR A 1 363 ? -5.648 34.688 6.605 1 46.88 363 TYR A CA 1
ATOM 2758 C C . TYR A 1 363 ? -4.684 35.781 7.105 1 46.88 363 TYR A C 1
ATOM 2760 O O . TYR A 1 363 ? -4.57 36 8.312 1 46.88 363 TYR A O 1
ATOM 2768 N N . ILE A 1 364 ? -3.941 36.375 6.113 1 38.59 364 ILE A N 1
ATOM 2769 C CA . ILE A 1 364 ? -3.078 37.469 6.523 1 38.59 364 ILE A CA 1
ATOM 2770 C C . ILE A 1 364 ? -3.883 38.75 6.57 1 38.59 364 ILE A C 1
ATOM 2772 O O . ILE A 1 364 ? -4.629 39.062 5.641 1 38.59 364 ILE A O 1
ATOM 2776 N N . MET B 1 1 ? 72.312 -8.578 -26.562 1 19.3 1 MET B N 1
ATOM 2777 C CA . MET B 1 1 ? 72.688 -9.711 -25.734 1 19.3 1 MET B CA 1
ATOM 2778 C C . MET B 1 1 ? 71.5 -10.594 -25.422 1 19.3 1 MET B C 1
ATOM 2780 O O . MET B 1 1 ? 70.375 -10.18 -25.609 1 19.3 1 MET B O 1
ATOM 2784 N N . SER B 1 2 ? 71.438 -11.164 -24.109 1 19.88 2 SER B N 1
ATOM 2785 C CA . SER B 1 2 ? 71.188 -12.555 -23.719 1 19.88 2 SER B CA 1
ATOM 2786 C C . SER B 1 2 ? 69.75 -12.938 -23.797 1 19.88 2 SER B C 1
ATOM 2788 O O . SER B 1 2 ? 68.875 -12.07 -23.922 1 19.88 2 SER B O 1
ATOM 2790 N N . THR B 1 3 ? 69.25 -13.672 -22.766 1 20.7 3 THR B N 1
ATOM 2791 C CA . THR B 1 3 ? 68.938 -15.047 -22.375 1 20.7 3 THR B CA 1
ATOM 2792 C C . THR B 1 3 ? 67.438 -15.195 -22.094 1 20.7 3 THR B C 1
ATOM 2794 O O . THR B 1 3 ? 66.875 -16.297 -22.156 1 20.7 3 THR B O 1
ATOM 2797 N N . ASP B 1 4 ? 66.688 -14.234 -21.375 1 22 4 ASP B N 1
ATOM 2798 C CA . ASP B 1 4 ? 66 -14.719 -20.172 1 22 4 ASP B CA 1
ATOM 2799 C C . ASP B 1 4 ? 64.75 -15.492 -20.531 1 22 4 ASP B C 1
ATOM 2801 O O . ASP B 1 4 ? 63.875 -14.969 -21.219 1 22 4 ASP B O 1
ATOM 2805 N N . SER B 1 5 ? 64.75 -16.828 -20.5 1 24.91 5 SER B N 1
ATOM 2806 C CA . SER B 1 5 ? 64 -18.078 -20.719 1 24.91 5 SER B CA 1
ATOM 2807 C C . SER B 1 5 ? 62.75 -18.141 -19.859 1 24.91 5 SER B C 1
ATOM 2809 O O . SER B 1 5 ? 62.844 -18.375 -18.656 1 24.91 5 SER B O 1
ATOM 2811 N N . SER B 1 6 ? 61.75 -17.188 -20.016 1 22.69 6 SER B N 1
ATOM 2812 C CA . SER B 1 6 ? 60.625 -17.031 -19.078 1 22.69 6 SER B CA 1
ATOM 2813 C C . SER B 1 6 ? 59.812 -18.328 -18.984 1 22.69 6 SER B C 1
ATOM 2815 O O . SER B 1 6 ? 59.125 -18.703 -19.938 1 22.69 6 SER B O 1
ATOM 2817 N N . SER B 1 7 ? 60.156 -19.391 -18.188 1 19.62 7 SER B N 1
ATOM 2818 C CA . SER B 1 7 ? 59.812 -20.781 -17.953 1 19.62 7 SER B CA 1
ATOM 2819 C C . SER B 1 7 ? 58.406 -20.922 -17.359 1 19.62 7 SER B C 1
ATOM 2821 O O . SER B 1 7 ? 58 -22 -16.953 1 19.62 7 SER B O 1
ATOM 2823 N N . LYS B 1 8 ? 57.469 -19.891 -17.406 1 20.75 8 LYS B N 1
ATOM 2824 C CA . LYS B 1 8 ? 56.562 -20.031 -16.25 1 20.75 8 LYS B CA 1
ATOM 2825 C C . LYS B 1 8 ? 56.062 -21.469 -16.141 1 20.75 8 LYS B C 1
ATOM 2827 O O . LYS B 1 8 ? 55.844 -22.141 -17.156 1 20.75 8 LYS B O 1
ATOM 2832 N N . PRO B 1 9 ? 55.438 -21.906 -14.93 1 19.47 9 PRO B N 1
ATOM 2833 C CA . PRO B 1 9 ? 55.219 -23.125 -14.133 1 19.47 9 PRO B CA 1
ATOM 2834 C C . PRO B 1 9 ? 54.125 -24 -14.688 1 19.47 9 PRO B C 1
ATOM 2836 O O . PRO B 1 9 ? 53.25 -23.516 -15.43 1 19.47 9 PRO B O 1
ATOM 2839 N N . ALA B 1 10 ? 54.188 -25.359 -14.508 1 19.12 10 ALA B N 1
ATOM 2840 C CA . ALA B 1 10 ? 53.625 -26.703 -14.602 1 19.12 10 ALA B CA 1
ATOM 2841 C C . ALA B 1 10 ? 52.219 -26.719 -13.977 1 19.12 10 ALA B C 1
ATOM 2843 O O . ALA B 1 10 ? 52.062 -26.469 -12.781 1 19.12 10 ALA B O 1
ATOM 2844 N N . ALA B 1 11 ? 51.125 -26.219 -14.547 1 20.66 11 ALA B N 1
ATOM 2845 C CA . ALA B 1 11 ? 49.75 -26.188 -14.07 1 20.66 11 ALA B CA 1
ATOM 2846 C C . ALA B 1 11 ? 49.312 -27.578 -13.617 1 20.66 11 ALA B C 1
ATOM 2848 O O . ALA B 1 11 ? 49.25 -28.516 -14.414 1 20.66 11 ALA B O 1
ATOM 2849 N N . GLU B 1 12 ? 49.625 -28.031 -12.305 1 19.5 12 GLU B N 1
ATOM 2850 C CA . GLU B 1 12 ? 49.281 -29.312 -11.672 1 19.5 12 GLU B CA 1
ATOM 2851 C C . GLU B 1 12 ? 47.812 -29.672 -11.867 1 19.5 12 GLU B C 1
ATOM 2853 O O . GLU B 1 12 ? 46.969 -28.797 -11.812 1 19.5 12 GLU B O 1
ATOM 2858 N N . SER B 1 13 ? 47.5 -30.781 -12.57 1 20.89 13 SER B N 1
ATOM 2859 C CA . SER B 1 13 ? 46.312 -31.531 -12.938 1 20.89 13 SER B CA 1
ATOM 2860 C C . SER B 1 13 ? 45.562 -32 -11.703 1 20.89 13 SER B C 1
ATOM 2862 O O . SER B 1 13 ? 46 -32.938 -11.008 1 20.89 13 SER B O 1
ATOM 2864 N N . SER B 1 14 ? 45.219 -31.094 -10.805 1 21.14 14 SER B N 1
ATOM 2865 C CA . SER B 1 14 ? 44.562 -31.578 -9.586 1 21.14 14 SER B CA 1
ATOM 2866 C C . SER B 1 14 ? 43.469 -32.594 -9.906 1 21.14 14 SER B C 1
ATOM 2868 O O . SER B 1 14 ? 42.688 -32.406 -10.828 1 21.14 14 SER B O 1
ATOM 2870 N N . ALA B 1 15 ? 43.656 -33.938 -9.5 1 20.98 15 ALA B N 1
ATOM 2871 C CA . ALA B 1 15 ? 42.844 -35.156 -9.336 1 20.98 15 ALA B CA 1
ATOM 2872 C C . ALA B 1 15 ? 41.531 -34.844 -8.664 1 20.98 15 ALA B C 1
ATOM 2874 O O . ALA B 1 15 ? 41.469 -34.344 -7.531 1 20.98 15 ALA B O 1
ATOM 2875 N N . ALA B 1 16 ? 40.438 -34.688 -9.477 1 21.05 16 ALA B N 1
ATOM 2876 C CA . ALA B 1 16 ? 39 -34.562 -9.195 1 21.05 16 ALA B CA 1
ATOM 2877 C C . ALA B 1 16 ? 38.5 -35.719 -8.352 1 21.05 16 ALA B C 1
ATOM 2879 O O . ALA B 1 16 ? 38.312 -36.844 -8.859 1 21.05 16 ALA B O 1
ATOM 2880 N N . ALA B 1 17 ? 39.156 -36 -7.18 1 25.14 17 ALA B N 1
ATOM 2881 C CA . ALA B 1 17 ? 38.562 -37.062 -6.348 1 25.14 17 ALA B CA 1
ATOM 2882 C C . ALA B 1 17 ? 37.031 -36.906 -6.258 1 25.14 17 ALA B C 1
ATOM 2884 O O . ALA B 1 17 ? 36.531 -35.812 -5.938 1 25.14 17 ALA B O 1
ATOM 2885 N N . GLY B 1 18 ? 36.375 -37.75 -6.969 1 20.34 18 GLY B N 1
ATOM 2886 C CA . GLY B 1 18 ? 34.938 -37.969 -7.156 1 20.34 18 GLY B CA 1
ATOM 2887 C C . GLY B 1 18 ? 34.188 -38.094 -5.848 1 20.34 18 GLY B C 1
ATOM 2888 O O . GLY B 1 18 ? 34.438 -39 -5.047 1 20.34 18 GLY B O 1
ATOM 2889 N N . MET B 1 19 ? 34 -37 -5.129 1 25.72 19 MET B N 1
ATOM 2890 C CA . MET B 1 19 ? 33.25 -37.156 -3.898 1 25.72 19 MET B CA 1
ATOM 2891 C C . MET B 1 19 ? 31.984 -37.969 -4.145 1 25.72 19 MET B C 1
ATOM 2893 O O . MET B 1 19 ? 31.281 -37.75 -5.129 1 25.72 19 MET B O 1
ATOM 2897 N N . PRO B 1 20 ? 31.938 -39.188 -3.59 1 24.34 20 PRO B N 1
ATOM 2898 C CA . PRO B 1 20 ? 30.734 -40.031 -3.732 1 24.34 20 PRO B CA 1
ATOM 2899 C C . PRO B 1 20 ? 29.453 -39.281 -3.365 1 24.34 20 PRO B C 1
ATOM 2901 O O . PRO B 1 20 ? 29.469 -38.438 -2.473 1 24.34 20 PRO B O 1
ATOM 2904 N N . ILE B 1 21 ? 28.703 -38.906 -4.316 1 26.58 21 ILE B N 1
ATOM 2905 C CA . ILE B 1 21 ? 27.359 -38.406 -4.156 1 26.58 21 ILE B CA 1
ATOM 2906 C C . ILE B 1 21 ? 26.562 -39.312 -3.225 1 26.58 21 ILE B C 1
ATOM 2908 O O . ILE B 1 21 ? 26.328 -40.469 -3.541 1 26.58 21 ILE B O 1
ATOM 2912 N N . ARG B 1 22 ? 26.766 -39.25 -1.918 1 27.16 22 ARG B N 1
ATOM 2913 C CA . ARG B 1 22 ? 25.812 -39.938 -1.048 1 27.16 22 ARG B CA 1
ATOM 2914 C C . ARG B 1 22 ? 24.375 -39.688 -1.503 1 27.16 22 ARG B C 1
ATOM 2916 O O . ARG B 1 22 ? 23.938 -38.531 -1.547 1 27.16 22 ARG B O 1
ATOM 2923 N N . THR B 1 23 ? 23.938 -40.562 -2.414 1 25.48 23 THR B N 1
ATOM 2924 C CA . THR B 1 23 ? 22.531 -40.688 -2.773 1 25.48 23 THR B CA 1
ATOM 2925 C C . THR B 1 23 ? 21.656 -40.719 -1.525 1 25.48 23 THR B C 1
ATOM 2927 O O . THR B 1 23 ? 21.672 -41.719 -0.798 1 25.48 23 THR B O 1
ATOM 2930 N N . ASN B 1 24 ? 21.625 -39.781 -0.703 1 28.67 24 ASN B N 1
ATOM 2931 C CA . ASN B 1 24 ? 20.625 -39.875 0.343 1 28.67 24 ASN B CA 1
ATOM 2932 C C . ASN B 1 24 ? 19.25 -40.188 -0.239 1 28.67 24 ASN B C 1
ATOM 2934 O O . ASN B 1 24 ? 18.703 -39.375 -1.002 1 28.67 24 ASN B O 1
ATOM 2938 N N . SER B 1 25 ? 18.875 -41.438 -0.479 1 29.83 25 SER B N 1
ATOM 2939 C CA . SER B 1 25 ? 17.547 -41.969 -0.715 1 29.83 25 SER B CA 1
ATOM 2940 C C . SER B 1 25 ? 16.531 -41.344 0.242 1 29.83 25 SER B C 1
ATOM 2942 O O . SER B 1 25 ? 16.422 -41.75 1.398 1 29.83 25 SER B O 1
ATOM 2944 N N . THR B 1 26 ? 16.422 -40.094 0.334 1 34.5 26 THR B N 1
ATOM 2945 C CA . THR B 1 26 ? 15.273 -39.625 1.109 1 34.5 26 THR B CA 1
ATOM 2946 C C . THR B 1 26 ? 14 -40.344 0.666 1 34.5 26 THR B C 1
ATOM 2948 O O . THR B 1 26 ? 13.664 -40.344 -0.52 1 34.5 26 THR B O 1
ATOM 2951 N N . SER B 1 27 ? 13.625 -41.438 1.327 1 34.44 27 SER B N 1
ATOM 2952 C CA . SER B 1 27 ? 12.352 -42.156 1.23 1 34.44 27 SER B CA 1
ATOM 2953 C C . SER B 1 27 ? 11.188 -41.219 1.011 1 34.44 27 SER B C 1
ATOM 2955 O O . SER B 1 27 ? 10.992 -40.281 1.788 1 34.44 27 SER B O 1
ATOM 2957 N N . SER B 1 28 ? 10.891 -40.938 -0.253 1 41.56 28 SER B N 1
ATOM 2958 C CA . SER B 1 28 ? 9.664 -40.219 -0.587 1 41.56 28 SER B CA 1
ATOM 2959 C C . SER B 1 28 ? 8.508 -40.688 0.295 1 41.56 28 SER B C 1
ATOM 2961 O O . SER B 1 28 ? 8.352 -41.875 0.573 1 41.56 28 SER B O 1
ATOM 2963 N N . PRO B 1 29 ? 7.957 -39.906 1.133 1 45.25 29 PRO B N 1
ATOM 2964 C CA . PRO B 1 29 ? 6.863 -40.312 2.018 1 45.25 29 PRO B CA 1
ATOM 2965 C C . PRO B 1 29 ? 5.832 -41.188 1.319 1 45.25 29 PRO B C 1
ATOM 2967 O O . PRO B 1 29 ? 5.637 -41.094 0.106 1 45.25 29 PRO B O 1
ATOM 2970 N N . THR B 1 30 ? 5.566 -42.438 1.811 1 45.09 30 THR B N 1
ATOM 2971 C CA . THR B 1 30 ? 4.539 -43.375 1.411 1 45.09 30 THR B CA 1
ATOM 2972 C C . THR B 1 30 ? 3.191 -42.688 1.249 1 45.09 30 THR B C 1
ATOM 2974 O O . THR B 1 30 ? 2.777 -41.906 2.113 1 45.09 30 THR B O 1
ATOM 2977 N N . PRO B 1 31 ? 2.613 -42.781 -0.02 1 52.81 31 PRO B N 1
ATOM 2978 C CA . PRO B 1 31 ? 1.316 -42.188 -0.316 1 52.81 31 PRO B CA 1
ATOM 2979 C C . PRO B 1 31 ? 0.249 -42.531 0.719 1 52.81 31 PRO B C 1
ATOM 2981 O O . PRO B 1 31 ? 0.205 -43.656 1.211 1 52.81 31 PRO B O 1
ATOM 2984 N N . SER B 1 32 ? -0.408 -41.531 1.337 1 50.19 32 SER B N 1
ATOM 2985 C CA . SER B 1 32 ? -1.414 -41.688 2.385 1 50.19 32 SER B CA 1
ATOM 2986 C C . SER B 1 32 ? -2.713 -42.25 1.83 1 50.19 32 SER B C 1
ATOM 2988 O O . SER B 1 32 ? -3.234 -41.781 0.824 1 50.19 32 SER B O 1
ATOM 2990 N N . LYS B 1 33 ? -3.086 -43.562 2.068 1 52.53 33 LYS B N 1
ATOM 2991 C CA . LYS B 1 33 ? -4.355 -44.25 1.814 1 52.53 33 LYS B CA 1
ATOM 2992 C C . LYS B 1 33 ? -5.453 -43.719 2.727 1 52.53 33 LYS B C 1
ATOM 2994 O O . LYS B 1 33 ? -5.195 -43.344 3.881 1 52.53 33 LYS B O 1
ATOM 2999 N N . GLN B 1 34 ? -6.559 -43.312 2.102 1 53.94 34 GLN B N 1
ATOM 3000 C CA . GLN B 1 34 ? -7.734 -42.969 2.895 1 53.94 34 GLN B CA 1
ATOM 3001 C C . GLN B 1 34 ? -8.188 -44.156 3.74 1 53.94 34 GLN B C 1
ATOM 3003 O O . GLN B 1 34 ? -7.746 -45.281 3.525 1 53.94 34 GLN B O 1
ATOM 3008 N N . GLN B 1 35 ? -9.141 -43.969 4.719 1 49.38 35 GLN B N 1
ATOM 3009 C CA . GLN B 1 35 ? -9.727 -45 5.59 1 49.38 35 GLN B CA 1
ATOM 3010 C C . GLN B 1 35 ? -10.203 -46.188 4.785 1 49.38 35 GLN B C 1
ATOM 3012 O O . GLN B 1 35 ? -10.125 -47.312 5.262 1 49.38 35 GLN B O 1
ATOM 3017 N N . ASP B 1 36 ? -10.812 -45.969 3.666 1 48.88 36 ASP B N 1
ATOM 3018 C CA . ASP B 1 36 ? -11.38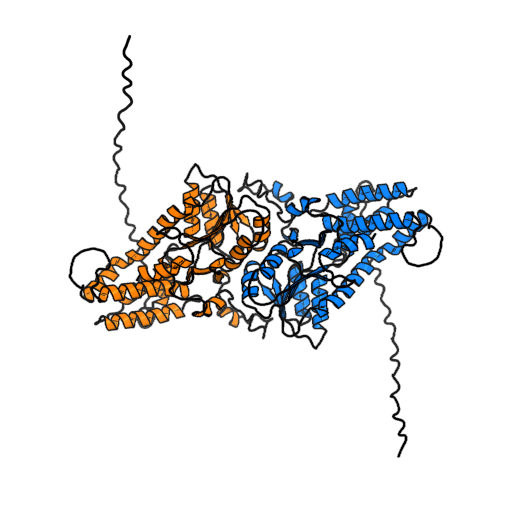3 -47.125 2.965 1 48.88 36 ASP B CA 1
ATOM 3019 C C . ASP B 1 36 ? -10.336 -47.781 2.061 1 48.88 36 ASP B C 1
ATOM 3021 O O . ASP B 1 36 ? -10.68 -48.594 1.217 1 48.88 36 ASP B O 1
ATOM 3025 N N . GLY B 1 37 ? -9.031 -47.406 2.172 1 59.72 37 GLY B N 1
ATOM 3026 C CA . GLY B 1 37 ? -7.977 -48.062 1.407 1 59.72 37 GLY B CA 1
ATOM 3027 C C . GLY B 1 37 ? -7.688 -47.375 0.088 1 59.72 37 GLY B C 1
ATOM 3028 O O . GLY B 1 37 ? -6.758 -47.75 -0.626 1 59.72 37 GLY B O 1
ATOM 3029 N N . SER B 1 38 ? -8.539 -46.312 -0.255 1 73.25 38 SER B N 1
ATOM 3030 C CA . SER B 1 38 ? -8.43 -45.688 -1.566 1 73.25 38 SER B CA 1
ATOM 3031 C C . SER B 1 38 ? -7.414 -44.531 -1.554 1 73.25 38 SER B C 1
ATOM 3033 O O . SER B 1 38 ? -7.137 -43.969 -0.502 1 73.25 38 SER B O 1
ATOM 3035 N N . PHE B 1 39 ? -6.617 -44.406 -2.602 1 88.19 39 PHE B N 1
ATOM 3036 C CA . PHE B 1 39 ? -5.598 -43.375 -2.791 1 88.19 39 PHE B CA 1
ATOM 3037 C C . PHE B 1 39 ? -6.199 -41.969 -2.635 1 88.19 39 PHE B C 1
ATOM 3039 O O . PHE B 1 39 ? -7.25 -41.688 -3.209 1 88.19 39 PHE B O 1
ATOM 3046 N N . ASP B 1 40 ? -5.68 -41.156 -1.747 1 94.12 40 ASP B N 1
ATOM 3047 C CA . ASP B 1 40 ? -6.125 -39.781 -1.522 1 94.12 40 ASP B CA 1
ATOM 3048 C C . ASP B 1 40 ? -5.164 -38.781 -2.158 1 94.12 40 ASP B C 1
ATOM 3050 O O . ASP B 1 40 ? -4.102 -38.5 -1.601 1 94.12 40 ASP B O 1
ATOM 3054 N N . ILE B 1 41 ? -5.555 -38.219 -3.23 1 95.81 41 ILE B N 1
ATOM 3055 C CA . ILE B 1 41 ? -4.68 -37.312 -3.992 1 95.81 41 ILE B CA 1
ATOM 3056 C C . ILE B 1 41 ? -4.434 -36.031 -3.207 1 95.81 41 ILE B C 1
ATOM 3058 O O . ILE B 1 41 ? -3.342 -35.469 -3.27 1 95.81 41 ILE B O 1
ATOM 3062 N N . VAL B 1 42 ? -5.41 -35.531 -2.443 1 95.62 42 VAL B N 1
ATOM 3063 C CA . VAL B 1 42 ? -5.293 -34.281 -1.697 1 95.62 42 VAL B CA 1
ATOM 3064 C C . VAL B 1 42 ? -4.262 -34.438 -0.583 1 95.62 42 VAL B C 1
ATOM 3066 O O . VAL B 1 42 ? -3.398 -33.562 -0.403 1 95.62 42 VAL B O 1
ATOM 3069 N N . GLN B 1 43 ? -4.352 -35.5 0.053 1 94.5 43 GLN B N 1
ATOM 3070 C CA . GLN B 1 43 ? -3.383 -35.781 1.111 1 94.5 43 GLN B CA 1
ATOM 3071 C C . GLN B 1 43 ? -1.975 -35.906 0.543 1 94.5 43 GLN B C 1
ATOM 3073 O O . GLN B 1 43 ? -1.009 -35.438 1.127 1 94.5 43 GLN B O 1
ATOM 3078 N N . THR B 1 44 ? -1.902 -36.656 -0.531 1 94.19 44 THR B N 1
ATOM 3079 C CA . THR B 1 44 ? -0.613 -36.844 -1.191 1 94.19 44 THR B CA 1
ATOM 3080 C C . THR B 1 44 ? -0.027 -35.5 -1.591 1 94.19 44 THR B C 1
ATOM 3082 O O . THR B 1 44 ? 1.15 -35.219 -1.345 1 94.19 44 THR B O 1
ATOM 3085 N N . TYR B 1 45 ? -0.801 -34.656 -2.135 1 94.12 45 TYR B N 1
ATOM 3086 C CA . TYR B 1 45 ? -0.4 -33.312 -2.543 1 94.12 45 TYR B CA 1
ATOM 3087 C C . TYR B 1 45 ? 0.134 -32.5 -1.357 1 94.12 45 TYR B C 1
ATOM 3089 O O . TYR B 1 45 ? 1.208 -31.906 -1.438 1 94.12 45 TYR B O 1
ATOM 3097 N N . ARG B 1 46 ? -0.531 -32.469 -0.308 1 92.94 46 ARG B N 1
ATOM 3098 C CA . ARG B 1 46 ? -0.134 -31.734 0.89 1 92.94 46 ARG B CA 1
ATOM 3099 C C . ARG B 1 46 ? 1.165 -32.281 1.466 1 92.94 46 ARG B C 1
ATOM 3101 O O . ARG B 1 46 ? 2.023 -31.531 1.919 1 92.94 46 ARG B O 1
ATOM 3108 N N . GLU B 1 47 ? 1.285 -33.594 1.411 1 92.38 47 GLU B N 1
ATOM 3109 C CA . GLU B 1 47 ? 2.498 -34.219 1.914 1 92.38 47 GLU B CA 1
ATOM 3110 C C . GLU B 1 47 ? 3.711 -33.844 1.065 1 92.38 47 GLU B C 1
ATOM 3112 O O . GLU B 1 47 ? 4.801 -33.625 1.595 1 92.38 47 GLU B O 1
ATOM 3117 N N . LEU B 1 48 ? 3.506 -33.875 -0.211 1 90.62 48 LEU B N 1
ATOM 3118 C CA . LEU B 1 48 ? 4.582 -33.5 -1.117 1 90.62 48 LEU B CA 1
ATOM 3119 C C . LEU B 1 48 ? 5.055 -32.062 -0.83 1 90.62 48 LEU B C 1
ATOM 3121 O O . LEU B 1 48 ? 6.258 -31.828 -0.727 1 90.62 48 LEU B O 1
ATOM 3125 N N . LEU B 1 49 ? 4.113 -31.109 -0.61 1 89.31 49 LEU B N 1
ATOM 3126 C CA . LEU B 1 49 ? 4.453 -29.719 -0.359 1 89.31 49 LEU B CA 1
ATOM 3127 C C . LEU B 1 49 ? 5.145 -29.562 0.992 1 89.31 49 LEU B C 1
ATOM 3129 O O . LEU B 1 49 ? 6.035 -28.719 1.146 1 89.31 49 LEU B O 1
ATOM 3133 N N . ASN B 1 50 ? 4.762 -30.312 1.93 1 89.06 50 ASN B N 1
ATOM 3134 C CA . ASN B 1 50 ? 5.336 -30.25 3.27 1 89.06 50 ASN B CA 1
ATOM 3135 C C . ASN B 1 50 ? 6.73 -30.875 3.318 1 89.06 50 ASN B C 1
ATOM 3137 O O . ASN B 1 50 ? 7.57 -30.453 4.121 1 89.06 50 ASN B O 1
ATOM 3141 N N . SER B 1 51 ? 6.945 -31.859 2.486 1 88 51 SER B N 1
ATOM 3142 C CA . SER B 1 51 ? 8.203 -32.594 2.52 1 88 51 SER B CA 1
ATOM 3143 C C . SER B 1 51 ? 9.312 -31.844 1.795 1 88 51 SER B C 1
ATOM 3145 O O . SER B 1 51 ? 10.492 -32 2.117 1 88 51 SER B O 1
ATOM 3147 N N . ASP B 1 52 ? 8.969 -31.141 0.774 1 83.94 52 ASP B N 1
ATOM 3148 C CA . ASP B 1 52 ? 9.93 -30.391 -0.032 1 83.94 52 ASP B CA 1
ATOM 3149 C C . ASP B 1 52 ? 9.492 -28.938 -0.209 1 83.94 52 ASP B C 1
ATOM 3151 O O . ASP B 1 52 ? 8.625 -28.641 -1.031 1 83.94 52 ASP B O 1
ATOM 3155 N N . ARG B 1 53 ? 10.242 -28.062 0.412 1 78.88 53 ARG B N 1
ATOM 3156 C CA . ARG B 1 53 ? 9.883 -26.641 0.368 1 78.88 53 ARG B CA 1
ATOM 3157 C C . ARG B 1 53 ? 10.172 -26.047 -1.008 1 78.88 53 ARG B C 1
ATOM 3159 O O . ARG B 1 53 ? 9.633 -25 -1.359 1 78.88 53 ARG B O 1
ATOM 3166 N N . ASP B 1 54 ? 10.938 -26.734 -1.727 1 81.75 54 ASP B N 1
ATOM 3167 C CA . ASP B 1 54 ? 11.312 -26.203 -3.029 1 81.75 54 ASP B CA 1
ATOM 3168 C C . ASP B 1 54 ? 10.312 -26.609 -4.105 1 81.75 54 ASP B C 1
ATOM 3170 O O . ASP B 1 54 ? 10.359 -26.109 -5.23 1 81.75 54 ASP B O 1
ATOM 3174 N N . LEU B 1 55 ? 9.469 -27.469 -3.725 1 88.31 55 LEU B N 1
ATOM 3175 C CA . LEU B 1 55 ? 8.477 -27.953 -4.684 1 88.31 55 LEU B CA 1
ATOM 3176 C C . LEU B 1 55 ? 7.367 -26.922 -4.871 1 88.31 55 LEU B C 1
ATOM 3178 O O . LEU B 1 55 ? 6.793 -26.438 -3.895 1 88.31 55 LEU B O 1
ATOM 3182 N N . THR B 1 56 ? 7.125 -26.547 -6.117 1 90.25 56 THR B N 1
ATOM 3183 C CA . THR B 1 56 ? 6.055 -25.594 -6.402 1 90.25 56 THR B CA 1
ATOM 3184 C C . THR B 1 56 ? 4.707 -26.312 -6.477 1 90.25 56 THR B C 1
ATOM 3186 O O . THR B 1 56 ? 4.648 -27.531 -6.676 1 90.25 56 THR B O 1
ATOM 3189 N N . MET B 1 57 ? 3.664 -25.625 -6.352 1 91.44 57 MET B N 1
ATOM 3190 C CA . MET B 1 57 ? 2.312 -26.172 -6.328 1 91.44 57 MET B CA 1
ATOM 3191 C C . MET B 1 57 ? 1.994 -26.875 -7.641 1 91.44 57 MET B C 1
ATOM 3193 O O . MET B 1 57 ? 1.466 -28 -7.637 1 91.44 57 MET B O 1
ATOM 3197 N N . PRO B 1 58 ? 2.352 -26.328 -8.828 1 92.88 58 PRO B N 1
ATOM 3198 C CA . PRO B 1 58 ? 2.092 -27.047 -10.078 1 92.88 58 PRO B CA 1
ATOM 3199 C C . PRO B 1 58 ? 2.834 -28.391 -10.156 1 92.88 58 PRO B C 1
ATOM 3201 O O . PRO B 1 58 ? 2.26 -29.391 -10.578 1 92.88 58 PRO B O 1
ATOM 3204 N N . VAL B 1 59 ? 4.086 -28.359 -9.742 1 92.38 59 VAL B N 1
ATOM 3205 C CA . VAL B 1 59 ? 4.883 -29.578 -9.805 1 92.38 59 VAL B CA 1
ATOM 3206 C C . VAL B 1 59 ? 4.336 -30.609 -8.812 1 92.38 59 VAL B C 1
ATOM 3208 O O . VAL B 1 59 ? 4.273 -31.797 -9.117 1 92.38 59 VAL B O 1
ATOM 3211 N N . ALA B 1 60 ? 3.947 -30.109 -7.652 1 93.19 60 ALA B N 1
ATOM 3212 C CA . ALA B 1 60 ? 3.324 -31 -6.676 1 93.19 60 ALA B CA 1
ATOM 3213 C C . ALA B 1 60 ? 2.039 -31.609 -7.23 1 93.19 60 ALA B C 1
ATOM 3215 O O . ALA B 1 60 ? 1.734 -32.781 -6.969 1 93.19 60 ALA B O 1
ATOM 3216 N N . ALA B 1 61 ? 1.285 -30.844 -7.918 1 94.38 61 ALA B N 1
ATOM 3217 C CA . ALA B 1 61 ? 0.067 -31.344 -8.547 1 94.38 61 ALA B CA 1
ATOM 3218 C C . ALA B 1 61 ? 0.384 -32.438 -9.562 1 94.38 61 ALA B C 1
ATOM 3220 O O . ALA B 1 61 ? -0.27 -33.469 -9.586 1 94.38 61 ALA B O 1
ATOM 3221 N N . ILE B 1 62 ? 1.373 -32.219 -10.383 1 92.19 62 ILE B N 1
ATOM 3222 C CA . ILE B 1 62 ? 1.8 -33.219 -11.375 1 92.19 62 ILE B CA 1
ATOM 3223 C C . ILE B 1 62 ? 2.225 -34.5 -10.68 1 92.19 62 ILE B C 1
ATOM 3225 O O . ILE B 1 62 ? 1.759 -35.594 -11.039 1 92.19 62 ILE B O 1
ATOM 3229 N N . GLU B 1 63 ? 3.07 -34.344 -9.656 1 91.94 63 GLU B N 1
ATOM 3230 C CA . GLU B 1 63 ? 3.568 -35.531 -8.953 1 91.94 63 GLU B CA 1
ATOM 3231 C C . GLU B 1 63 ? 2.432 -36.281 -8.258 1 91.94 63 GLU B C 1
ATOM 3233 O O . GLU B 1 63 ? 2.455 -37.5 -8.172 1 91.94 63 GLU B O 1
ATOM 3238 N N . SER B 1 64 ? 1.506 -35.531 -7.754 1 93.81 64 SER B N 1
ATOM 3239 C CA . SER B 1 64 ? 0.35 -36.188 -7.129 1 93.81 64 SER B CA 1
ATOM 3240 C C . SER B 1 64 ? -0.448 -37 -8.141 1 93.81 64 SER B C 1
ATOM 3242 O O . SER B 1 64 ? -0.892 -38.094 -7.832 1 93.81 64 SER B O 1
ATOM 3244 N N . LEU B 1 65 ? -0.621 -36.469 -9.32 1 93.62 65 LEU B N 1
ATOM 3245 C CA . LEU B 1 65 ? -1.356 -37.188 -10.359 1 93.62 65 LEU B CA 1
ATOM 3246 C C . LEU B 1 65 ? -0.595 -38.406 -10.82 1 93.62 65 LEU B C 1
ATOM 3248 O O . LEU B 1 65 ? -1.201 -39.438 -11.133 1 93.62 65 LEU B O 1
ATOM 3252 N N . ILE B 1 66 ? 0.691 -38.312 -10.898 1 90.81 66 ILE B N 1
ATOM 3253 C CA . ILE B 1 66 ? 1.51 -39.469 -11.219 1 90.81 66 ILE B CA 1
ATOM 3254 C C . ILE B 1 66 ? 1.316 -40.562 -10.156 1 90.81 66 ILE B C 1
ATOM 3256 O O . ILE B 1 66 ? 1.183 -41.719 -10.477 1 90.81 66 ILE B O 1
ATOM 3260 N N . GLU B 1 67 ? 1.264 -40.125 -8.891 1 91.25 67 GLU B N 1
ATOM 3261 C CA . GLU B 1 67 ? 1.043 -41.062 -7.801 1 91.25 67 GLU B CA 1
ATOM 3262 C C . GLU B 1 67 ? -0.328 -41.719 -7.91 1 91.25 67 GLU B C 1
ATOM 3264 O O . GLU B 1 67 ? -0.493 -42.875 -7.547 1 91.25 67 GLU B O 1
ATOM 3269 N N . VAL B 1 68 ? -1.294 -40.969 -8.336 1 92.56 68 VAL B N 1
ATOM 3270 C CA . VAL B 1 68 ? -2.613 -41.531 -8.578 1 92.56 68 VAL B CA 1
ATOM 3271 C C . VAL B 1 68 ? -2.502 -42.688 -9.578 1 92.56 68 VAL B C 1
ATOM 3273 O O . VAL B 1 68 ? -3.072 -43.781 -9.359 1 92.56 68 VAL B O 1
ATOM 3276 N N . LEU B 1 69 ? -1.766 -42.469 -10.656 1 88.94 69 LEU B N 1
ATOM 3277 C CA . LEU B 1 69 ? -1.603 -43.5 -11.688 1 88.94 69 LEU B CA 1
ATOM 3278 C C . LEU B 1 69 ? -0.853 -44.719 -11.141 1 88.94 69 LEU B C 1
ATOM 3280 O O . LEU B 1 69 ? -1.101 -45.844 -11.57 1 88.94 69 LEU B O 1
ATOM 3284 N N . ARG B 1 70 ? 0.003 -44.406 -10.227 1 87.06 70 ARG B N 1
ATOM 3285 C CA . ARG B 1 70 ? 0.767 -45.5 -9.609 1 87.06 70 ARG B CA 1
ATOM 3286 C C . ARG B 1 70 ? -0.128 -46.375 -8.734 1 87.06 70 ARG B C 1
ATOM 3288 O O . ARG B 1 70 ? 0.075 -47.594 -8.648 1 87.06 70 ARG B O 1
ATOM 3295 N N . ASN B 1 71 ? -1.104 -45.781 -8.188 1 89.38 71 ASN B N 1
ATOM 3296 C CA . ASN B 1 71 ? -1.868 -46.5 -7.164 1 89.38 71 ASN B CA 1
ATOM 3297 C C . ASN B 1 71 ? -3.258 -46.875 -7.66 1 89.38 71 ASN B C 1
ATOM 3299 O O . ASN B 1 71 ? -4.059 -47.438 -6.91 1 89.38 71 ASN B O 1
ATOM 3303 N N . THR B 1 72 ? -3.562 -46.5 -8.82 1 86.25 72 THR B N 1
ATOM 3304 C CA . THR B 1 72 ? -4.875 -46.812 -9.375 1 86.25 72 THR B CA 1
ATOM 3305 C C . THR B 1 72 ? -4.738 -47.594 -10.672 1 86.25 72 THR B C 1
ATOM 3307 O O . THR B 1 72 ? -4.379 -47.062 -11.711 1 86.25 72 THR B O 1
ATOM 3310 N N . PRO B 1 73 ? -5.062 -48.844 -10.586 1 83 73 PRO B N 1
ATOM 3311 C CA . PRO B 1 73 ? -4.965 -49.656 -11.812 1 83 73 PRO B CA 1
ATOM 3312 C C . PRO B 1 73 ? -5.949 -49.188 -12.883 1 83 73 PRO B C 1
ATOM 3314 O O . PRO B 1 73 ? -7.074 -48.812 -12.57 1 83 73 PRO B O 1
ATOM 3317 N N . ALA B 1 74 ? -5.441 -49.062 -14.062 1 83.12 74 ALA B N 1
ATOM 3318 C CA . ALA B 1 74 ? -6.254 -48.75 -15.242 1 83.12 74 ALA B CA 1
ATOM 3319 C C . ALA B 1 74 ? -5.93 -49.719 -16.375 1 83.12 74 ALA B C 1
ATOM 3321 O O . ALA B 1 74 ? -4.766 -50.062 -16.609 1 83.12 74 ALA B O 1
ATOM 3322 N N . SER B 1 75 ? -7.004 -50.156 -17.062 1 81.62 75 SER B N 1
ATOM 3323 C CA . SER B 1 75 ? -6.816 -51.188 -18.094 1 81.62 75 SER B CA 1
ATOM 3324 C C . SER B 1 75 ? -6.66 -50.562 -19.469 1 81.62 75 SER B C 1
ATOM 3326 O O . SER B 1 75 ? -6.137 -51.188 -20.391 1 81.62 75 SER B O 1
ATOM 3328 N N . THR B 1 76 ? -7.238 -49.344 -19.672 1 83.94 76 THR B N 1
ATOM 3329 C CA . THR B 1 76 ? -7.176 -48.688 -20.984 1 83.94 76 THR B CA 1
ATOM 3330 C C . THR B 1 76 ? -6.68 -47.25 -20.844 1 83.94 76 THR B C 1
ATOM 3332 O O . THR B 1 76 ? -6.68 -46.688 -19.75 1 83.94 76 THR B O 1
ATOM 3335 N N . ALA B 1 77 ? -6.246 -46.781 -22 1 83.88 77 ALA B N 1
ATOM 3336 C CA . ALA B 1 77 ? -5.82 -45.375 -22.078 1 83.88 77 ALA B CA 1
ATOM 3337 C C . ALA B 1 77 ? -6.961 -44.438 -21.703 1 83.88 77 ALA B C 1
ATOM 3339 O O . ALA B 1 77 ? -6.754 -43.469 -20.984 1 83.88 77 ALA B O 1
ATOM 3340 N N . MET B 1 78 ? -8.102 -44.75 -22.203 1 86.94 78 MET B N 1
ATOM 3341 C CA . MET B 1 78 ? -9.258 -43.906 -21.938 1 86.94 78 MET B CA 1
ATOM 3342 C C . MET B 1 78 ? -9.617 -43.906 -20.453 1 86.94 78 MET B C 1
ATOM 3344 O O . MET B 1 78 ? -9.961 -42.875 -19.891 1 86.94 78 MET B O 1
ATOM 3348 N N . GLU B 1 79 ? -9.547 -45.031 -19.859 1 88.69 79 GLU B N 1
ATOM 3349 C CA . GLU B 1 79 ? -9.812 -45.125 -18.438 1 88.69 79 GLU B CA 1
ATOM 3350 C C . GLU B 1 79 ? -8.797 -44.312 -17.625 1 88.69 79 GLU B C 1
ATOM 3352 O O . GLU B 1 79 ? -9.148 -43.719 -16.609 1 88.69 79 GLU B O 1
ATOM 3357 N N . THR B 1 80 ? -7.637 -44.438 -18.062 1 87.94 80 THR B N 1
ATOM 3358 C CA . THR B 1 80 ? -6.566 -43.688 -17.391 1 87.94 80 THR B CA 1
ATOM 3359 C C . THR B 1 80 ? -6.848 -42.188 -17.438 1 87.94 80 THR B C 1
ATOM 3361 O O . THR B 1 80 ? -6.723 -41.5 -16.422 1 87.94 80 THR B O 1
ATOM 3364 N N . VAL B 1 81 ? -7.207 -41.656 -18.562 1 90.19 81 VAL B N 1
ATOM 3365 C CA . VAL B 1 81 ? -7.5 -40.25 -18.75 1 90.19 81 VAL B CA 1
ATOM 3366 C C . VAL B 1 81 ? -8.68 -39.844 -17.875 1 90.19 81 VAL B C 1
ATOM 3368 O O . VAL B 1 81 ? -8.68 -38.781 -17.266 1 90.19 81 VAL B O 1
ATOM 3371 N N . GLU B 1 82 ? -9.648 -40.719 -17.766 1 93.25 82 GLU B N 1
ATOM 3372 C CA . GLU B 1 82 ? -10.812 -40.438 -16.938 1 93.25 82 GLU B CA 1
ATOM 3373 C C . GLU B 1 82 ? -10.438 -40.344 -15.453 1 93.25 82 GLU B C 1
ATOM 3375 O O . GLU B 1 82 ? -10.969 -39.5 -14.719 1 93.25 82 GLU B O 1
ATOM 3380 N N . ILE B 1 83 ? -9.609 -41.281 -15.062 1 92.38 83 ILE B N 1
ATOM 3381 C CA . ILE B 1 83 ? -9.141 -41.281 -13.68 1 92.38 83 ILE B CA 1
ATOM 3382 C C . ILE B 1 83 ? -8.406 -39.969 -13.383 1 92.38 83 ILE B C 1
ATOM 3384 O O . ILE B 1 83 ? -8.641 -39.344 -12.344 1 92.38 83 ILE B O 1
ATOM 3388 N N . VAL B 1 84 ? -7.57 -39.562 -14.305 1 93.19 84 VAL B N 1
ATOM 3389 C CA . VAL B 1 84 ? -6.785 -38.344 -14.133 1 93.19 84 VAL B CA 1
ATOM 3390 C C . VAL B 1 84 ? -7.719 -37.125 -14.062 1 93.19 84 VAL B C 1
ATOM 3392 O O . VAL B 1 84 ? -7.547 -36.25 -13.203 1 93.19 84 VAL B O 1
ATOM 3395 N N . LYS B 1 85 ? -8.711 -37.062 -14.867 1 95.25 85 LYS B N 1
ATOM 3396 C CA . LYS B 1 85 ? -9.656 -35.969 -14.883 1 95.25 85 LYS B CA 1
ATOM 3397 C C . LYS B 1 85 ? -10.43 -35.875 -13.57 1 95.25 85 LYS B C 1
ATOM 3399 O O . LYS B 1 85 ? -10.625 -34.812 -13.016 1 95.25 85 LYS B O 1
ATOM 3404 N N . LYS B 1 86 ? -10.828 -37 -13.102 1 95.44 86 LYS B N 1
ATOM 3405 C CA . LYS B 1 86 ? -11.586 -37.062 -11.852 1 95.44 86 LYS B CA 1
ATOM 3406 C C . LYS B 1 86 ? -10.734 -36.625 -10.672 1 95.44 86 LYS B C 1
ATOM 3408 O O . LYS B 1 86 ? -11.18 -35.812 -9.852 1 95.44 86 LYS B O 1
ATOM 3413 N N . GLU B 1 87 ? -9.57 -37.156 -10.609 1 95.88 87 GLU B N 1
ATOM 3414 C CA . GLU B 1 87 ? -8.68 -36.844 -9.5 1 95.88 87 GLU B CA 1
ATOM 3415 C C . GLU B 1 87 ? -8.203 -35.406 -9.594 1 95.88 87 GLU B C 1
ATOM 3417 O O . GLU B 1 87 ? -7.984 -34.75 -8.57 1 95.88 87 GLU B O 1
ATOM 3422 N N . LYS B 1 88 ? -8.016 -34.875 -10.797 1 95.81 88 LYS B N 1
ATOM 3423 C CA . LYS B 1 88 ? -7.711 -33.469 -11.016 1 95.81 88 LYS B CA 1
ATOM 3424 C C . LYS B 1 88 ? -8.797 -32.562 -10.422 1 95.81 88 LYS B C 1
ATOM 3426 O O . LYS B 1 88 ? -8.5 -31.609 -9.727 1 95.81 88 LYS B O 1
ATOM 3431 N N . ALA B 1 89 ? -10 -32.938 -10.68 1 95.12 89 ALA B N 1
ATOM 3432 C CA . ALA B 1 89 ? -11.133 -32.156 -10.18 1 95.12 89 ALA B CA 1
ATOM 3433 C C . ALA B 1 89 ? -11.141 -32.125 -8.648 1 95.12 89 ALA B C 1
ATOM 3435 O O . ALA B 1 89 ? -11.414 -31.078 -8.047 1 95.12 89 ALA B O 1
ATOM 3436 N N . LYS B 1 90 ? -10.836 -33.281 -8.086 1 94.56 90 LYS B N 1
ATOM 3437 C CA . LYS B 1 90 ? -10.766 -33.344 -6.633 1 94.56 90 LYS B CA 1
ATOM 3438 C C . LYS B 1 90 ? -9.648 -32.469 -6.082 1 94.56 90 LYS B C 1
ATOM 3440 O O . LYS B 1 90 ? -9.836 -31.781 -5.074 1 94.56 90 LYS B O 1
ATOM 3445 N N . LEU B 1 91 ? -8.594 -32.5 -6.711 1 94.31 91 LEU B N 1
ATOM 3446 C CA . LEU B 1 91 ? -7.434 -31.734 -6.301 1 94.31 91 LEU B CA 1
ATOM 3447 C C . LEU B 1 91 ? -7.719 -30.234 -6.391 1 94.31 91 LEU B C 1
ATOM 3449 O O . LEU B 1 91 ? -7.43 -29.5 -5.453 1 94.31 91 LEU B O 1
ATOM 3453 N N . LEU B 1 92 ? -8.297 -29.797 -7.449 1 90.38 92 LEU B N 1
ATOM 3454 C CA . LEU B 1 92 ? -8.602 -28.391 -7.672 1 90.38 92 LEU B CA 1
ATOM 3455 C C . LEU B 1 92 ? -9.609 -27.875 -6.648 1 90.38 92 LEU B C 1
ATOM 3457 O O . LEU B 1 92 ? -9.492 -26.75 -6.152 1 90.38 92 LEU B O 1
ATOM 3461 N N . ALA B 1 93 ? -10.5 -28.656 -6.246 1 86.38 93 ALA B N 1
ATOM 3462 C CA . ALA B 1 93 ? -11.555 -28.281 -5.305 1 86.38 93 ALA B CA 1
ATOM 3463 C C . ALA B 1 93 ? -10.992 -28.125 -3.893 1 86.38 93 ALA B C 1
ATOM 3465 O O . ALA B 1 93 ? -11.594 -27.453 -3.049 1 86.38 93 ALA B O 1
ATOM 3466 N N . SER B 1 94 ? -9.898 -28.719 -3.699 1 84.75 94 SER B N 1
ATOM 3467 C CA . SER B 1 94 ? -9.352 -28.766 -2.348 1 84.75 94 SER B CA 1
ATOM 3468 C C . SER B 1 94 ? -8.531 -27.516 -2.045 1 84.75 94 SER B C 1
ATOM 3470 O O . SER B 1 94 ? -8.25 -27.219 -0.883 1 84.75 94 SER B O 1
ATOM 3472 N N . ALA B 1 95 ? -8.141 -26.781 -3.01 1 80.56 95 ALA B N 1
ATOM 3473 C CA . ALA B 1 95 ? -7.242 -25.641 -2.809 1 80.56 95 ALA B CA 1
ATOM 3474 C C . ALA B 1 95 ? -8.023 -24.328 -2.793 1 80.56 95 ALA B C 1
ATOM 3476 O O . ALA B 1 95 ? -8.961 -24.141 -3.574 1 80.56 95 ALA B O 1
ATOM 3477 N N . PRO B 1 96 ? -7.637 -23.438 -1.83 1 73.62 96 PRO B N 1
ATOM 3478 C CA . PRO B 1 96 ? -8.281 -22.125 -1.839 1 73.62 96 PRO B CA 1
ATOM 3479 C C . PRO B 1 96 ? -8.109 -21.391 -3.168 1 73.62 96 PRO B C 1
ATOM 3481 O O . PRO B 1 96 ? -9.047 -20.75 -3.654 1 73.62 96 PRO B O 1
ATOM 3484 N N . ASN B 1 97 ? -6.945 -21.453 -3.682 1 78.69 97 ASN B N 1
ATOM 3485 C CA . ASN B 1 97 ? -6.637 -20.984 -5.031 1 78.69 97 ASN B CA 1
ATOM 3486 C C . ASN B 1 97 ? -6.227 -22.156 -5.938 1 78.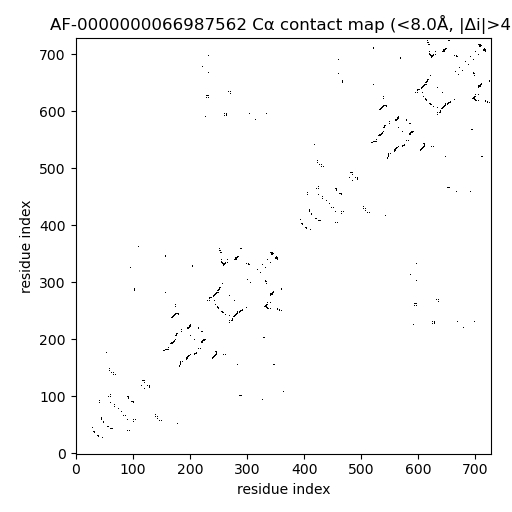69 97 ASN B C 1
ATOM 3488 O O . ASN B 1 97 ? -5.09 -22.625 -5.867 1 78.69 97 ASN B O 1
ATOM 3492 N N . PRO B 1 98 ? -7.055 -22.484 -6.793 1 86.56 98 PRO B N 1
ATOM 3493 C CA . PRO B 1 98 ? -6.797 -23.703 -7.578 1 86.56 98 PRO B CA 1
ATOM 3494 C C . PRO B 1 98 ? -5.922 -23.422 -8.805 1 86.56 98 PRO B C 1
ATOM 3496 O O . PRO B 1 98 ? -5.469 -24.359 -9.461 1 86.56 98 PRO B O 1
ATOM 3499 N N . LEU B 1 99 ? -5.621 -22.234 -9.109 1 87.69 99 LEU B N 1
ATOM 3500 C CA . LEU B 1 99 ? -5.023 -21.875 -10.391 1 87.69 99 LEU B CA 1
ATOM 3501 C C . LEU B 1 99 ? -3.627 -22.469 -10.523 1 87.69 99 LEU B C 1
ATOM 3503 O O . LEU B 1 99 ? -3.285 -23.047 -11.57 1 87.69 99 LEU B O 1
ATOM 3507 N N . PRO B 1 100 ? -2.836 -22.359 -9.492 1 90.19 100 PRO B N 1
ATOM 3508 C CA . PRO B 1 100 ? -1.526 -23 -9.633 1 90.19 100 PRO B CA 1
ATOM 3509 C C . PRO B 1 100 ? -1.626 -24.516 -9.867 1 90.19 100 PRO B C 1
ATOM 3511 O O . PRO B 1 100 ? -0.859 -25.062 -10.664 1 90.19 100 PRO B O 1
ATOM 3514 N N . LEU B 1 101 ? -2.537 -25.172 -9.203 1 92 101 LEU B N 1
ATOM 3515 C CA . LEU B 1 101 ? -2.754 -26.594 -9.406 1 92 101 LEU B CA 1
ATOM 3516 C C . LEU B 1 101 ? -3.24 -26.875 -10.828 1 92 101 LEU B C 1
ATOM 3518 O O . LEU B 1 101 ? -2.83 -27.859 -11.445 1 92 101 LEU B O 1
ATOM 3522 N N . LEU B 1 102 ? -4.09 -26.016 -11.25 1 91.88 102 LEU B N 1
ATOM 3523 C CA . LEU B 1 102 ? -4.633 -26.156 -12.602 1 91.88 102 LEU B CA 1
ATOM 3524 C C . LEU B 1 102 ? -3.521 -26.094 -13.641 1 91.88 102 LEU B C 1
ATOM 3526 O O . LEU B 1 102 ? -3.508 -26.859 -14.602 1 91.88 102 LEU B O 1
ATOM 3530 N N . ALA B 1 103 ? -2.635 -25.156 -13.469 1 91.5 103 ALA B N 1
ATOM 3531 C CA . ALA B 1 103 ? -1.507 -25.016 -14.383 1 91.5 103 ALA B CA 1
ATOM 3532 C C . ALA B 1 103 ? -0.723 -26.328 -14.484 1 91.5 103 ALA B C 1
ATOM 3534 O O . ALA B 1 103 ? -0.44 -26.812 -15.578 1 91.5 103 ALA B O 1
ATOM 3535 N N . GLY B 1 104 ? -0.411 -26.938 -13.375 1 91.75 104 GLY B N 1
ATOM 3536 C CA . GLY B 1 104 ? 0.323 -28.188 -13.344 1 91.75 104 GLY B CA 1
ATOM 3537 C C . GLY B 1 104 ? -0.478 -29.359 -13.883 1 91.75 104 GLY B C 1
ATOM 3538 O O . GLY B 1 104 ? 0.028 -30.156 -14.68 1 91.75 104 GLY B O 1
ATOM 3539 N N . ALA B 1 105 ? -1.675 -29.469 -13.477 1 92.88 105 ALA B N 1
ATOM 3540 C CA . ALA B 1 105 ? -2.525 -30.594 -13.883 1 92.88 105 ALA B CA 1
ATOM 3541 C C . ALA B 1 105 ? -2.773 -30.578 -15.383 1 92.88 105 ALA B C 1
ATOM 3543 O O . ALA B 1 105 ? -2.785 -31.625 -16.031 1 92.88 105 ALA B O 1
ATOM 3544 N N . ASP B 1 106 ? -2.984 -29.406 -15.875 1 90.12 106 ASP B N 1
ATOM 3545 C CA . ASP B 1 106 ? -3.18 -29.281 -17.312 1 90.12 106 ASP B CA 1
ATOM 3546 C C . ASP B 1 106 ? -1.932 -29.719 -18.078 1 90.12 106 ASP B C 1
ATOM 3548 O O . ASP B 1 106 ? -2.027 -30.391 -19.109 1 90.12 106 ASP B O 1
ATOM 3552 N N . LEU B 1 107 ? -0.839 -29.297 -17.625 1 86.62 107 LEU B N 1
ATOM 3553 C CA . LEU B 1 107 ? 0.425 -29.688 -18.234 1 86.62 107 LEU B CA 1
ATOM 3554 C C . LEU B 1 107 ? 0.583 -31.203 -18.25 1 86.62 107 LEU B C 1
ATOM 3556 O O . LEU B 1 107 ? 0.994 -31.781 -19.25 1 86.62 107 LEU B O 1
ATOM 3560 N N . PHE B 1 108 ? 0.261 -31.797 -17.125 1 89.38 108 PHE B N 1
ATOM 3561 C CA . PHE B 1 108 ? 0.361 -33.25 -17.016 1 89.38 108 PHE B CA 1
ATOM 3562 C C . PHE B 1 108 ? -0.616 -33.938 -17.969 1 89.38 108 PHE B C 1
ATOM 3564 O O . PHE B 1 108 ? -0.266 -34.906 -18.625 1 89.38 108 PHE B O 1
ATOM 3571 N N . GLU B 1 109 ? -1.784 -33.438 -17.938 1 88.5 109 GLU B N 1
ATOM 3572 C CA . GLU B 1 109 ? -2.799 -34 -18.812 1 88.5 109 GLU B CA 1
ATOM 3573 C C . GLU B 1 109 ? -2.357 -33.938 -20.281 1 88.5 109 GLU B C 1
ATOM 3575 O O . GLU B 1 109 ? -2.549 -34.906 -21.031 1 88.5 109 GLU B O 1
ATOM 3580 N N . GLN B 1 110 ? -1.896 -32.875 -20.656 1 84.25 110 GLN B N 1
ATOM 3581 C CA . GLN B 1 110 ? -1.407 -32.75 -22.016 1 84.25 110 GLN B CA 1
ATOM 3582 C C . GLN B 1 110 ? -0.269 -33.719 -22.312 1 84.25 110 GLN B C 1
ATOM 3584 O O . GLN B 1 110 ? -0.221 -34.312 -23.375 1 84.25 110 GLN B O 1
ATOM 3589 N N . TYR B 1 111 ? 0.634 -33.719 -21.406 1 82.44 111 TYR B N 1
ATOM 3590 C CA . TYR B 1 111 ? 1.745 -34.656 -21.547 1 82.44 111 TYR B CA 1
ATOM 3591 C C . TYR B 1 111 ? 1.239 -36.094 -21.688 1 82.44 111 TYR B C 1
ATOM 3593 O O . TYR B 1 111 ? 1.73 -36.875 -22.516 1 82.44 111 TYR B O 1
ATOM 3601 N N . LEU B 1 112 ? 0.316 -36.438 -20.875 1 84.62 112 LEU B N 1
ATOM 3602 C CA . LEU B 1 112 ? -0.281 -37.781 -20.891 1 84.62 112 LEU B CA 1
ATOM 3603 C C . LEU B 1 112 ? -0.941 -38.062 -22.234 1 84.62 112 LEU B C 1
ATOM 3605 O O . LEU B 1 112 ? -0.721 -39.125 -22.828 1 84.62 112 LEU B O 1
ATOM 3609 N N . LEU B 1 113 ? -1.686 -37.125 -22.703 1 84.44 113 LEU B N 1
ATOM 3610 C CA . LEU B 1 113 ? -2.408 -37.281 -23.969 1 84.44 113 LEU B CA 1
ATOM 3611 C C . LEU B 1 113 ? -1.44 -37.406 -25.141 1 84.44 113 LEU B C 1
ATOM 3613 O O . LEU B 1 113 ? -1.652 -38.219 -26.031 1 84.44 113 LEU B O 1
ATOM 3617 N N . ARG B 1 114 ? -0.416 -36.688 -25.141 1 81.81 114 ARG B N 1
ATOM 3618 C CA . ARG B 1 114 ? 0.594 -36.75 -26.188 1 81.81 114 ARG B CA 1
ATOM 3619 C C . ARG B 1 114 ? 1.293 -38.094 -26.172 1 81.81 114 ARG B C 1
ATOM 3621 O O . ARG B 1 114 ? 1.58 -38.688 -27.234 1 81.81 114 ARG B O 1
ATOM 3628 N N . SER B 1 115 ? 1.632 -38.531 -25.016 1 77.56 115 SER B N 1
ATOM 3629 C CA . SER B 1 115 ? 2.314 -39.812 -24.859 1 77.56 115 SER B CA 1
ATOM 3630 C C . SER B 1 115 ? 1.445 -40.969 -25.344 1 77.56 115 SER B C 1
ATOM 3632 O O . SER B 1 115 ? 1.955 -41.938 -25.906 1 77.56 115 SER B O 1
ATOM 3634 N N . LEU B 1 116 ? 0.188 -40.875 -25.141 1 78.56 116 LEU B N 1
ATOM 3635 C CA . LEU B 1 116 ? -0.749 -41.906 -25.531 1 78.56 116 LEU B CA 1
ATOM 3636 C C . LEU B 1 116 ? -0.983 -41.906 -27.047 1 78.56 116 LEU B C 1
ATOM 3638 O O . LEU B 1 116 ? -1.317 -42.938 -27.625 1 78.56 116 LEU B O 1
ATOM 3642 N N . ARG B 1 117 ? -0.886 -40.75 -27.719 1 74.88 117 ARG B N 1
ATOM 3643 C CA . ARG B 1 117 ? -1.079 -40.656 -29.156 1 74.88 117 ARG B CA 1
ATOM 3644 C C . ARG B 1 117 ? 0.167 -41.094 -29.906 1 74.88 117 ARG B C 1
ATOM 3646 O O . ARG B 1 117 ? 0.135 -41.25 -31.125 1 74.88 117 ARG B O 1
ATOM 3653 N N . GLY B 1 118 ? 1.22 -41.656 -29.391 1 65.38 118 GLY B N 1
ATOM 3654 C CA . GLY B 1 118 ? 2.432 -42.125 -30.031 1 65.38 118 GLY B CA 1
ATOM 3655 C C . GLY B 1 118 ? 3.342 -41 -30.5 1 65.38 118 GLY B C 1
ATOM 3656 O O . GLY B 1 118 ? 4.246 -41.219 -31.297 1 65.38 118 GLY B O 1
ATOM 3657 N N . GLN B 1 119 ? 3.055 -39.781 -30.375 1 56.25 119 GLN B N 1
ATOM 3658 C CA . GLN B 1 119 ? 3.938 -38.719 -30.797 1 56.25 119 GLN B CA 1
ATOM 3659 C C . GLN B 1 119 ? 5.125 -38.562 -29.859 1 56.25 119 GLN B C 1
ATOM 3661 O O . GLN B 1 119 ? 4.949 -38.5 -28.641 1 56.25 119 GLN B O 1
ATOM 3666 N N . PRO B 1 120 ? 6.457 -38.969 -30.25 1 48.62 120 PRO B N 1
ATOM 3667 C CA . PRO B 1 120 ? 7.633 -38.906 -29.375 1 48.62 120 PRO B CA 1
ATOM 3668 C C . PRO B 1 120 ? 7.766 -37.562 -28.641 1 48.62 120 PRO B C 1
ATOM 3670 O O . PRO B 1 120 ? 7.566 -36.531 -29.25 1 48.62 120 PRO B O 1
ATOM 3673 N N . ALA B 1 121 ? 7.469 -37.469 -27.391 1 45.44 121 ALA B N 1
ATOM 3674 C CA . ALA B 1 121 ? 7.77 -36.188 -26.734 1 45.44 121 ALA B CA 1
ATOM 3675 C C . ALA B 1 121 ? 9.078 -35.594 -27.266 1 45.44 121 ALA B C 1
ATOM 3677 O O . ALA B 1 121 ? 9.203 -34.375 -27.422 1 45.44 121 ALA B O 1
ATOM 3678 N N . GLY B 1 122 ? 10.414 -36.031 -26.859 1 42.53 122 GLY B N 1
ATOM 3679 C CA . GLY B 1 122 ? 11.75 -35.75 -27.359 1 42.53 122 GLY B CA 1
ATOM 3680 C C . GLY B 1 122 ? 12.023 -36.344 -28.719 1 42.53 122 GLY B C 1
ATOM 3681 O O . GLY B 1 122 ? 11.266 -37.219 -29.172 1 42.53 122 GLY B O 1
ATOM 3682 N N . GLY B 1 123 ? 12.938 -35.625 -29.594 1 39.72 123 GLY B N 1
ATOM 3683 C CA . GLY B 1 123 ? 13.492 -35.938 -30.906 1 39.72 123 GLY B CA 1
ATOM 3684 C C . GLY B 1 123 ? 13.758 -37.406 -31.125 1 39.72 123 GLY B C 1
ATOM 3685 O O . GLY B 1 123 ? 14.508 -37.781 -32.031 1 39.72 123 GLY B O 1
ATOM 3686 N N . GLY B 1 124 ? 13.844 -38.219 -30.094 1 40.06 124 GLY B N 1
ATOM 3687 C CA . GLY B 1 124 ? 14.398 -39.469 -30.562 1 40.06 124 GLY B CA 1
ATOM 3688 C C . GLY B 1 124 ? 13.477 -40.219 -31.531 1 40.06 124 GLY B C 1
ATOM 3689 O O . GLY B 1 124 ? 12.266 -40 -31.516 1 40.06 124 GLY B O 1
ATOM 3690 N N . SER B 1 125 ? 13.953 -40.562 -32.719 1 38.59 125 SER B N 1
ATOM 3691 C CA . SER B 1 125 ? 13.578 -41.312 -33.938 1 38.59 125 SER B CA 1
ATOM 3692 C C . SER B 1 125 ? 12.727 -42.531 -33.594 1 38.59 125 SER B C 1
ATOM 3694 O O . SER B 1 125 ? 12.367 -43.312 -34.469 1 38.59 125 SER B O 1
ATOM 3696 N N . SER B 1 126 ? 12.797 -43.125 -32.344 1 41.78 126 SER B N 1
ATOM 3697 C CA . SER B 1 126 ? 12.219 -44.469 -32.531 1 41.78 126 SER B CA 1
ATOM 3698 C C . SER B 1 126 ? 10.711 -44.375 -32.75 1 41.78 126 SER B C 1
ATOM 3700 O O . SER B 1 126 ? 10 -43.719 -32 1 41.78 126 SER B O 1
ATOM 3702 N N . ASP B 1 127 ? 10.102 -44.594 -33.875 1 45.44 127 ASP B N 1
ATOM 3703 C CA . ASP B 1 127 ? 8.844 -44.875 -34.562 1 45.44 127 ASP B CA 1
ATOM 3704 C C . ASP B 1 127 ? 7.914 -45.688 -33.656 1 45.44 127 ASP B C 1
ATOM 3706 O O . ASP B 1 127 ? 6.875 -46.188 -34.094 1 45.44 127 ASP B O 1
ATOM 3710 N N . ARG B 1 128 ? 8.398 -46.156 -32.469 1 51.97 128 ARG B N 1
ATOM 3711 C CA . ARG B 1 128 ? 7.512 -47.125 -31.844 1 51.97 128 ARG B CA 1
ATOM 3712 C C . ARG B 1 128 ? 6.531 -46.438 -30.906 1 51.97 128 ARG B C 1
ATOM 3714 O O . ARG B 1 128 ? 6.941 -45.719 -29.984 1 51.97 128 ARG B O 1
ATOM 3721 N N . VAL B 1 129 ? 5.316 -46.188 -31.312 1 55.03 129 VAL B N 1
ATOM 3722 C CA . VAL B 1 129 ? 4.195 -45.812 -30.453 1 55.03 129 VAL B CA 1
ATOM 3723 C C . VAL B 1 129 ? 4.215 -46.656 -29.188 1 55.03 129 VAL B C 1
ATOM 3725 O O . VAL B 1 129 ? 4.133 -47.906 -29.25 1 55.03 129 VAL B O 1
ATOM 3728 N N . LEU B 1 130 ? 4.684 -46.094 -28.094 1 62.44 130 LEU B N 1
ATOM 3729 C CA . LEU B 1 130 ? 4.645 -46.812 -26.828 1 62.44 130 LEU B CA 1
ATOM 3730 C C . LEU B 1 130 ? 3.232 -47.312 -26.531 1 62.44 130 LEU B C 1
ATOM 3732 O O . LEU B 1 130 ? 2.254 -46.625 -26.844 1 62.44 130 LEU B O 1
ATOM 3736 N N . SER B 1 131 ? 3.164 -48.562 -26.156 1 71.56 131 SER B N 1
ATOM 3737 C CA . SER B 1 131 ? 1.896 -49.062 -25.641 1 71.56 131 SER B CA 1
ATOM 3738 C C . SER B 1 131 ? 1.468 -48.312 -24.391 1 71.56 131 SER B C 1
ATOM 3740 O O . SER B 1 131 ? 2.275 -47.594 -23.781 1 71.56 131 SER B O 1
ATOM 3742 N N . PHE B 1 132 ? 0.246 -48.25 -24.094 1 75.06 132 PHE B N 1
ATOM 3743 C CA . PHE B 1 132 ? -0.309 -47.625 -22.906 1 75.06 132 PHE B CA 1
ATOM 3744 C C . PHE B 1 132 ? 0.5 -48 -21.672 1 75.06 132 PHE B C 1
ATOM 3746 O O . PHE B 1 132 ? 0.856 -47.156 -20.859 1 75.06 132 PHE B O 1
ATOM 3753 N N . ASP B 1 133 ? 0.805 -49.25 -21.578 1 77.31 133 ASP B N 1
ATOM 3754 C CA . ASP B 1 133 ? 1.532 -49.75 -20.422 1 77.31 133 ASP B CA 1
ATOM 3755 C C . ASP B 1 133 ? 2.945 -49.156 -20.375 1 77.31 133 ASP B C 1
ATOM 3757 O O . ASP B 1 133 ? 3.451 -48.844 -19.297 1 77.31 133 ASP B O 1
ATOM 3761 N N . GLU B 1 134 ? 3.471 -49.031 -21.484 1 79.25 134 GLU B N 1
ATOM 3762 C CA . GLU B 1 134 ? 4.816 -48.469 -21.562 1 79.25 134 GLU B CA 1
ATOM 3763 C C . GLU B 1 134 ? 4.816 -47 -21.203 1 79.25 134 GLU B C 1
ATOM 3765 O O . GLU B 1 134 ? 5.711 -46.531 -20.5 1 79.25 134 GLU B O 1
ATOM 3770 N N . THR B 1 135 ? 3.857 -46.344 -21.703 1 77.44 135 THR B N 1
ATOM 3771 C CA . THR B 1 135 ? 3.727 -44.938 -21.406 1 77.44 135 THR B CA 1
ATOM 3772 C C . THR B 1 135 ? 3.514 -44.719 -19.906 1 77.44 135 THR B C 1
ATOM 3774 O O . THR B 1 135 ? 4.16 -43.844 -19.312 1 77.44 135 THR B O 1
ATOM 3777 N N . ARG B 1 136 ? 2.674 -45.375 -19.422 1 79.12 136 ARG B N 1
ATOM 3778 C CA . ARG B 1 136 ? 2.395 -45.312 -18 1 79.12 136 ARG B CA 1
ATOM 3779 C C . ARG B 1 136 ? 3.65 -45.594 -17.172 1 79.12 136 ARG B C 1
ATOM 3781 O O . ARG B 1 136 ? 3.949 -44.875 -16.219 1 79.12 136 ARG B O 1
ATOM 3788 N N . GLN B 1 137 ? 4.328 -46.656 -17.547 1 81.31 137 GLN B N 1
ATOM 3789 C CA . GLN B 1 137 ? 5.551 -47 -16.828 1 81.31 137 GLN B CA 1
ATOM 3790 C C . GLN B 1 137 ? 6.602 -45.906 -16.969 1 81.31 137 GLN B C 1
ATOM 3792 O O . GLN B 1 137 ? 7.336 -45.625 -16.031 1 81.31 137 GLN B O 1
ATOM 3797 N N . HIS B 1 138 ? 6.633 -45.406 -18.109 1 78.38 138 HIS B N 1
ATOM 3798 C CA . HIS B 1 138 ? 7.562 -44.312 -18.344 1 78.38 138 HIS B CA 1
ATOM 3799 C C . HIS B 1 138 ? 7.258 -43.125 -17.422 1 78.38 138 HIS B C 1
ATOM 3801 O O . HIS B 1 138 ? 8.172 -42.531 -16.859 1 78.38 138 HIS B O 1
ATOM 3807 N N . LEU B 1 139 ? 6.039 -42.75 -17.312 1 77.75 139 LEU B N 1
ATOM 3808 C CA . LEU B 1 139 ? 5.609 -41.656 -16.438 1 77.75 139 LEU B CA 1
ATOM 3809 C C . LEU B 1 139 ? 5.957 -41.969 -14.992 1 77.75 139 LEU B C 1
ATOM 3811 O O . LEU B 1 139 ? 6.441 -41.062 -14.273 1 77.75 139 LEU B O 1
ATOM 3815 N N . LEU B 1 140 ? 5.781 -43.125 -14.633 1 80.25 140 LEU B N 1
ATOM 3816 C CA . LEU B 1 140 ? 6.059 -43.562 -13.266 1 80.25 140 LEU B CA 1
ATOM 3817 C C . LEU B 1 140 ? 7.559 -43.531 -12.984 1 80.25 140 LEU B C 1
ATOM 3819 O O . LEU B 1 140 ? 7.984 -43.156 -11.898 1 80.25 140 LEU B O 1
ATOM 3823 N N . ASP B 1 141 ? 8.328 -43.875 -14.008 1 80.44 141 ASP B N 1
ATOM 3824 C CA . ASP B 1 141 ? 9.773 -43.938 -13.859 1 80.44 141 ASP B CA 1
ATOM 3825 C C . ASP B 1 141 ? 10.383 -42.531 -13.852 1 80.44 141 ASP B C 1
ATOM 3827 O O . ASP B 1 141 ? 11.484 -42.312 -13.328 1 80.44 141 ASP B O 1
ATOM 3831 N N . ASN B 1 142 ? 9.648 -41.625 -14.43 1 76.12 142 ASN B N 1
ATOM 3832 C CA . ASN B 1 142 ? 10.172 -40.281 -14.57 1 76.12 142 ASN B CA 1
ATOM 3833 C C . ASN B 1 142 ? 9.438 -39.281 -13.656 1 76.12 142 ASN B C 1
ATOM 3835 O O . ASN B 1 142 ? 9.289 -38.125 -13.992 1 76.12 142 ASN B O 1
ATOM 3839 N N . ARG B 1 143 ? 8.977 -39.781 -12.586 1 74.69 143 ARG B N 1
ATOM 3840 C CA . ARG B 1 143 ? 8.195 -38.969 -11.672 1 74.69 143 ARG B CA 1
ATOM 3841 C C . ARG B 1 143 ? 8.992 -37.75 -11.203 1 74.69 143 ARG B C 1
ATOM 3843 O O . ARG B 1 143 ? 8.422 -36.688 -10.945 1 74.69 143 ARG B O 1
ATOM 3850 N N . GLN B 1 144 ? 10.297 -37.938 -11.164 1 79.12 144 GLN B N 1
ATOM 3851 C CA . GLN B 1 144 ? 11.141 -36.875 -10.625 1 79.12 144 GLN B CA 1
ATOM 3852 C C . GLN B 1 144 ? 11.539 -35.875 -11.719 1 79.12 144 GLN B C 1
ATOM 3854 O O . GLN B 1 144 ? 12.125 -34.844 -11.43 1 79.12 144 GLN B O 1
ATOM 3859 N N . LEU B 1 145 ? 11.188 -36.219 -12.945 1 81.88 145 LEU B N 1
ATOM 3860 C CA . LEU B 1 145 ? 11.594 -35.438 -14.094 1 81.88 145 LEU B CA 1
ATOM 3861 C C . LEU B 1 145 ? 11.023 -34 -13.992 1 81.88 145 LEU B C 1
ATOM 3863 O O . LEU B 1 145 ? 11.719 -33.031 -14.266 1 81.88 145 LEU B O 1
ATOM 3867 N N . PHE B 1 146 ? 9.773 -33.875 -13.547 1 81.06 146 PHE B N 1
ATOM 3868 C CA . PHE B 1 146 ? 9.148 -32.562 -13.469 1 81.06 146 PHE B CA 1
ATOM 3869 C C . PHE B 1 146 ? 9.781 -31.734 -12.375 1 81.06 146 PHE B C 1
ATOM 3871 O O . PHE B 1 146 ? 9.977 -30.531 -12.547 1 81.06 146 PHE B O 1
ATOM 3878 N N . ALA B 1 147 ? 10.008 -32.375 -11.258 1 83.06 147 ALA B N 1
ATOM 3879 C CA . ALA B 1 147 ? 10.68 -31.672 -10.172 1 83.06 147 ALA B CA 1
ATOM 3880 C C . ALA B 1 147 ? 12.07 -31.203 -10.594 1 83.06 147 ALA B C 1
ATOM 3882 O O . ALA B 1 147 ? 12.484 -30.094 -10.281 1 83.06 147 ALA B O 1
ATOM 3883 N N . GLN B 1 148 ? 12.781 -32.062 -11.305 1 87 148 GLN B N 1
ATOM 3884 C CA . GLN B 1 148 ? 14.117 -31.75 -11.797 1 87 148 GLN B CA 1
ATOM 3885 C C . GLN B 1 148 ? 14.062 -30.609 -12.812 1 87 148 GLN B C 1
ATOM 3887 O O . GLN B 1 148 ? 14.898 -29.703 -12.781 1 87 148 GLN B O 1
ATOM 3892 N N . ARG B 1 149 ? 13.102 -30.734 -13.617 1 85.56 149 ARG B N 1
ATOM 3893 C CA . ARG B 1 149 ? 12.938 -29.688 -14.617 1 85.56 149 ARG B CA 1
ATOM 3894 C C . ARG B 1 149 ? 12.594 -28.344 -13.969 1 85.56 149 ARG B C 1
ATOM 3896 O O . ARG B 1 149 ? 13.055 -27.297 -14.414 1 85.56 149 ARG B O 1
ATOM 3903 N N . ALA B 1 150 ? 11.766 -28.391 -12.953 1 86.31 150 ALA B N 1
ATOM 3904 C CA . ALA B 1 150 ? 11.398 -27.172 -12.234 1 86.31 150 ALA B CA 1
ATOM 3905 C C . ALA B 1 150 ? 12.617 -26.516 -11.594 1 86.31 150 ALA B C 1
ATOM 3907 O O . ALA B 1 150 ? 12.773 -25.297 -11.625 1 86.31 150 ALA B O 1
ATOM 3908 N N . LYS B 1 151 ? 13.453 -27.312 -10.984 1 87.56 151 LYS B N 1
ATOM 3909 C CA . LYS B 1 151 ? 14.68 -26.812 -10.383 1 87.56 151 LYS B CA 1
ATOM 3910 C C . LYS B 1 151 ? 15.602 -26.203 -11.438 1 87.56 151 LYS B C 1
ATOM 3912 O O . LYS B 1 151 ? 16.172 -25.125 -11.227 1 87.56 151 LYS B O 1
ATOM 3917 N N . ALA B 1 152 ? 15.742 -26.922 -12.523 1 92.56 152 ALA B N 1
ATOM 3918 C CA . ALA B 1 152 ? 16.562 -26.406 -13.625 1 92.56 152 ALA B CA 1
ATOM 3919 C C . ALA B 1 152 ? 16 -25.078 -14.156 1 92.56 152 ALA B C 1
ATOM 3921 O O . ALA B 1 152 ? 16.766 -24.188 -14.523 1 92.56 152 ALA B O 1
ATOM 3922 N N . ALA B 1 153 ? 14.719 -25.031 -14.234 1 94.06 153 ALA B N 1
ATOM 3923 C CA . ALA B 1 153 ? 14.07 -23.797 -14.688 1 94.06 153 ALA B CA 1
ATOM 3924 C C . ALA B 1 153 ? 14.453 -22.625 -13.797 1 94.06 153 ALA B C 1
ATOM 3926 O O . ALA B 1 153 ? 14.805 -21.547 -14.297 1 94.06 153 ALA B O 1
ATOM 3927 N N . ARG B 1 154 ? 14.438 -22.812 -12.5 1 95 154 ARG B N 1
ATOM 3928 C CA . ARG B 1 154 ? 14.781 -21.734 -11.57 1 95 154 ARG B CA 1
ATOM 3929 C C . ARG B 1 154 ? 16.234 -21.312 -11.742 1 95 154 ARG B C 1
ATOM 3931 O O . ARG B 1 154 ? 16.547 -20.125 -11.641 1 95 154 ARG B O 1
ATOM 3938 N N . ASP B 1 155 ? 17.078 -22.312 -12.016 1 96.25 155 ASP B N 1
ATOM 3939 C CA . ASP B 1 155 ? 18.484 -22 -12.258 1 96.25 155 ASP B CA 1
ATOM 3940 C C . ASP B 1 155 ? 18.641 -21.125 -13.5 1 96.25 155 ASP B C 1
ATOM 3942 O O . ASP B 1 155 ? 19.391 -20.141 -13.484 1 96.25 155 ASP B O 1
ATOM 3946 N N . ASN B 1 156 ? 17.953 -21.484 -14.523 1 97.44 156 ASN B N 1
ATOM 3947 C CA . ASN B 1 156 ? 18.047 -20.719 -15.766 1 97.44 156 ASN B CA 1
ATOM 3948 C C . ASN B 1 156 ? 17.422 -19.328 -15.617 1 97.44 156 ASN B C 1
ATOM 3950 O O . ASN B 1 156 ? 17.922 -18.359 -16.188 1 97.44 156 ASN B O 1
ATOM 3954 N N . ILE B 1 157 ? 16.328 -19.219 -14.883 1 98.19 157 ILE B N 1
ATOM 3955 C CA . ILE B 1 157 ? 15.711 -17.922 -14.602 1 98.19 157 ILE B CA 1
ATOM 3956 C C . ILE B 1 157 ? 16.719 -17.031 -13.883 1 98.19 157 ILE B C 1
ATOM 3958 O O . ILE B 1 157 ? 16.797 -15.828 -14.164 1 98.19 157 ILE B O 1
ATOM 3962 N N . ALA B 1 158 ? 17.438 -17.625 -12.922 1 98.38 158 ALA B N 1
ATOM 3963 C CA . ALA B 1 158 ? 18.438 -16.859 -12.18 1 98.38 158 ALA B CA 1
ATOM 3964 C C . ALA B 1 158 ? 19.5 -16.297 -13.117 1 98.38 158 ALA B C 1
ATOM 3966 O O . ALA B 1 158 ? 19.953 -15.164 -12.93 1 98.38 158 ALA B O 1
ATOM 3967 N N . ILE B 1 159 ? 19.828 -17.109 -14.148 1 97.69 159 ILE B N 1
ATOM 3968 C CA . ILE B 1 159 ? 20.812 -16.672 -15.133 1 97.69 159 ILE B CA 1
ATOM 3969 C C . ILE B 1 159 ? 20.266 -15.477 -15.914 1 97.69 159 ILE B C 1
ATOM 3971 O O . ILE B 1 159 ? 20.922 -14.438 -16.031 1 97.69 159 ILE B O 1
ATOM 3975 N N . TRP B 1 160 ? 19.125 -15.547 -16.359 1 97.69 160 TRP B N 1
ATOM 3976 C CA . TRP B 1 160 ? 18.516 -14.469 -17.141 1 97.69 160 TRP B CA 1
ATOM 3977 C C . TRP B 1 160 ? 18.25 -13.25 -16.266 1 97.69 160 TRP B C 1
ATOM 3979 O O . TRP B 1 160 ? 18.594 -12.125 -16.641 1 97.69 160 TRP B O 1
ATOM 3989 N N . GLY B 1 161 ? 17.672 -13.5 -15.07 1 98.38 161 GLY B N 1
ATOM 3990 C CA . GLY B 1 161 ? 17.219 -12.422 -14.195 1 98.38 161 GLY B CA 1
ATOM 3991 C C . GLY B 1 161 ? 18.375 -11.602 -13.633 1 98.38 161 GLY B C 1
ATOM 3992 O O . GLY B 1 161 ? 18.234 -10.391 -13.453 1 98.38 161 GLY B O 1
ATOM 3993 N N . SER B 1 162 ? 19.516 -12.258 -13.312 1 98.12 162 SER B N 1
ATOM 3994 C CA . SER B 1 162 ? 20.641 -11.57 -12.703 1 98.12 162 SER B CA 1
ATOM 3995 C C . SER B 1 162 ? 21.203 -10.5 -13.633 1 98.12 162 SER B C 1
ATOM 3997 O O . SER B 1 162 ? 21.828 -9.531 -13.172 1 98.12 162 SER B O 1
ATOM 3999 N N . ARG B 1 163 ? 20.953 -10.617 -14.922 1 96.56 163 ARG B N 1
ATOM 4000 C CA . ARG B 1 163 ? 21.438 -9.664 -15.914 1 96.56 163 ARG B CA 1
ATOM 4001 C C . ARG B 1 163 ? 20.703 -8.328 -15.781 1 96.56 163 ARG B C 1
ATOM 4003 O O . ARG B 1 163 ? 21.219 -7.289 -16.203 1 96.56 163 ARG B O 1
ATOM 4010 N N . TYR B 1 164 ? 19.531 -8.273 -15.195 1 96.81 164 TYR B N 1
ATOM 4011 C CA . TYR B 1 164 ? 18.719 -7.07 -15.094 1 96.81 164 TYR B CA 1
ATOM 4012 C C . TYR B 1 164 ? 19.047 -6.297 -13.82 1 96.81 164 TYR B C 1
ATOM 4014 O O . TYR B 1 164 ? 18.594 -5.168 -13.641 1 96.81 164 TYR B O 1
ATOM 4022 N N . VAL B 1 165 ? 19.812 -6.945 -12.922 1 97.88 165 VAL B N 1
ATOM 4023 C CA . VAL B 1 165 ? 20.25 -6.258 -11.711 1 97.88 165 VAL B CA 1
ATOM 4024 C C . VAL B 1 165 ? 21.438 -5.348 -12.039 1 97.88 165 VAL B C 1
ATOM 4026 O O . VAL B 1 165 ? 22.469 -5.812 -12.531 1 97.88 165 VAL B O 1
ATOM 4029 N N . SER B 1 166 ? 21.281 -4.086 -11.75 1 96.38 166 SER B N 1
ATOM 4030 C CA . SER B 1 166 ? 22.297 -3.102 -12.125 1 96.38 166 SER B CA 1
ATOM 4031 C C . SER B 1 166 ? 23.188 -2.738 -10.945 1 96.38 166 SER B C 1
ATOM 4033 O O . SER B 1 166 ? 22.719 -2.701 -9.797 1 96.38 166 SER B O 1
ATOM 4035 N N . ASP B 1 167 ? 24.391 -2.4 -11.312 1 95.94 167 ASP B N 1
ATOM 4036 C CA . ASP B 1 167 ? 25.359 -1.944 -10.312 1 95.94 167 ASP B CA 1
ATOM 4037 C C . ASP B 1 167 ? 24.938 -0.604 -9.719 1 95.94 167 ASP B C 1
ATOM 4039 O O . ASP B 1 167 ? 24.422 0.264 -10.43 1 95.94 167 ASP B O 1
ATOM 4043 N N . ARG B 1 168 ? 25.062 -0.481 -8.422 1 94.75 168 ARG B N 1
ATOM 4044 C CA . ARG B 1 168 ? 24.844 0.747 -7.66 1 94.75 168 ARG B CA 1
ATOM 4045 C C . ARG B 1 168 ? 23.375 1.164 -7.695 1 94.75 168 ARG B C 1
ATOM 4047 O O . ARG B 1 168 ? 23.062 2.357 -7.695 1 94.75 168 ARG B O 1
ATOM 4054 N N . HIS B 1 169 ? 22.562 0.158 -7.906 1 95.94 169 HIS B N 1
ATOM 4055 C CA . HIS B 1 169 ? 21.125 0.413 -7.883 1 95.94 169 HIS B CA 1
ATOM 4056 C C . HIS B 1 169 ? 20.438 -0.388 -6.777 1 95.94 169 HIS B C 1
ATOM 4058 O O . HIS B 1 169 ? 21.109 -1.098 -6.02 1 95.94 169 HIS B O 1
ATOM 4064 N N . ILE B 1 170 ? 19.219 -0.104 -6.547 1 95.62 170 ILE B N 1
ATOM 4065 C CA . ILE B 1 170 ? 18.422 -0.78 -5.527 1 95.62 170 ILE B CA 1
ATOM 4066 C C . ILE B 1 170 ? 17.312 -1.604 -6.191 1 95.62 170 ILE B C 1
ATOM 4068 O O . ILE B 1 170 ? 16.625 -1.119 -7.094 1 95.62 170 ILE B O 1
ATOM 4072 N N . VAL B 1 171 ? 17.25 -2.844 -5.805 1 98 171 VAL B N 1
ATOM 4073 C CA . VAL B 1 171 ? 16.156 -3.699 -6.238 1 98 171 VAL B CA 1
ATOM 4074 C C . VAL B 1 171 ? 15.055 -3.717 -5.172 1 98 171 VAL B C 1
ATOM 4076 O O . VAL B 1 171 ? 15.336 -3.973 -3.996 1 98 171 VAL B O 1
ATOM 4079 N N . LEU B 1 172 ? 13.859 -3.336 -5.582 1 97.62 172 LEU B N 1
ATOM 4080 C CA . LEU B 1 172 ? 12.695 -3.455 -4.711 1 97.62 172 LEU B CA 1
ATOM 4081 C C . LEU B 1 172 ? 11.961 -4.766 -4.965 1 97.62 172 LEU B C 1
ATOM 4083 O O . LEU B 1 172 ? 11.695 -5.117 -6.117 1 97.62 172 LEU B O 1
ATOM 4087 N N . THR B 1 173 ? 11.703 -5.539 -3.914 1 98.06 173 THR B N 1
ATOM 4088 C CA . THR B 1 173 ? 11.062 -6.836 -4.086 1 98.06 173 THR B CA 1
ATOM 4089 C C . THR B 1 173 ? 10.125 -7.137 -2.922 1 98.06 173 THR B C 1
ATOM 4091 O O . THR B 1 173 ? 10.008 -6.336 -1.992 1 98.06 173 THR B O 1
ATOM 4094 N N . ALA B 1 174 ? 9.289 -8.227 -3.104 1 96.5 174 ALA B N 1
ATOM 4095 C CA . ALA B 1 174 ? 8.297 -8.641 -2.113 1 96.5 174 ALA B CA 1
ATOM 4096 C C . ALA B 1 174 ? 7.879 -10.094 -2.322 1 96.5 174 ALA B C 1
ATOM 4098 O O . ALA B 1 174 ? 8.25 -10.711 -3.322 1 96.5 174 ALA B O 1
ATOM 4099 N N . GLY B 1 175 ? 7.234 -10.672 -1.276 1 93.31 175 GLY B N 1
ATOM 4100 C CA . GLY B 1 175 ? 6.461 -11.891 -1.46 1 93.31 175 GLY B CA 1
ATOM 4101 C C . GLY B 1 175 ? 7.215 -13.141 -1.05 1 93.31 175 GLY B C 1
ATOM 4102 O O . GLY B 1 175 ? 6.609 -14.195 -0.842 1 93.31 175 GLY B O 1
ATOM 4103 N N . GLY B 1 176 ? 8.492 -13.172 -1.096 1 94 176 GLY B N 1
ATOM 4104 C CA . GLY B 1 176 ? 9.258 -14.328 -0.655 1 94 176 GLY B CA 1
ATOM 4105 C C . GLY B 1 176 ? 9.445 -15.375 -1.744 1 94 176 GLY B C 1
ATOM 4106 O O . GLY B 1 176 ? 9.555 -16.562 -1.457 1 94 176 GLY B O 1
ATOM 4107 N N . SER B 1 177 ? 9.484 -14.969 -2.924 1 94.94 177 SER B N 1
ATOM 4108 C CA . SER B 1 177 ? 9.641 -15.883 -4.051 1 94.94 177 SER B CA 1
ATOM 4109 C C . SER B 1 177 ? 11.023 -16.531 -4.047 1 94.94 177 SER B C 1
ATOM 4111 O O . SER B 1 177 ? 12.039 -15.836 -4.039 1 94.94 177 SER B O 1
ATOM 4113 N N . ARG B 1 178 ? 11.07 -17.828 -4.164 1 93.69 178 ARG B N 1
ATOM 4114 C CA . ARG B 1 178 ? 12.344 -18.547 -4.266 1 93.69 178 ARG B CA 1
ATOM 4115 C C . ARG B 1 178 ? 13.062 -18.203 -5.562 1 93.69 178 ARG B C 1
ATOM 4117 O O . ARG B 1 178 ? 14.289 -18.125 -5.594 1 93.69 178 ARG B O 1
ATOM 4124 N N . THR B 1 179 ? 12.281 -18.047 -6.594 1 96.56 179 THR B N 1
ATOM 4125 C CA . THR B 1 179 ? 12.844 -17.688 -7.891 1 96.56 179 THR B CA 1
ATOM 4126 C C . THR B 1 179 ? 13.516 -16.312 -7.832 1 96.56 179 THR B C 1
ATOM 4128 O O . THR B 1 179 ? 14.633 -16.141 -8.336 1 96.56 179 THR B O 1
ATOM 4131 N N . VAL B 1 180 ? 12.906 -15.359 -7.215 1 98.31 180 VAL B N 1
ATOM 4132 C CA . VAL B 1 180 ? 13.453 -14.016 -7.078 1 98.31 180 VAL B CA 1
ATOM 4133 C C . VAL B 1 180 ? 14.703 -14.062 -6.203 1 98.31 180 VAL B C 1
ATOM 4135 O O . VAL B 1 180 ? 15.719 -13.438 -6.527 1 98.31 180 VAL B O 1
ATOM 4138 N N . THR B 1 181 ? 14.555 -14.82 -5.082 1 97.69 181 THR B N 1
ATOM 4139 C CA . THR B 1 181 ? 15.703 -14.961 -4.191 1 97.69 181 THR B CA 1
ATOM 4140 C C . THR B 1 181 ? 16.906 -15.516 -4.945 1 97.69 181 THR B C 1
ATOM 4142 O O . THR B 1 181 ? 18.016 -15.008 -4.801 1 97.69 181 THR B O 1
ATOM 4145 N N . LYS B 1 182 ? 16.719 -16.5 -5.773 1 97.5 182 LYS B N 1
ATOM 4146 C CA . LYS B 1 182 ? 17.797 -17.109 -6.535 1 97.5 182 LYS B CA 1
ATOM 4147 C C . LYS B 1 182 ? 18.406 -16.109 -7.523 1 97.5 182 LYS B C 1
ATOM 4149 O O . LYS B 1 182 ? 19.625 -16.109 -7.734 1 97.5 182 LYS B O 1
ATOM 4154 N N . ILE B 1 183 ? 17.578 -15.281 -8.133 1 98.62 183 ILE B N 1
ATOM 4155 C CA . ILE B 1 183 ? 18.062 -14.25 -9.039 1 98.62 183 ILE B CA 1
ATOM 4156 C C . ILE B 1 183 ? 19 -13.305 -8.289 1 98.62 183 ILE B C 1
ATOM 4158 O O . ILE B 1 183 ? 20.109 -13.016 -8.766 1 98.62 183 ILE B O 1
ATOM 4162 N N . LEU B 1 184 ? 18.578 -12.852 -7.145 1 98.62 184 LEU B N 1
ATOM 4163 C CA . LEU B 1 184 ? 19.328 -11.859 -6.383 1 98.62 184 LEU B CA 1
ATOM 4164 C C . LEU B 1 184 ? 20.625 -12.469 -5.84 1 98.62 184 LEU B C 1
ATOM 4166 O O . LEU B 1 184 ? 21.656 -11.805 -5.805 1 98.62 184 LEU B O 1
ATOM 4170 N N . LEU B 1 185 ? 20.578 -13.75 -5.418 1 98.12 185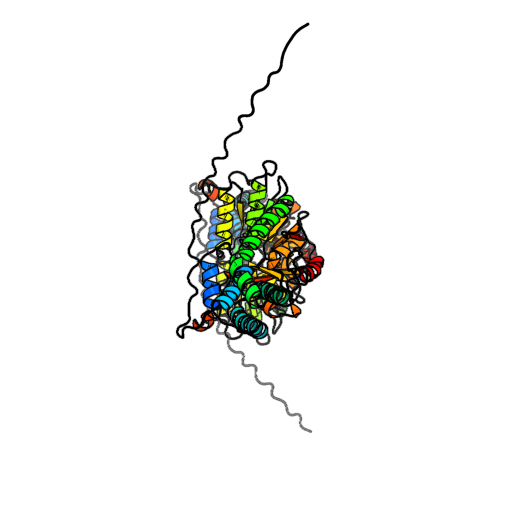 LEU B N 1
ATOM 4171 C CA . LEU B 1 185 ? 21.766 -14.43 -4.945 1 98.12 185 LEU B CA 1
ATOM 4172 C C . LEU B 1 185 ? 22.781 -14.602 -6.074 1 98.12 185 LEU B C 1
ATOM 4174 O O . LEU B 1 185 ? 23.984 -14.422 -5.867 1 98.12 185 LEU B O 1
ATOM 4178 N N . ARG B 1 186 ? 22.297 -14.953 -7.238 1 98.06 186 ARG B N 1
ATOM 4179 C CA . ARG B 1 186 ? 23.203 -15.07 -8.383 1 98.06 186 ARG B CA 1
ATOM 4180 C C . ARG B 1 186 ? 23.828 -13.727 -8.727 1 98.06 186 ARG B C 1
ATOM 4182 O O . ARG B 1 186 ? 25.031 -13.648 -8.992 1 98.06 186 ARG B O 1
ATOM 4189 N N . ALA B 1 187 ? 23.016 -12.664 -8.719 1 98 187 ALA B N 1
ATOM 4190 C CA . ALA B 1 187 ? 23.547 -11.32 -8.969 1 98 187 ALA B CA 1
ATOM 4191 C C . ALA B 1 187 ? 24.609 -10.945 -7.949 1 98 187 ALA B C 1
ATOM 4193 O O . ALA B 1 187 ? 25.625 -10.328 -8.297 1 98 187 ALA B O 1
ATOM 4194 N N . ALA B 1 188 ? 24.391 -11.344 -6.762 1 96.38 188 ALA B N 1
ATOM 4195 C CA . ALA B 1 188 ? 25.312 -11.023 -5.676 1 96.38 188 ALA B CA 1
ATOM 4196 C C . ALA B 1 188 ? 26.641 -11.742 -5.855 1 96.38 188 ALA B C 1
ATOM 4198 O O . ALA B 1 188 ? 27.672 -11.312 -5.316 1 96.38 188 ALA B O 1
ATOM 4199 N N . SER B 1 189 ? 26.656 -12.828 -6.547 1 95.69 189 SER B N 1
ATOM 4200 C CA . SER B 1 189 ? 27.875 -13.602 -6.758 1 95.69 189 SER B CA 1
ATOM 4201 C C . SER B 1 189 ? 28.781 -12.945 -7.797 1 95.69 189 SER B C 1
ATOM 4203 O O . SER B 1 189 ? 29.953 -13.289 -7.914 1 95.69 189 SER B O 1
ATOM 4205 N N . ASP B 1 190 ? 28.203 -12.039 -8.547 1 94.94 190 ASP B N 1
ATOM 4206 C CA . ASP B 1 190 ? 28.984 -11.258 -9.508 1 94.94 190 ASP B CA 1
ATOM 4207 C C . ASP B 1 190 ? 29.734 -10.125 -8.812 1 94.94 190 ASP B C 1
ATOM 4209 O O . ASP B 1 190 ? 29.109 -9.164 -8.344 1 94.94 190 ASP B O 1
ATOM 4213 N N . PRO B 1 191 ? 31.031 -10.133 -8.75 1 92.75 191 PRO B N 1
ATOM 4214 C CA . PRO B 1 191 ? 31.797 -9.125 -8.023 1 92.75 191 PRO B CA 1
ATOM 4215 C C . PRO B 1 191 ? 31.672 -7.73 -8.633 1 92.75 191 PRO B C 1
ATOM 4217 O O . PRO B 1 191 ? 31.969 -6.73 -7.973 1 92.75 191 PRO B O 1
ATOM 4220 N N . SER B 1 192 ? 31.25 -7.691 -9.828 1 94.5 192 SER B N 1
ATOM 4221 C CA . SER B 1 192 ? 31.125 -6.398 -10.492 1 94.5 192 SER B CA 1
ATOM 4222 C C . SER B 1 192 ? 29.812 -5.707 -10.109 1 94.5 192 SER B C 1
ATOM 4224 O O . SER B 1 192 ? 29.625 -4.523 -10.391 1 94.5 192 SER B O 1
ATOM 4226 N N . LYS B 1 193 ? 28.969 -6.395 -9.43 1 94.25 193 LYS B N 1
ATOM 4227 C CA . LYS B 1 193 ? 27.656 -5.855 -9.078 1 94.25 193 LYS B CA 1
ATOM 4228 C C . LYS B 1 193 ? 27.547 -5.586 -7.582 1 94.25 193 LYS B C 1
ATOM 4230 O O . LYS B 1 193 ? 27.625 -6.516 -6.773 1 94.25 193 LYS B O 1
ATOM 4235 N N . HIS B 1 194 ? 27.469 -4.332 -7.312 1 94.88 194 HIS B N 1
ATOM 4236 C CA . HIS B 1 194 ? 27.172 -3.898 -5.953 1 94.88 194 HIS B CA 1
ATOM 4237 C C . HIS B 1 194 ? 25.812 -3.211 -5.879 1 94.88 194 HIS B C 1
ATOM 4239 O O . HIS B 1 194 ? 25.672 -2.062 -6.305 1 94.88 194 HIS B O 1
ATOM 4245 N N . PHE B 1 195 ? 24.859 -3.934 -5.367 1 96.38 195 PHE B N 1
ATOM 4246 C CA . PHE B 1 195 ? 23.5 -3.408 -5.312 1 96.38 195 PHE B CA 1
ATOM 4247 C C . PHE B 1 195 ? 22.875 -3.664 -3.949 1 96.38 195 PHE B C 1
ATOM 4249 O O . PHE B 1 195 ? 23.422 -4.418 -3.141 1 96.38 195 PHE B O 1
ATOM 4256 N N . LYS B 1 196 ? 21.812 -2.971 -3.67 1 95.56 196 LYS B N 1
ATOM 4257 C CA . LYS B 1 196 ? 21.047 -3.133 -2.438 1 95.56 196 LYS B CA 1
ATOM 4258 C C . LYS B 1 196 ? 19.641 -3.662 -2.727 1 95.56 196 LYS B C 1
ATOM 4260 O O . LYS B 1 196 ? 19.172 -3.604 -3.865 1 95.56 196 LYS B O 1
ATOM 4265 N N . VAL B 1 197 ? 19.094 -4.246 -1.666 1 97.12 197 VAL B N 1
ATOM 4266 C CA . VAL B 1 197 ? 17.75 -4.762 -1.812 1 97.12 197 VAL B CA 1
ATOM 4267 C C . VAL B 1 197 ? 16.828 -4.094 -0.792 1 97.12 197 VAL B C 1
ATOM 4269 O O . VAL B 1 197 ? 17.172 -3.967 0.383 1 97.12 197 VAL B O 1
ATOM 4272 N N . MET B 1 198 ? 15.727 -3.609 -1.253 1 95.69 198 MET B N 1
ATOM 4273 C CA . MET B 1 198 ? 14.617 -3.213 -0.39 1 95.69 198 MET B CA 1
ATOM 4274 C C . MET B 1 198 ? 13.484 -4.227 -0.466 1 95.69 198 MET B C 1
ATOM 4276 O O . MET B 1 198 ? 12.992 -4.531 -1.554 1 95.69 198 MET B O 1
ATOM 4280 N N . TYR B 1 199 ? 13.203 -4.754 0.664 1 95.94 199 TYR B N 1
ATOM 4281 C CA . TYR B 1 199 ? 12.242 -5.852 0.724 1 95.94 199 TYR B CA 1
ATOM 4282 C C . TYR B 1 199 ? 10.969 -5.422 1.452 1 95.94 199 TYR B C 1
ATOM 4284 O O . TYR B 1 199 ? 11.016 -5.055 2.629 1 95.94 199 TYR B O 1
ATOM 4292 N N . VAL B 1 200 ? 9.812 -5.445 0.744 1 94.5 200 VAL B N 1
ATOM 4293 C CA . VAL B 1 200 ? 8.539 -5.121 1.369 1 94.5 200 VAL B CA 1
ATOM 4294 C C . VAL B 1 200 ? 8.062 -6.297 2.215 1 94.5 200 VAL B C 1
ATOM 4296 O O . VAL B 1 200 ? 7.832 -7.391 1.692 1 94.5 200 VAL B O 1
ATOM 4299 N N . VAL B 1 201 ? 7.922 -6.07 3.504 1 89.88 201 VAL B N 1
ATOM 4300 C CA . VAL B 1 201 ? 7.484 -7.113 4.426 1 89.88 201 VAL B CA 1
ATOM 4301 C C . VAL B 1 201 ? 6.293 -6.621 5.238 1 89.88 201 VAL B C 1
ATOM 4303 O O . VAL B 1 201 ? 6.254 -5.457 5.652 1 89.88 201 VAL B O 1
ATOM 4306 N N . ASP B 1 202 ? 5.289 -7.453 5.332 1 79 202 ASP B N 1
ATOM 4307 C CA . ASP B 1 202 ? 4.121 -7.082 6.121 1 79 202 ASP B CA 1
ATOM 4308 C C . ASP B 1 202 ? 4.191 -7.68 7.523 1 79 202 ASP B C 1
ATOM 4310 O O . ASP B 1 202 ? 3.324 -7.418 8.359 1 79 202 ASP B O 1
ATOM 4314 N N . GLY B 1 203 ? 5.168 -8.398 7.879 1 73.81 203 GLY B N 1
ATOM 4315 C CA . GLY B 1 203 ? 5.363 -8.977 9.195 1 73.81 203 GLY B CA 1
ATOM 4316 C C . GLY B 1 203 ? 4.551 -10.242 9.414 1 73.81 203 GLY B C 1
ATOM 4317 O O . GLY B 1 203 ? 4.645 -10.875 10.469 1 73.81 203 GLY B O 1
ATOM 4318 N N . ARG B 1 204 ? 3.727 -10.641 8.477 1 74.5 204 ARG B N 1
ATOM 4319 C CA . ARG B 1 204 ? 2.842 -11.789 8.656 1 74.5 204 ARG B CA 1
ATOM 4320 C C . ARG B 1 204 ? 3.178 -12.898 7.668 1 74.5 204 ARG B C 1
ATOM 4322 O O . ARG B 1 204 ? 2.525 -13.945 7.656 1 74.5 204 ARG B O 1
ATOM 4329 N N . ASN B 1 205 ? 4.145 -12.703 6.859 1 80.06 205 ASN B N 1
ATOM 4330 C CA . ASN B 1 205 ? 4.523 -13.664 5.824 1 80.06 205 ASN B CA 1
ATOM 4331 C C . ASN B 1 205 ? 5.879 -14.297 6.117 1 80.06 205 ASN B C 1
ATOM 4333 O O . ASN B 1 205 ? 6.922 -13.68 5.91 1 80.06 205 ASN B O 1
ATOM 4337 N N . ALA B 1 206 ? 5.848 -15.531 6.445 1 84.88 206 ALA B N 1
ATOM 4338 C CA . ALA B 1 206 ? 7.062 -16.25 6.809 1 84.88 206 ALA B CA 1
ATOM 4339 C C . ALA B 1 206 ? 7.969 -16.453 5.598 1 84.88 206 ALA B C 1
ATOM 4341 O O . ALA B 1 206 ? 9.195 -16.531 5.734 1 84.88 206 ALA B O 1
ATOM 4342 N N . ARG B 1 207 ? 7.426 -16.5 4.473 1 87.81 207 ARG B N 1
ATOM 4343 C CA . ARG B 1 207 ? 8.219 -16.688 3.264 1 87.81 207 ARG B CA 1
ATOM 4344 C C . ARG B 1 207 ? 9.133 -15.5 3.018 1 87.81 207 ARG B C 1
ATOM 4346 O O . ARG B 1 207 ? 10.297 -15.664 2.656 1 87.81 207 ARG B O 1
ATOM 4353 N N . SER B 1 208 ? 8.594 -14.352 3.236 1 92.69 208 SER B N 1
ATOM 4354 C CA . SER B 1 208 ? 9.391 -13.148 3.055 1 92.69 208 SER B CA 1
ATOM 4355 C C . SER B 1 208 ? 10.516 -13.07 4.086 1 92.69 208 SER B C 1
ATOM 4357 O O . SER B 1 208 ? 11.633 -12.656 3.766 1 92.69 208 SER B O 1
ATOM 4359 N N . ASP B 1 209 ? 10.18 -13.516 5.324 1 90.81 209 ASP B N 1
ATOM 4360 C CA . ASP B 1 209 ? 11.195 -13.508 6.371 1 90.81 209 ASP B CA 1
ATOM 4361 C C . ASP B 1 209 ? 12.359 -14.43 6.012 1 90.81 209 ASP B C 1
ATOM 4363 O O . ASP B 1 209 ? 13.523 -14.07 6.207 1 90.81 209 ASP B O 1
ATOM 4367 N N . ARG B 1 210 ? 12.062 -15.5 5.523 1 92.62 210 ARG B N 1
ATOM 4368 C CA . ARG B 1 210 ? 13.086 -16.469 5.133 1 92.62 210 ARG B CA 1
ATOM 4369 C C . ARG B 1 210 ? 13.93 -15.93 3.98 1 92.62 210 ARG B C 1
ATOM 4371 O O . ARG B 1 210 ? 15.156 -16.062 3.988 1 92.62 210 ARG B O 1
ATOM 4378 N N . ALA B 1 211 ? 13.273 -15.32 3.027 1 95.38 211 ALA B N 1
ATOM 4379 C CA . ALA B 1 211 ? 13.984 -14.758 1.883 1 95.38 211 ALA B CA 1
ATOM 4380 C C . ALA B 1 211 ? 14.945 -13.656 2.322 1 95.38 211 ALA B C 1
ATOM 4382 O O . ALA B 1 211 ? 16.109 -13.633 1.891 1 95.38 211 ALA B O 1
ATOM 4383 N N . VAL B 1 212 ? 14.484 -12.812 3.215 1 95.31 212 VAL B N 1
ATOM 4384 C CA . VAL B 1 212 ? 15.312 -11.727 3.725 1 95.31 212 VAL B CA 1
ATOM 4385 C C . VAL B 1 212 ? 16.531 -12.297 4.441 1 95.31 212 VAL B C 1
ATOM 4387 O O . VAL B 1 212 ? 17.656 -11.852 4.219 1 95.31 212 VAL B O 1
ATOM 4390 N N . ALA B 1 213 ? 16.266 -13.273 5.25 1 95 213 ALA B N 1
ATOM 4391 C CA . ALA B 1 213 ? 17.344 -13.914 5.984 1 95 213 ALA B CA 1
ATOM 4392 C C . ALA B 1 213 ? 18.359 -14.539 5.031 1 95 213 ALA B C 1
ATOM 4394 O O . ALA B 1 213 ? 19.578 -14.383 5.215 1 95 213 ALA B O 1
ATOM 4395 N N . GLN B 1 214 ? 17.938 -15.18 4.043 1 96.19 214 GLN B N 1
ATOM 4396 C CA . GLN B 1 214 ? 18.812 -15.828 3.066 1 96.19 214 GLN B CA 1
ATOM 4397 C C . GLN B 1 214 ? 19.688 -14.805 2.338 1 96.19 214 GLN B C 1
ATOM 4399 O O . GLN B 1 214 ? 20.875 -15.031 2.121 1 96.19 214 GLN B O 1
ATOM 4404 N N . LEU B 1 215 ? 19.047 -13.711 1.97 1 97.31 215 LEU B N 1
ATOM 4405 C CA . LEU B 1 215 ? 19.781 -12.664 1.254 1 97.31 215 LEU B CA 1
ATOM 4406 C C . LEU B 1 215 ? 20.828 -12.016 2.15 1 97.31 215 LEU B C 1
ATOM 4408 O O . LEU B 1 215 ? 21.953 -11.789 1.724 1 97.31 215 LEU B O 1
ATOM 4412 N N . ARG B 1 216 ? 20.422 -11.789 3.359 1 94.81 216 ARG B N 1
ATOM 4413 C CA . ARG B 1 216 ? 21.359 -11.211 4.312 1 94.81 216 ARG B CA 1
ATOM 4414 C C . ARG B 1 216 ? 22.516 -12.172 4.609 1 94.81 216 ARG B C 1
ATOM 4416 O O . ARG B 1 216 ? 23.672 -11.75 4.703 1 94.81 216 ARG B O 1
ATOM 4423 N N . ASP B 1 217 ? 22.219 -13.383 4.742 1 94.62 217 ASP B N 1
ATOM 4424 C CA . ASP B 1 217 ? 23.219 -14.414 4.984 1 94.62 217 ASP B CA 1
ATOM 4425 C C . ASP B 1 217 ? 24.234 -14.477 3.842 1 94.62 217 ASP B C 1
ATOM 4427 O O . ASP B 1 217 ? 25.391 -14.836 4.051 1 94.62 217 ASP B O 1
ATOM 4431 N N . ALA B 1 218 ? 23.828 -14.086 2.689 1 94.69 218 ALA B N 1
ATOM 4432 C CA . ALA B 1 218 ? 24.703 -14.102 1.517 1 94.69 218 ALA B CA 1
ATOM 4433 C C . ALA B 1 218 ? 25.516 -12.812 1.425 1 94.69 218 ALA B C 1
ATOM 4435 O O . ALA B 1 218 ? 26.266 -12.609 0.463 1 94.69 218 ALA B O 1
ATOM 4436 N N . GLY B 1 219 ? 25.234 -11.852 2.371 1 92.69 219 GLY B N 1
ATOM 4437 C CA . GLY B 1 219 ? 26.047 -10.648 2.436 1 92.69 219 GLY B CA 1
ATOM 4438 C C . GLY B 1 219 ? 25.391 -9.453 1.754 1 92.69 219 GLY B C 1
ATOM 4439 O O . GLY B 1 219 ? 26 -8.398 1.627 1 92.69 219 GLY B O 1
ATOM 4440 N N . LEU B 1 220 ? 24.203 -9.562 1.318 1 95.31 220 LEU B N 1
ATOM 4441 C CA . LEU B 1 220 ? 23.516 -8.453 0.667 1 95.31 220 LEU B CA 1
ATOM 4442 C C . LEU B 1 220 ? 22.969 -7.469 1.697 1 95.31 220 LEU B C 1
ATOM 4444 O O . LEU B 1 220 ? 22.531 -7.871 2.777 1 95.31 220 LEU B O 1
ATOM 4448 N N . GLU B 1 221 ? 23.062 -6.258 1.365 1 93.88 221 GLU B N 1
ATOM 4449 C CA . GLU B 1 221 ? 22.375 -5.234 2.146 1 93.88 221 GLU B CA 1
ATOM 4450 C C . GLU B 1 221 ? 20.875 -5.23 1.847 1 93.88 221 GLU B C 1
ATOM 4452 O O . GLU B 1 221 ? 20.453 -4.844 0.755 1 93.88 221 GLU B O 1
ATOM 4457 N N . VAL B 1 222 ? 20.141 -5.676 2.854 1 94.44 222 VAL B N 1
ATOM 4458 C CA . VAL B 1 222 ? 18.703 -5.785 2.672 1 94.44 222 VAL B CA 1
ATOM 4459 C C . VAL B 1 222 ? 17.984 -4.91 3.699 1 94.44 222 VAL B C 1
ATOM 4461 O O . VAL B 1 222 ? 18.141 -5.102 4.906 1 94.44 222 VAL B O 1
ATOM 4464 N N . GLU B 1 223 ? 17.219 -3.992 3.164 1 91.5 223 GLU B N 1
ATOM 4465 C CA . GLU B 1 223 ? 16.344 -3.184 4.008 1 91.5 223 GLU B CA 1
ATOM 4466 C C . GLU B 1 223 ? 14.883 -3.615 3.869 1 91.5 223 GLU B C 1
ATOM 4468 O O . GLU B 1 223 ? 14.391 -3.797 2.754 1 91.5 223 GLU B O 1
ATOM 4473 N N . THR B 1 224 ? 14.305 -3.764 5.066 1 91.5 224 THR B N 1
ATOM 4474 C CA . THR B 1 224 ? 12.891 -4.121 5.027 1 91.5 224 THR B CA 1
ATOM 4475 C C . THR B 1 224 ? 12.016 -2.887 5.219 1 91.5 224 THR B C 1
ATOM 4477 O O . THR B 1 224 ? 12.352 -1.999 6.008 1 91.5 224 THR B O 1
ATOM 4480 N N . ILE B 1 225 ? 10.945 -2.805 4.469 1 88.75 225 ILE B N 1
ATOM 4481 C CA . ILE B 1 225 ? 10 -1.703 4.621 1 88.75 225 ILE B CA 1
ATOM 4482 C C . ILE B 1 225 ? 8.578 -2.252 4.738 1 88.75 225 ILE B C 1
ATOM 4484 O O . ILE B 1 225 ? 8.273 -3.328 4.219 1 88.75 225 ILE B O 1
ATOM 4488 N N . SER B 1 226 ? 7.75 -1.497 5.457 1 87.81 226 SER B N 1
ATOM 4489 C CA . SER B 1 226 ? 6.34 -1.85 5.555 1 87.81 226 SER B CA 1
ATOM 4490 C C . SER B 1 226 ? 5.594 -1.527 4.266 1 87.81 226 SER B C 1
ATOM 4492 O O . SER B 1 226 ? 6.012 -0.651 3.504 1 87.81 226 SER B O 1
ATOM 4494 N N . PRO B 1 227 ? 4.504 -2.227 4.008 1 89.38 227 PRO B N 1
ATOM 4495 C CA . PRO B 1 227 ? 3.771 -2.049 2.752 1 89.38 227 PRO B CA 1
ATOM 4496 C C . PRO B 1 227 ? 3.281 -0.617 2.551 1 89.38 227 PRO B C 1
ATOM 4498 O O . PRO B 1 227 ? 3.143 -0.162 1.413 1 89.38 227 PRO B O 1
ATOM 4501 N N . HIS B 1 228 ? 3.014 0.104 3.6 1 88.81 228 HIS B N 1
ATOM 4502 C CA . HIS B 1 228 ? 2.453 1.442 3.453 1 88.81 228 HIS B CA 1
ATOM 4503 C C . HIS B 1 228 ? 3.533 2.457 3.096 1 88.81 228 HIS B C 1
ATOM 4505 O O . HIS B 1 228 ? 3.236 3.627 2.85 1 88.81 228 HIS B O 1
ATOM 4511 N N . LYS B 1 229 ? 4.82 2.045 2.973 1 88.62 229 LYS B N 1
ATOM 4512 C CA . LYS B 1 229 ? 5.934 2.947 2.693 1 88.62 229 LYS B CA 1
ATOM 4513 C C . LYS B 1 229 ? 6.363 2.857 1.23 1 88.62 229 LYS B C 1
ATOM 4515 O O . LYS B 1 229 ? 7.293 3.545 0.808 1 88.62 229 LYS B O 1
ATOM 4520 N N . VAL B 1 230 ? 5.742 2.086 0.431 1 93.5 230 VAL B N 1
ATOM 4521 C CA . VAL B 1 230 ? 6.207 1.754 -0.912 1 93.5 230 VAL B CA 1
ATOM 4522 C C . VAL B 1 230 ? 6.23 3.012 -1.776 1 93.5 230 VAL B C 1
ATOM 4524 O O . VAL B 1 230 ? 7.238 3.312 -2.42 1 93.5 230 VAL B O 1
ATOM 4527 N N . ALA B 1 231 ? 5.117 3.775 -1.773 1 93.75 231 ALA B N 1
ATOM 4528 C CA . ALA B 1 231 ? 5.082 4.98 -2.596 1 93.75 231 ALA B CA 1
ATOM 4529 C C . ALA B 1 231 ? 6.164 5.969 -2.174 1 93.75 231 ALA B C 1
ATOM 4531 O O . ALA B 1 231 ? 6.789 6.613 -3.02 1 93.75 231 ALA B O 1
ATOM 4532 N N . TYR B 1 232 ? 6.379 6.047 -0.888 1 89.62 232 TYR B N 1
ATOM 4533 C CA . TYR B 1 232 ? 7.387 6.965 -0.364 1 89.62 232 TYR B CA 1
ATOM 4534 C C . TYR B 1 232 ? 8.773 6.594 -0.868 1 89.62 232 TYR B C 1
ATOM 4536 O O . TYR B 1 232 ? 9.516 7.449 -1.359 1 89.62 232 TYR B O 1
ATOM 4544 N N . VAL B 1 233 ? 9.125 5.344 -0.787 1 89.75 233 VAL B N 1
ATOM 4545 C CA . VAL B 1 233 ? 10.469 4.902 -1.164 1 89.75 233 VAL B CA 1
ATOM 4546 C C . VAL B 1 233 ? 10.641 5.02 -2.678 1 89.75 233 VAL B C 1
ATOM 4548 O O . VAL B 1 233 ? 11.711 5.395 -3.156 1 89.75 233 VAL B O 1
ATOM 4551 N N . LEU B 1 234 ? 9.633 4.699 -3.436 1 92.62 234 LEU B N 1
ATOM 4552 C CA . LEU B 1 234 ? 9.703 4.809 -4.887 1 92.62 234 LEU B CA 1
ATOM 4553 C C . LEU B 1 234 ? 9.914 6.258 -5.312 1 92.62 234 LEU B C 1
ATOM 4555 O O . LEU B 1 234 ? 10.617 6.527 -6.293 1 92.62 234 LEU B O 1
ATOM 4559 N N . GLY B 1 235 ? 9.336 7.113 -4.582 1 88.44 235 GLY B N 1
ATOM 4560 C CA . GLY B 1 235 ? 9.422 8.523 -4.934 1 88.44 235 GLY B CA 1
ATOM 4561 C C . GLY B 1 235 ? 10.711 9.172 -4.484 1 88.44 235 GLY B C 1
ATOM 4562 O O . GLY B 1 235 ? 11.172 10.141 -5.098 1 88.44 235 GLY B O 1
ATOM 4563 N N . ASN B 1 236 ? 11.305 8.617 -3.465 1 84.81 236 ASN B N 1
ATOM 4564 C CA . ASN B 1 236 ? 12.414 9.336 -2.855 1 84.81 236 ASN B CA 1
ATOM 4565 C C . ASN B 1 236 ? 13.734 8.586 -3.033 1 84.81 236 ASN B C 1
ATOM 4567 O O . ASN B 1 236 ? 14.805 9.172 -2.865 1 84.81 236 ASN B O 1
ATOM 4571 N N . GLN B 1 237 ? 13.664 7.305 -3.287 1 87.06 237 GLN B N 1
ATOM 4572 C CA . GLN B 1 237 ? 14.859 6.527 -3.59 1 87.06 237 GLN B CA 1
ATOM 4573 C C . GLN B 1 237 ? 15.047 6.371 -5.098 1 87.06 237 GLN B C 1
ATOM 4575 O O . GLN B 1 237 ? 14.633 5.367 -5.68 1 87.06 237 GLN B O 1
ATOM 4580 N N . LYS B 1 238 ? 15.789 7.258 -5.621 1 88.25 238 LYS B N 1
ATOM 4581 C CA . LYS B 1 238 ? 15.922 7.348 -7.074 1 88.25 238 LYS B CA 1
ATOM 4582 C C . LYS B 1 238 ? 16.797 6.211 -7.617 1 88.25 238 LYS B C 1
ATOM 4584 O O . LYS B 1 238 ? 16.781 5.941 -8.82 1 88.25 238 LYS B O 1
ATOM 4589 N N . ALA B 1 239 ? 17.484 5.605 -6.719 1 91.56 239 ALA B N 1
ATOM 4590 C CA . ALA B 1 239 ? 18.375 4.516 -7.133 1 91.56 239 ALA B CA 1
ATOM 4591 C C . ALA B 1 239 ? 17.578 3.254 -7.445 1 91.56 239 ALA B C 1
ATOM 4593 O O . ALA B 1 239 ? 18.094 2.311 -8.039 1 91.56 239 ALA B O 1
ATOM 4594 N N . ILE B 1 240 ? 16.312 3.221 -7.051 1 94.88 240 ILE B N 1
ATOM 4595 C CA . ILE B 1 240 ? 15.492 2.068 -7.398 1 94.88 240 ILE B CA 1
ATOM 4596 C C . ILE B 1 240 ? 15.227 2.059 -8.898 1 94.88 240 ILE B C 1
ATOM 4598 O O . ILE B 1 240 ? 14.617 2.99 -9.43 1 94.88 240 ILE B O 1
ATOM 4602 N N . ASN B 1 241 ? 15.672 1.003 -9.602 1 96.44 241 ASN B N 1
ATOM 4603 C CA . ASN B 1 241 ? 15.43 0.952 -11.039 1 96.44 241 ASN B CA 1
ATOM 4604 C C . ASN B 1 241 ? 14.742 -0.349 -11.445 1 96.44 241 ASN B C 1
ATOM 4606 O O . ASN B 1 241 ? 14.32 -0.5 -12.594 1 96.44 241 ASN B O 1
ATOM 4610 N N . LEU B 1 242 ? 14.688 -1.296 -10.484 1 98.06 242 LEU B N 1
ATOM 4611 C CA . LEU B 1 242 ? 14.094 -2.6 -10.766 1 98.06 242 LEU B CA 1
ATOM 4612 C C . LEU B 1 242 ? 13.195 -3.045 -9.617 1 98.06 242 LEU B C 1
ATOM 4614 O O . LEU B 1 242 ? 13.609 -3.041 -8.453 1 98.06 242 LEU B O 1
ATOM 4618 N N . VAL B 1 243 ? 11.969 -3.299 -9.953 1 98.56 243 VAL B N 1
ATOM 4619 C CA . VAL B 1 243 ? 11.047 -3.99 -9.055 1 98.56 243 VAL B CA 1
ATOM 4620 C C . VAL B 1 243 ? 10.828 -5.422 -9.547 1 98.56 243 VAL B C 1
ATOM 4622 O O . VAL B 1 243 ? 10.359 -5.637 -10.664 1 98.56 243 VAL B O 1
ATOM 4625 N N . LEU B 1 244 ? 11.219 -6.379 -8.742 1 98.81 244 LEU B N 1
ATOM 4626 C CA . LEU B 1 244 ? 11.227 -7.781 -9.141 1 98.81 244 LEU B CA 1
ATOM 4627 C C . LEU B 1 244 ? 10.367 -8.617 -8.195 1 98.81 244 LEU B C 1
ATOM 4629 O O . LEU B 1 244 ? 10.602 -8.633 -6.984 1 98.81 244 LEU B O 1
ATOM 4633 N N . VAL B 1 245 ? 9.375 -9.297 -8.75 1 98.56 245 VAL B N 1
ATOM 4634 C CA . VAL B 1 245 ? 8.492 -10.117 -7.922 1 98.56 245 VAL B CA 1
ATOM 4635 C C . VAL B 1 245 ? 8.32 -11.492 -8.562 1 98.56 245 VAL B C 1
ATOM 4637 O O . VAL B 1 245 ? 8.625 -11.68 -9.742 1 98.56 245 VAL B O 1
ATOM 4640 N N . GLY B 1 246 ? 7.961 -12.445 -7.734 1 97.56 246 GLY B N 1
ATOM 4641 C CA . GLY B 1 246 ? 7.508 -13.727 -8.234 1 97.56 246 GLY B CA 1
ATOM 4642 C C . GLY B 1 246 ? 6.008 -13.789 -8.461 1 97.56 246 GLY B C 1
ATOM 4643 O O . GLY B 1 246 ? 5.312 -12.781 -8.328 1 97.56 246 GLY B O 1
ATOM 4644 N N . THR B 1 247 ? 5.566 -14.977 -8.867 1 96.31 247 THR B N 1
ATOM 4645 C CA . THR B 1 247 ? 4.137 -15.156 -9.086 1 96.31 247 THR B CA 1
ATOM 4646 C C . THR B 1 247 ? 3.734 -16.609 -8.859 1 96.31 247 THR B C 1
ATOM 4648 O O . THR B 1 247 ? 4.57 -17.516 -8.938 1 96.31 247 THR B O 1
ATOM 4651 N N . GLU B 1 248 ? 2.521 -16.75 -8.555 1 91.5 248 GLU B N 1
ATOM 4652 C CA . GLU B 1 248 ? 1.966 -18.094 -8.422 1 91.5 248 GLU B CA 1
ATOM 4653 C C . GLU B 1 248 ? 1.511 -18.641 -9.773 1 91.5 248 GLU B C 1
ATOM 4655 O O . GLU B 1 248 ? 1.636 -19.844 -10.039 1 91.5 248 GLU B O 1
ATOM 4660 N N . VAL B 1 249 ? 0.972 -17.719 -10.539 1 92.94 249 VAL B N 1
ATOM 4661 C CA . VAL B 1 249 ? 0.474 -18.125 -11.844 1 92.94 249 VAL B CA 1
ATOM 4662 C C . VAL B 1 249 ? 0.633 -16.984 -12.844 1 92.94 249 VAL B C 1
ATOM 4664 O O . VAL B 1 249 ? 0.445 -15.812 -12.492 1 92.94 249 VAL B O 1
ATOM 4667 N N . VAL B 1 250 ? 1.002 -17.359 -14.039 1 95.19 250 VAL B N 1
ATOM 4668 C CA . VAL B 1 250 ? 0.927 -16.438 -15.172 1 95.19 250 VAL B CA 1
ATOM 4669 C C . VAL B 1 250 ? -0.28 -16.797 -16.047 1 95.19 250 VAL B C 1
ATOM 4671 O O . VAL B 1 250 ? -0.384 -17.906 -16.547 1 95.19 250 VAL B O 1
ATOM 4674 N N . MET B 1 251 ? -1.137 -15.836 -16.172 1 92.25 251 MET B N 1
ATOM 4675 C CA . MET B 1 251 ? -2.352 -16.062 -16.953 1 92.25 251 MET B CA 1
ATOM 4676 C C . MET B 1 251 ? -2.072 -15.953 -18.438 1 92.25 251 MET B C 1
ATOM 4678 O O . MET B 1 251 ? -1.084 -15.336 -18.844 1 92.25 251 MET B O 1
ATOM 4682 N N . GLN B 1 252 ? -2.961 -16.469 -19.219 1 89.62 252 GLN B N 1
ATOM 4683 C CA . GLN B 1 252 ? -2.787 -16.516 -20.672 1 89.62 252 GLN B CA 1
ATOM 4684 C C . GLN B 1 252 ? -2.688 -15.117 -21.266 1 89.62 252 GLN B C 1
ATOM 4686 O O . GLN B 1 252 ? -1.992 -14.906 -22.266 1 89.62 252 GLN B O 1
ATOM 4691 N N . ASN B 1 253 ? -3.334 -14.172 -20.703 1 90.06 253 ASN B N 1
ATOM 4692 C CA . ASN B 1 253 ? -3.326 -12.812 -21.234 1 90.06 253 ASN B CA 1
ATOM 4693 C C . ASN B 1 253 ? -2.07 -12.055 -20.812 1 90.06 253 ASN B C 1
ATOM 4695 O O . ASN B 1 253 ? -1.917 -10.875 -21.125 1 90.06 253 ASN B O 1
ATOM 4699 N N . GLY B 1 254 ? -1.274 -12.703 -20 1 94.31 254 GLY B N 1
ATOM 4700 C CA . GLY B 1 254 ? -0.029 -12.086 -19.578 1 94.31 254 GLY B CA 1
ATOM 4701 C C . GLY B 1 254 ? -0.097 -11.508 -18.172 1 94.31 254 GLY B C 1
ATOM 4702 O O . GLY B 1 254 ? 0.927 -11.125 -17.609 1 94.31 254 GLY B O 1
ATOM 4703 N N . GLY B 1 255 ? -1.305 -11.398 -17.656 1 94.06 255 GLY B N 1
ATOM 4704 C CA . GLY B 1 255 ? -1.437 -11 -16.25 1 94.06 255 GLY B CA 1
ATOM 4705 C C . GLY B 1 255 ? -0.983 -12.07 -15.281 1 94.06 255 GLY B C 1
ATOM 4706 O O . GLY B 1 255 ? -0.707 -13.203 -15.68 1 94.06 255 GLY B O 1
ATOM 4707 N N . ILE B 1 256 ? -0.837 -11.672 -14.023 1 94.75 256 ILE B N 1
ATOM 4708 C CA . ILE B 1 256 ? -0.342 -12.656 -13.07 1 94.75 256 ILE B CA 1
ATOM 4709 C C . ILE B 1 256 ? -1.235 -12.672 -11.836 1 94.75 256 ILE B C 1
ATOM 4711 O O . ILE B 1 256 ? -1.906 -11.68 -11.531 1 94.75 256 ILE B O 1
ATOM 4715 N N . ILE B 1 257 ? -1.237 -13.805 -11.18 1 91.81 257 ILE B N 1
ATOM 4716 C CA . ILE B 1 257 ? -1.812 -13.977 -9.852 1 91.81 257 ILE B CA 1
ATOM 4717 C C . ILE B 1 257 ? -0.696 -14.188 -8.836 1 91.81 257 ILE B C 1
ATOM 4719 O O . ILE B 1 257 ? 0.087 -15.133 -8.945 1 91.81 257 ILE B O 1
ATOM 4723 N N . SER B 1 258 ? -0.583 -13.32 -7.934 1 92 258 SER B N 1
ATOM 4724 C CA . SER B 1 258 ? 0.478 -13.352 -6.934 1 92 258 SER B CA 1
ATOM 4725 C C . SER B 1 258 ? -0.05 -12.969 -5.555 1 92 258 SER B C 1
ATOM 4727 O O . SER B 1 258 ? -1.237 -12.68 -5.395 1 92 258 SER B O 1
ATOM 4729 N N . GLY B 1 259 ? 0.834 -13.047 -4.613 1 89.19 259 GLY B N 1
ATOM 4730 C CA . GLY B 1 259 ? 0.441 -12.672 -3.264 1 89.19 259 GLY B CA 1
ATOM 4731 C C . GLY B 1 259 ? -0.198 -11.297 -3.184 1 89.19 259 GLY B C 1
ATOM 4732 O O . GLY B 1 259 ? 0.163 -10.398 -3.943 1 89.19 259 GLY B O 1
ATOM 4733 N N . MET B 1 260 ? -1.094 -11.148 -2.213 1 88.62 260 MET B N 1
ATOM 4734 C CA . MET B 1 260 ? -1.8 -9.891 -1.992 1 88.62 260 MET B CA 1
ATOM 4735 C C . MET B 1 260 ? -0.816 -8.734 -1.86 1 88.62 260 MET B C 1
ATOM 4737 O O . MET B 1 260 ? 0.163 -8.828 -1.118 1 88.62 260 MET B O 1
ATOM 4741 N N . GLY B 1 261 ? -1.035 -7.656 -2.625 1 92 261 GLY B N 1
ATOM 4742 C CA . GLY B 1 261 ? -0.177 -6.484 -2.568 1 92 261 GLY B CA 1
ATOM 4743 C C . GLY B 1 261 ? 0.702 -6.328 -3.795 1 92 261 GLY B C 1
ATOM 4744 O O . GLY B 1 261 ? 1.258 -5.254 -4.035 1 92 261 GLY B O 1
ATOM 4745 N N . THR B 1 262 ? 0.83 -7.379 -4.547 1 94.69 262 THR B N 1
ATOM 4746 C CA . THR B 1 262 ? 1.669 -7.32 -5.738 1 94.69 262 THR B CA 1
ATOM 4747 C C . THR B 1 262 ? 1.089 -6.352 -6.762 1 94.69 262 THR B C 1
ATOM 4749 O O . THR B 1 262 ? 1.821 -5.559 -7.359 1 94.69 262 THR B O 1
ATOM 4752 N N . ALA B 1 263 ? -0.219 -6.43 -7.012 1 94.25 263 ALA B N 1
ATOM 4753 C CA . ALA B 1 263 ? -0.859 -5.496 -7.934 1 94.25 263 ALA B CA 1
ATOM 4754 C C . ALA B 1 263 ? -0.601 -4.051 -7.516 1 94.25 263 ALA B C 1
ATOM 4756 O O . ALA B 1 263 ? -0.343 -3.191 -8.359 1 94.25 263 ALA B O 1
ATOM 4757 N N . GLN B 1 264 ? -0.71 -3.873 -6.25 1 96.19 264 GLN B N 1
ATOM 4758 C CA . GLN B 1 264 ? -0.46 -2.547 -5.699 1 96.19 264 GLN B CA 1
ATOM 4759 C C . GLN B 1 264 ? 0.967 -2.09 -5.988 1 96.19 264 GLN B C 1
ATOM 4761 O O . GLN B 1 264 ? 1.19 -0.938 -6.367 1 96.19 264 GLN B O 1
ATOM 4766 N N . LEU B 1 265 ? 1.917 -2.92 -5.727 1 97.44 265 LEU B N 1
ATOM 4767 C CA . LEU B 1 265 ? 3.316 -2.627 -6.008 1 97.44 265 LEU B CA 1
ATOM 4768 C C . LEU B 1 265 ? 3.51 -2.266 -7.477 1 97.44 265 LEU B C 1
ATOM 4770 O O . LEU B 1 265 ? 4.227 -1.315 -7.801 1 97.44 265 LEU B O 1
ATOM 4774 N N . ALA B 1 266 ? 2.857 -2.969 -8.344 1 98 266 ALA B N 1
ATOM 4775 C CA . ALA B 1 266 ? 2.953 -2.709 -9.781 1 98 266 ALA B CA 1
ATOM 4776 C C . ALA B 1 266 ? 2.375 -1.341 -10.133 1 98 266 ALA B C 1
ATOM 4778 O O . ALA B 1 266 ? 2.994 -0.568 -10.867 1 98 266 ALA B O 1
ATOM 4779 N N . HIS B 1 267 ? 1.192 -1.034 -9.625 1 97.25 267 HIS B N 1
ATOM 4780 C CA . HIS B 1 267 ? 0.566 0.262 -9.859 1 97.25 267 HIS B CA 1
ATOM 4781 C C . HIS B 1 267 ? 1.479 1.401 -9.422 1 97.25 267 HIS B C 1
ATOM 4783 O O . HIS B 1 267 ? 1.68 2.365 -10.164 1 97.25 267 HIS B O 1
ATOM 4789 N N . LEU B 1 268 ? 2.006 1.265 -8.234 1 97.56 268 LEU B N 1
ATOM 4790 C CA . LEU B 1 268 ? 2.828 2.326 -7.668 1 97.56 268 LEU B CA 1
ATOM 4791 C C . LEU B 1 268 ? 4.121 2.492 -8.453 1 97.56 268 LEU B C 1
ATOM 4793 O O . LEU B 1 268 ? 4.605 3.613 -8.633 1 97.56 268 LEU B O 1
ATOM 4797 N N . THR B 1 269 ? 4.676 1.371 -8.875 1 97.5 269 THR B N 1
ATOM 4798 C CA . THR B 1 269 ? 5.891 1.422 -9.672 1 97.5 269 THR B CA 1
ATOM 4799 C C . THR B 1 269 ? 5.668 2.244 -10.945 1 97.5 269 THR B C 1
ATOM 4801 O O . THR B 1 269 ? 6.547 3.006 -11.359 1 97.5 269 THR B O 1
ATOM 4804 N N . LYS B 1 270 ? 4.523 2.16 -11.523 1 95.56 270 LYS B N 1
ATOM 4805 C CA . LYS B 1 270 ? 4.215 2.824 -12.789 1 95.56 270 LYS B CA 1
ATOM 4806 C C . LYS B 1 270 ? 3.842 4.285 -12.562 1 95.56 270 LYS B C 1
ATOM 4808 O O . LYS B 1 270 ? 4.094 5.137 -13.422 1 95.56 270 LYS B O 1
ATOM 4813 N N . THR B 1 271 ? 3.311 4.645 -11.445 1 94.12 271 THR B N 1
ATOM 4814 C CA . THR B 1 271 ? 2.65 5.938 -11.312 1 94.12 271 THR B CA 1
ATOM 4815 C C . THR B 1 271 ? 3.504 6.898 -10.492 1 94.12 271 THR B C 1
ATOM 4817 O O . THR B 1 271 ? 3.441 8.117 -10.68 1 94.12 271 THR B O 1
ATOM 4820 N N . VAL B 1 272 ? 4.199 6.375 -9.492 1 94.44 272 VAL B N 1
ATOM 4821 C CA . VAL B 1 272 ? 4.996 7.25 -8.641 1 94.44 272 VAL B CA 1
ATOM 4822 C C . VAL B 1 272 ? 6.199 7.777 -9.422 1 94.44 272 VAL B C 1
ATOM 4824 O O . VAL B 1 272 ? 6.949 7.004 -10.016 1 94.44 272 VAL B O 1
ATOM 4827 N N . LYS B 1 273 ? 6.305 9.039 -9.352 1 87.62 273 LYS B N 1
ATOM 4828 C CA . LYS B 1 273 ? 7.406 9.68 -10.062 1 87.62 273 LYS B CA 1
ATOM 4829 C C . LYS B 1 273 ? 8.727 9.477 -9.336 1 87.62 273 LYS B C 1
ATOM 4831 O O . LYS B 1 273 ? 8.75 9.242 -8.125 1 87.62 273 LYS B O 1
ATOM 4836 N N . GLY B 1 274 ? 9.852 9.422 -10.023 1 78.12 274 GLY B N 1
ATOM 4837 C CA . GLY B 1 274 ? 11.156 9.289 -9.383 1 78.12 274 GLY B CA 1
ATOM 4838 C C . GLY B 1 274 ? 12.141 8.477 -10.203 1 78.12 274 GLY B C 1
ATOM 4839 O O . GLY B 1 274 ? 12.969 7.754 -9.648 1 78.12 274 GLY B O 1
ATOM 4840 N N . GLY B 1 275 ? 12.125 8.492 -11.32 1 83.12 275 GLY B N 1
ATOM 4841 C CA . GLY B 1 275 ? 13.047 7.766 -12.18 1 83.12 275 GLY B CA 1
ATOM 4842 C C . GLY B 1 275 ? 12.375 6.676 -12.992 1 83.12 275 GLY B C 1
ATOM 4843 O O . GLY B 1 275 ? 11.164 6.461 -12.867 1 83.12 275 GLY B O 1
ATOM 4844 N N . ILE B 1 276 ? 13.188 6.062 -13.758 1 88 276 ILE B N 1
ATOM 4845 C CA . ILE B 1 276 ? 12.68 4.961 -14.562 1 88 276 ILE B CA 1
ATOM 4846 C C . ILE B 1 276 ? 12.789 3.652 -13.789 1 88 276 ILE B C 1
ATOM 4848 O O . ILE B 1 276 ? 13.898 3.203 -13.477 1 88 276 ILE B O 1
ATOM 4852 N N . LYS B 1 277 ? 11.727 3.186 -13.414 1 94.75 277 LYS B N 1
ATOM 4853 C CA . LYS B 1 277 ? 11.633 1.917 -12.695 1 94.75 277 LYS B CA 1
ATOM 4854 C C . LYS B 1 277 ? 10.875 0.878 -13.516 1 94.75 277 LYS B C 1
ATOM 4856 O O . LYS B 1 277 ? 9.836 1.182 -14.109 1 94.75 277 LYS B O 1
ATOM 4861 N N . ARG B 1 278 ? 11.422 -0.281 -13.633 1 96.94 278 ARG B N 1
ATOM 4862 C CA . ARG B 1 278 ? 10.773 -1.359 -14.367 1 96.94 278 ARG B CA 1
ATOM 4863 C C . ARG B 1 278 ? 10.203 -2.406 -13.422 1 96.94 278 ARG B C 1
ATOM 4865 O O . ARG B 1 278 ? 10.82 -2.729 -12.398 1 96.94 278 ARG B O 1
ATOM 4872 N N . PHE B 1 279 ? 9.055 -2.863 -13.758 1 98.56 279 PHE B N 1
ATOM 4873 C CA . PHE B 1 279 ? 8.398 -3.93 -13.008 1 98.56 279 PHE B CA 1
ATOM 4874 C C . PHE B 1 279 ? 8.516 -5.258 -13.75 1 98.56 279 PHE B C 1
ATOM 4876 O O . PHE B 1 279 ? 7.855 -5.465 -14.766 1 98.56 279 PHE B O 1
ATOM 4883 N N . TYR B 1 280 ? 9.297 -6.219 -13.211 1 98.81 280 TYR B N 1
ATOM 4884 C CA . TYR B 1 280 ? 9.516 -7.52 -13.828 1 98.81 280 TYR B CA 1
ATOM 4885 C C . TYR B 1 280 ? 8.984 -8.641 -12.945 1 98.81 280 TYR B C 1
ATOM 4887 O O . TYR B 1 280 ? 8.953 -8.516 -11.719 1 98.81 280 TYR B O 1
ATOM 4895 N N . VAL B 1 281 ? 8.578 -9.695 -13.578 1 98.81 281 VAL B N 1
ATOM 4896 C CA . VAL B 1 281 ? 8.062 -10.875 -12.898 1 98.81 281 VAL B CA 1
ATOM 4897 C C . VAL B 1 281 ? 8.922 -12.086 -13.25 1 98.81 281 VAL B C 1
ATOM 4899 O O . VAL B 1 281 ? 9.234 -12.312 -14.422 1 98.81 281 VAL B O 1
ATOM 4902 N N . ALA B 1 282 ? 9.406 -12.812 -12.273 1 98.69 282 ALA B N 1
ATOM 4903 C CA . ALA B 1 282 ? 10.102 -14.078 -12.484 1 98.69 282 ALA B CA 1
ATOM 4904 C C . ALA B 1 282 ? 9.141 -15.258 -12.359 1 98.69 282 ALA B C 1
ATOM 4906 O O . ALA B 1 282 ? 8.469 -15.406 -11.336 1 98.69 282 ALA B O 1
ATOM 4907 N N . ALA B 1 283 ? 9.102 -16.094 -13.375 1 97.12 283 ALA B N 1
ATOM 4908 C CA . ALA B 1 283 ? 8.125 -17.188 -13.344 1 97.12 283 ALA B CA 1
ATOM 4909 C C . ALA B 1 283 ? 8.602 -18.375 -14.188 1 97.12 283 ALA B C 1
ATOM 4911 O O . ALA B 1 283 ? 9.047 -18.203 -15.32 1 97.12 283 ALA B O 1
ATOM 4912 N N . GLU B 1 284 ? 8.547 -19.531 -13.633 1 94.19 284 GLU B N 1
ATOM 4913 C CA . GLU B 1 284 ? 8.758 -20.75 -14.398 1 94.19 284 GLU B CA 1
ATOM 4914 C C . GLU B 1 284 ? 7.617 -20.984 -15.391 1 94.19 284 GLU B C 1
ATOM 4916 O O . GLU B 1 284 ? 6.457 -20.703 -15.086 1 94.19 284 GLU B O 1
ATOM 4921 N N . THR B 1 285 ? 7.883 -21.547 -16.469 1 91.94 285 THR B N 1
ATOM 4922 C CA . THR B 1 285 ? 6.895 -21.719 -17.531 1 91.94 285 THR B CA 1
ATOM 4923 C C . THR B 1 285 ? 5.781 -22.656 -17.094 1 91.94 285 THR B C 1
ATOM 4925 O O . THR B 1 285 ? 4.645 -22.547 -17.547 1 91.94 285 THR B O 1
ATOM 4928 N N . HIS B 1 286 ? 6.105 -23.578 -16.156 1 90.38 286 HIS B N 1
ATOM 4929 C CA . HIS B 1 286 ? 5.066 -24.516 -15.727 1 90.38 286 HIS B CA 1
ATOM 4930 C C . HIS B 1 286 ? 4.016 -23.812 -14.875 1 90.38 286 HIS B C 1
ATOM 4932 O O . HIS B 1 286 ? 2.986 -24.391 -14.539 1 90.38 286 HIS B O 1
ATOM 4938 N N . LYS B 1 287 ? 4.191 -22.547 -14.5 1 93.38 287 LYS B N 1
ATOM 4939 C CA . LYS B 1 287 ? 3.219 -21.766 -13.75 1 93.38 287 LYS B CA 1
ATOM 4940 C C . LYS B 1 287 ? 2.25 -21.047 -14.688 1 93.38 287 LYS B C 1
ATOM 4942 O O . LYS B 1 287 ? 1.354 -20.328 -14.234 1 93.38 287 LYS B O 1
ATOM 4947 N N . ILE B 1 288 ? 2.412 -21.219 -16.016 1 92.56 288 ILE B N 1
ATOM 4948 C CA . ILE B 1 288 ? 1.519 -20.578 -16.969 1 92.56 288 ILE B CA 1
ATOM 4949 C C . ILE B 1 288 ? 0.193 -21.344 -17.016 1 92.56 288 ILE B C 1
ATOM 4951 O O . ILE B 1 288 ? 0.174 -22.562 -17.156 1 92.56 288 ILE B O 1
ATOM 4955 N N . CYS B 1 289 ? -0.827 -20.625 -16.797 1 89.44 289 CYS B N 1
ATOM 4956 C CA . CYS B 1 289 ? -2.18 -21.172 -16.844 1 89.44 289 CYS B CA 1
ATOM 4957 C C . CYS B 1 289 ? -2.908 -20.734 -18.094 1 89.44 289 CYS B C 1
ATOM 4959 O O . CYS B 1 289 ? -2.91 -19.547 -18.438 1 89.44 289 CYS B O 1
ATOM 4961 N N . ARG B 1 290 ? -3.561 -21.688 -18.734 1 85.31 290 ARG B N 1
ATOM 4962 C CA . ARG B 1 290 ? -4.25 -21.422 -20 1 85.31 290 ARG B CA 1
ATOM 4963 C C . ARG B 1 290 ? -5.648 -20.859 -19.75 1 85.31 290 ARG B C 1
ATOM 4965 O O . ARG B 1 290 ? -6.629 -21.359 -20.312 1 85.31 290 ARG B O 1
ATOM 4972 N N . LYS B 1 291 ? -5.75 -20 -18.828 1 82.44 291 LYS B N 1
ATOM 4973 C CA . LYS B 1 291 ? -7.016 -19.344 -18.516 1 82.44 291 LYS B CA 1
ATOM 4974 C C . LYS B 1 291 ? -6.852 -17.828 -18.453 1 82.44 291 LYS B C 1
ATOM 4976 O O . LYS B 1 291 ? -5.762 -17.328 -18.172 1 82.44 291 LYS B O 1
ATOM 4981 N N . THR B 1 292 ? -7.973 -17.203 -18.828 1 78.19 292 THR B N 1
ATOM 4982 C CA . THR B 1 292 ? -8.023 -15.75 -18.688 1 78.19 292 THR B CA 1
ATOM 4983 C C . THR B 1 292 ? -8.836 -15.359 -17.453 1 78.19 292 THR B C 1
ATOM 4985 O O . THR B 1 292 ? -9.68 -16.125 -16.984 1 78.19 292 THR B O 1
ATOM 4988 N N . PRO B 1 293 ? -8.547 -14.148 -16.891 1 72.19 293 PRO B N 1
ATOM 4989 C CA . PRO B 1 293 ? -9.281 -13.719 -15.703 1 72.19 293 PRO B CA 1
ATOM 4990 C C . PRO B 1 293 ? -10.789 -13.664 -15.93 1 72.19 293 PRO B C 1
ATOM 4992 O O . PRO B 1 293 ? -11.57 -13.906 -15.008 1 72.19 293 PRO B O 1
ATOM 4995 N N . VAL B 1 294 ? -11.141 -13.266 -17.016 1 60.97 294 VAL B N 1
ATOM 4996 C CA . VAL B 1 294 ? -12.562 -13.18 -17.328 1 60.97 294 VAL B CA 1
ATOM 4997 C C . VAL B 1 294 ? -13.203 -14.562 -17.234 1 60.97 294 VAL B C 1
ATOM 4999 O O . VAL B 1 294 ? -14.328 -14.703 -16.766 1 60.97 294 VAL B O 1
ATOM 5002 N N . ALA B 1 295 ? -12.461 -15.43 -17.625 1 53.06 295 ALA B N 1
ATOM 5003 C CA . ALA B 1 295 ? -12.953 -16.797 -17.672 1 53.06 295 ALA B CA 1
ATOM 5004 C C . ALA B 1 295 ? -12.922 -17.453 -16.297 1 53.06 295 ALA B C 1
ATOM 5006 O O . ALA B 1 295 ? -13.602 -18.453 -16.062 1 53.06 295 ALA B O 1
ATOM 5007 N N . TYR B 1 296 ? -12.227 -16.797 -15.477 1 59.34 296 TYR B N 1
ATOM 5008 C CA . TYR B 1 296 ? -12.078 -17.375 -14.141 1 59.34 296 TYR B CA 1
ATOM 5009 C C . TYR B 1 296 ? -12.312 -16.312 -13.062 1 59.34 296 TYR B C 1
ATOM 5011 O O . TYR B 1 296 ? -11.359 -15.828 -12.453 1 59.34 296 TYR B O 1
ATOM 5019 N N . PRO B 1 297 ? -13.57 -16.047 -12.867 1 58.03 297 PRO B N 1
ATOM 5020 C CA . PRO B 1 297 ? -13.922 -14.93 -11.984 1 58.03 297 PRO B CA 1
ATOM 5021 C C . PRO B 1 297 ? -13.359 -15.094 -10.57 1 58.03 297 PRO B C 1
ATOM 5023 O O . PRO B 1 297 ? -13.258 -14.117 -9.828 1 58.03 297 PRO B O 1
ATOM 5026 N N . MET B 1 298 ? -13.016 -16.375 -10.312 1 53.22 298 MET B N 1
ATOM 5027 C CA . MET B 1 298 ? -12.422 -16.625 -9 1 53.22 298 MET B CA 1
ATOM 5028 C C . MET B 1 298 ? -11.164 -15.797 -8.805 1 53.22 298 MET B C 1
ATOM 5030 O O . MET B 1 298 ? -10.805 -15.461 -7.672 1 53.22 298 MET B O 1
ATOM 5034 N N . VAL B 1 299 ? -10.578 -15.492 -9.922 1 52 299 VAL B N 1
ATOM 5035 C CA . VAL B 1 299 ? -9.328 -14.727 -9.891 1 52 299 VAL B CA 1
ATOM 5036 C C . VAL B 1 299 ? -9.562 -13.383 -9.211 1 52 299 VAL B C 1
ATOM 5038 O O . VAL B 1 299 ? -8.711 -12.906 -8.461 1 52 299 VAL B O 1
ATOM 5041 N N . ASN B 1 300 ? -10.703 -12.922 -9.547 1 51.84 300 ASN B N 1
ATOM 5042 C CA . ASN B 1 300 ? -10.992 -11.617 -8.961 1 51.84 300 ASN B CA 1
ATOM 5043 C C . ASN B 1 300 ? -11.383 -11.742 -7.488 1 51.84 300 ASN B C 1
ATOM 5045 O O . ASN B 1 300 ? -11.383 -10.742 -6.762 1 51.84 300 ASN B O 1
ATOM 5049 N N . ARG B 1 301 ? -11.68 -12.992 -7.094 1 51.38 301 ARG B N 1
ATOM 5050 C CA . ARG B 1 301 ? -12.102 -13.25 -5.719 1 51.38 301 ARG B CA 1
ATOM 5051 C C . ARG B 1 301 ? -10.922 -13.688 -4.855 1 51.38 301 ARG B C 1
ATOM 5053 O O . ARG B 1 301 ? -11.031 -13.734 -3.631 1 51.38 301 ARG B O 1
ATOM 5060 N N . VAL B 1 302 ? -9.953 -14.242 -5.504 1 47.22 302 VAL B N 1
ATOM 5061 C CA . VAL B 1 302 ? -8.82 -14.852 -4.809 1 47.22 302 VAL B CA 1
ATOM 5062 C C . VAL B 1 302 ? -8.234 -13.859 -3.811 1 47.22 302 VAL B C 1
ATOM 5064 O O . VAL B 1 302 ? -7.742 -14.25 -2.75 1 47.22 302 VAL B O 1
ATOM 5067 N N . GLY B 1 303 ? -8.008 -12.625 -4.141 1 46.19 303 GLY B N 1
ATOM 5068 C CA . GLY B 1 303 ? -7.363 -11.773 -3.152 1 46.19 303 GLY B CA 1
ATOM 5069 C C . GLY B 1 303 ? -8.102 -11.727 -1.829 1 46.19 303 GLY B C 1
ATOM 5070 O O . GLY B 1 303 ? -7.566 -11.25 -0.829 1 46.19 303 GLY B O 1
ATOM 5071 N N . VAL B 1 304 ? -9.43 -11.5 -1.896 1 40.22 304 VAL B N 1
ATOM 5072 C CA . VAL B 1 304 ? -10.227 -11.219 -0.707 1 40.22 304 VAL B CA 1
ATOM 5073 C C . VAL B 1 304 ? -10.539 -12.516 0.031 1 40.22 304 VAL B C 1
ATOM 5075 O O . VAL B 1 304 ? -11.117 -13.445 -0.543 1 40.22 304 VAL B O 1
ATOM 5078 N N . HIS B 1 305 ? -9.734 -13.203 0.504 1 38.91 305 HIS B N 1
ATOM 5079 C CA . HIS B 1 305 ? -10.586 -13.914 1.448 1 38.91 305 HIS B CA 1
ATOM 5080 C C . HIS B 1 305 ? -11.805 -13.086 1.832 1 38.91 305 HIS B C 1
ATOM 5082 O O . HIS B 1 305 ? -11.688 -12.102 2.568 1 38.91 305 HIS B O 1
ATOM 5088 N N . GLN B 1 306 ? -12.57 -12.914 0.904 1 34.59 306 GLN B N 1
ATOM 5089 C CA . GLN B 1 306 ? -13.758 -12.125 1.202 1 34.59 306 GLN B CA 1
ATOM 5090 C C . GLN B 1 306 ? -14.359 -12.516 2.547 1 34.59 306 GLN B C 1
ATOM 5092 O O . GLN B 1 306 ? -14.969 -13.586 2.672 1 34.59 306 GLN B O 1
ATOM 5097 N N . ARG B 1 307 ? -13.961 -12.711 3.543 1 33.88 307 ARG B N 1
ATOM 5098 C CA . ARG B 1 307 ? -15.023 -12.188 4.398 1 33.88 307 ARG B CA 1
ATOM 5099 C C . ARG B 1 307 ? -15.805 -11.086 3.689 1 33.88 307 ARG B C 1
ATOM 5101 O O . ARG B 1 307 ? -15.242 -10.352 2.867 1 33.88 307 ARG B O 1
ATOM 5108 N N . ASP B 1 308 ? -17.188 -11.039 3.666 1 35.66 308 ASP B N 1
ATOM 5109 C CA . ASP B 1 308 ? -18.188 -10.25 2.943 1 35.66 308 ASP B CA 1
ATOM 5110 C C . ASP B 1 308 ? -17.688 -8.828 2.697 1 35.66 308 ASP B C 1
ATOM 5112 O O . ASP B 1 308 ? -17.828 -7.953 3.557 1 35.66 308 ASP B O 1
ATOM 5116 N N . ILE B 1 309 ? -16.641 -8.492 2.414 1 35 309 ILE B N 1
ATOM 5117 C CA . ILE B 1 309 ? -16.828 -7.125 1.941 1 35 309 ILE B CA 1
ATOM 5118 C C . ILE B 1 309 ? -18.109 -7.035 1.1 1 35 309 ILE B C 1
ATOM 5120 O O . ILE B 1 309 ? -18.625 -5.945 0.865 1 35 309 ILE B O 1
ATOM 5124 N N . SER B 1 310 ? -18.359 -7.973 0.353 1 35.25 310 SER B N 1
ATOM 5125 C CA . SER B 1 310 ? -19.719 -8.047 -0.187 1 35.25 310 SER B CA 1
ATOM 5126 C C . SER B 1 310 ? -20.75 -8.25 0.921 1 35.25 310 SER B C 1
ATOM 5128 O O . SER B 1 310 ? -21.953 -8.062 0.703 1 35.25 310 SER B O 1
ATOM 5130 N N . LYS B 1 311 ? -20.5 -9.281 1.856 1 34.72 311 LYS B N 1
ATOM 5131 C CA . LYS B 1 311 ? -21.484 -9.398 2.936 1 34.72 311 LYS B CA 1
ATOM 5132 C C . LYS B 1 311 ? -21.297 -8.289 3.967 1 34.72 311 LYS B C 1
ATOM 5134 O O . LYS B 1 311 ? -20.578 -8.461 4.957 1 34.72 311 LYS B O 1
ATOM 5139 N N . PHE B 1 312 ? -20.891 -7.082 3.664 1 33.22 312 PHE B N 1
ATOM 5140 C CA . PHE B 1 312 ? -21.312 -5.984 4.52 1 33.22 312 PHE B CA 1
ATOM 5141 C C . PHE B 1 312 ? -22.531 -6.379 5.34 1 33.22 312 PHE B C 1
ATOM 5143 O O . PHE B 1 312 ? -23.172 -5.527 5.957 1 33.22 312 PHE B O 1
ATOM 5150 N N . ASP B 1 313 ? -23.172 -7.566 5.141 1 33.84 313 ASP B N 1
ATOM 5151 C CA . ASP B 1 313 ? -24.25 -7.746 6.125 1 33.84 313 ASP B CA 1
ATOM 5152 C C . ASP B 1 313 ? -23.688 -7.711 7.547 1 33.84 313 ASP B C 1
ATOM 5154 O O . ASP B 1 313 ? -24.219 -6.996 8.406 1 33.84 313 ASP B O 1
ATOM 5158 N N . ASN B 1 314 ? -23.453 -8.992 8.383 1 30.44 314 ASN B N 1
ATOM 5159 C CA . ASN B 1 314 ? -23.234 -8.945 9.82 1 30.44 314 ASN B CA 1
ATOM 5160 C C . ASN B 1 314 ? -21.781 -8.586 10.148 1 30.44 314 ASN B C 1
ATOM 5162 O O . ASN B 1 314 ? -20.891 -9.414 10 1 30.44 314 ASN B O 1
ATOM 5166 N N . VAL B 1 315 ? -21.25 -7.59 9.875 1 33.25 315 VAL B N 1
ATOM 5167 C CA . VAL B 1 315 ? -19.953 -6.941 10.047 1 33.25 315 VAL B CA 1
ATOM 5168 C C . VAL B 1 315 ? -19.297 -7.402 11.344 1 33.25 315 VAL B C 1
ATOM 5170 O O . VAL B 1 315 ? -18.078 -7.355 11.484 1 33.25 315 VAL B O 1
ATOM 5173 N N . GLY B 1 316 ? -19.875 -7.027 12.539 1 31.92 316 GLY B N 1
ATOM 5174 C CA . GLY B 1 316 ? -19.188 -6.934 13.828 1 31.92 316 GLY B CA 1
ATOM 5175 C C . GLY B 1 316 ? -18.609 -8.25 14.289 1 31.92 316 GLY B C 1
ATOM 5176 O O . GLY B 1 316 ? -17.562 -8.273 14.961 1 31.92 316 GLY B O 1
ATOM 5177 N N . VAL B 1 317 ? -19.516 -9.25 14.594 1 30.33 317 VAL B N 1
ATOM 5178 C CA . VAL B 1 317 ? -19.25 -10.414 15.438 1 30.33 317 VAL B CA 1
ATOM 5179 C C . VAL B 1 317 ? -18.516 -11.477 14.633 1 30.33 317 VAL B C 1
ATOM 5181 O O . VAL B 1 317 ? -19.031 -11.969 13.625 1 30.33 317 VAL B O 1
ATOM 5184 N N . VAL B 1 318 ? -17.141 -11.344 14.578 1 35.25 318 VAL B N 1
ATOM 5185 C CA . VAL B 1 318 ? -16.422 -12.562 14.211 1 35.25 318 VAL B CA 1
ATOM 5186 C C . VAL B 1 318 ? -17.156 -13.781 14.75 1 35.25 318 VAL B C 1
ATOM 5188 O O . VAL B 1 318 ? -17.25 -13.984 15.961 1 35.25 318 VAL B O 1
ATOM 5191 N N . ASP B 1 319 ? -18.188 -14.234 14.18 1 33.72 319 ASP B N 1
ATOM 5192 C CA . ASP B 1 319 ? -18.594 -15.57 14.586 1 33.72 319 ASP B CA 1
ATOM 5193 C C . ASP B 1 319 ? -17.484 -16.594 14.344 1 33.72 319 ASP B C 1
ATOM 5195 O O . ASP B 1 319 ? -16.953 -16.688 13.234 1 33.72 319 ASP B O 1
ATOM 5199 N N . PRO B 1 320 ? -16.875 -17.125 15.289 1 39.25 320 PRO B N 1
ATOM 5200 C CA . PRO B 1 320 ? -15.859 -18.172 15.219 1 39.25 320 PRO B CA 1
ATOM 5201 C C . PRO B 1 320 ? -16.094 -19.141 14.062 1 39.25 320 PRO B C 1
ATOM 5203 O O . PRO B 1 320 ? -15.133 -19.641 13.461 1 39.25 320 PRO B O 1
ATOM 5206 N N . ASP B 1 321 ? -17.25 -19.516 13.875 1 39.25 321 ASP B N 1
ATOM 5207 C CA . ASP B 1 321 ? -17.547 -20.547 12.883 1 39.25 321 ASP B CA 1
ATOM 5208 C C . ASP B 1 321 ? -17.312 -20.016 11.461 1 39.25 321 ASP B C 1
ATOM 5210 O O . ASP B 1 321 ? -17.078 -20.812 10.539 1 39.25 321 ASP B O 1
ATOM 5214 N N . GLN B 1 322 ? -17.469 -18.812 11.234 1 40.16 322 GLN B N 1
ATOM 5215 C CA . GLN B 1 322 ? -17.266 -18.234 9.914 1 40.16 322 GLN B CA 1
ATOM 5216 C C . GLN B 1 322 ? -15.781 -18 9.633 1 40.16 322 GLN B C 1
ATOM 5218 O O . GLN B 1 322 ? -15.391 -17.781 8.484 1 40.16 322 GLN B O 1
ATOM 5223 N N . LEU B 1 323 ? -14.938 -17.891 10.594 1 41.41 323 LEU B N 1
ATOM 5224 C CA . LEU B 1 323 ? -13.484 -17.922 10.5 1 41.41 323 LEU B CA 1
ATOM 5225 C C . LEU B 1 323 ? -13.008 -19.203 9.82 1 41.41 323 LEU B C 1
ATOM 5227 O O . LEU B 1 323 ? -11.914 -19.25 9.266 1 41.41 323 LEU B O 1
ATOM 5231 N N . ALA B 1 324 ? -13.742 -20.281 10.008 1 40.84 324 ALA B N 1
ATOM 5232 C CA . ALA B 1 324 ? -13.281 -21.562 9.492 1 40.84 324 ALA B CA 1
ATOM 5233 C C . ALA B 1 324 ? -13.031 -21.5 7.984 1 40.84 324 ALA B C 1
ATOM 5235 O O . ALA B 1 324 ? -12.133 -22.172 7.465 1 40.84 324 ALA B O 1
ATOM 5236 N N . GLY B 1 325 ? -13.773 -20.703 7.234 1 42.66 325 GLY B N 1
ATOM 5237 C CA . GLY B 1 325 ? -13.609 -20.719 5.789 1 42.66 325 GLY B CA 1
ATOM 5238 C C . GLY B 1 325 ? -12.688 -19.625 5.289 1 42.66 325 GLY B C 1
ATOM 5239 O O . GLY B 1 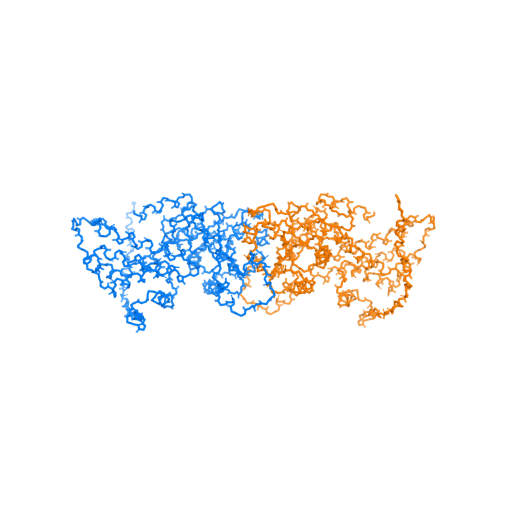325 ? -12.492 -19.469 4.078 1 42.66 325 GLY B O 1
ATOM 5240 N N . MET B 1 326 ? -12.148 -18.812 6.258 1 46.94 326 MET B N 1
ATOM 5241 C CA . MET B 1 326 ? -11.359 -17.688 5.781 1 46.94 326 MET B CA 1
ATOM 5242 C C . MET B 1 326 ? -9.922 -18.109 5.5 1 46.94 326 MET B C 1
ATOM 5244 O O . MET B 1 326 ? -9.344 -18.906 6.238 1 46.94 326 MET B O 1
ATOM 5248 N N . LEU B 1 327 ? -9.492 -17.812 4.223 1 57 327 LEU B N 1
ATOM 5249 C CA . LEU B 1 327 ? -8.094 -18.031 3.883 1 57 327 LEU B CA 1
ATOM 5250 C C . LEU B 1 327 ? -7.172 -17.312 4.863 1 57 327 LEU B C 1
ATOM 5252 O O . LEU B 1 327 ? -7.512 -16.25 5.371 1 57 327 LEU B O 1
ATOM 5256 N N . ALA B 1 328 ? -6.262 -18.047 5.223 1 64.62 328 ALA B N 1
ATOM 5257 C CA . ALA B 1 328 ? -5.188 -17.359 5.941 1 64.62 328 ALA B CA 1
ATOM 5258 C C . ALA B 1 328 ? -4.656 -16.172 5.129 1 64.62 328 ALA B C 1
ATOM 5260 O O . ALA B 1 328 ? -4.633 -16.219 3.896 1 64.62 328 ALA B O 1
ATOM 5261 N N . GLU B 1 329 ? -4.492 -15.039 5.719 1 64.81 329 GLU B N 1
ATOM 5262 C CA . GLU B 1 329 ? -3.977 -13.836 5.07 1 64.81 329 GLU B CA 1
ATOM 5263 C C . GLU B 1 329 ? -2.797 -14.164 4.16 1 64.81 329 GLU B C 1
ATOM 5265 O O . GLU B 1 329 ? -2.648 -13.57 3.09 1 64.81 329 GLU B O 1
ATOM 5270 N N . ALA B 1 330 ? -2.062 -15.164 4.543 1 66.56 330 ALA B N 1
ATOM 5271 C CA . ALA B 1 330 ? -0.885 -15.539 3.766 1 66.56 330 ALA B CA 1
ATOM 5272 C C . ALA B 1 330 ? -1.284 -16.203 2.447 1 66.56 330 ALA B C 1
ATOM 5274 O O . ALA B 1 330 ? -0.482 -16.266 1.514 1 66.56 330 ALA B O 1
ATOM 5275 N N . ASP B 1 331 ? -2.521 -16.516 2.346 1 73.38 331 ASP B N 1
ATOM 5276 C CA . ASP B 1 331 ? -2.98 -17.234 1.158 1 73.38 331 ASP B CA 1
ATOM 5277 C C . ASP B 1 331 ? -3.734 -16.297 0.212 1 73.38 331 ASP B C 1
ATOM 5279 O O . ASP B 1 331 ? -4.145 -16.719 -0.876 1 73.38 331 ASP B O 1
ATOM 5283 N N . GLU B 1 332 ? -3.844 -15.086 0.608 1 81.06 332 GLU B N 1
ATOM 5284 C CA . GLU B 1 332 ? -4.566 -14.133 -0.233 1 81.06 332 GLU B CA 1
ATOM 5285 C C . GLU B 1 332 ? -3.738 -13.727 -1.448 1 81.06 332 GLU B C 1
ATOM 5287 O O . GLU B 1 332 ? -2.525 -13.539 -1.344 1 81.06 332 GLU B O 1
ATOM 5292 N N . VAL B 1 333 ? -4.422 -13.695 -2.607 1 87.62 333 VAL B N 1
ATOM 5293 C CA . VAL B 1 333 ? -3.742 -13.367 -3.857 1 87.62 333 VAL B CA 1
ATOM 5294 C C . VAL B 1 333 ? -4.484 -12.227 -4.559 1 87.62 333 VAL B C 1
ATOM 5296 O O . VAL B 1 333 ? -5.629 -11.922 -4.215 1 87.62 333 VAL B O 1
ATOM 5299 N N . ASP B 1 334 ? -3.805 -11.562 -5.441 1 88.5 334 ASP B N 1
ATOM 5300 C CA . ASP B 1 334 ? -4.434 -10.539 -6.273 1 88.5 334 ASP B CA 1
ATOM 5301 C C . ASP B 1 334 ? -3.949 -10.633 -7.719 1 88.5 334 ASP B C 1
ATOM 5303 O O . ASP B 1 334 ? -3.006 -11.367 -8.016 1 88.5 334 ASP B O 1
ATOM 5307 N N . TYR B 1 335 ? -4.723 -10.039 -8.586 1 90.75 335 TYR B N 1
ATOM 5308 C CA . TYR B 1 335 ? -4.449 -10.039 -10.016 1 90.75 335 TYR B CA 1
ATOM 5309 C C . TYR B 1 335 ? -3.723 -8.766 -10.43 1 90.75 335 TYR B C 1
ATOM 5311 O O . TYR B 1 335 ? -4.141 -7.66 -10.078 1 90.75 335 TYR B O 1
ATOM 5319 N N . THR B 1 336 ? -2.615 -8.898 -11.086 1 94.44 336 THR B N 1
ATOM 5320 C CA . THR B 1 336 ? -1.888 -7.773 -11.664 1 94.44 336 THR B CA 1
ATOM 5321 C C . THR B 1 336 ? -2.08 -7.727 -13.18 1 94.44 336 THR B C 1
ATOM 5323 O O . THR B 1 336 ? -1.75 -8.68 -13.883 1 94.44 336 THR B O 1
ATOM 5326 N N . ASP B 1 337 ? -2.561 -6.648 -13.703 1 93.81 337 ASP B N 1
ATOM 5327 C CA . ASP B 1 337 ? -2.826 -6.449 -15.125 1 93.81 337 ASP B CA 1
ATOM 5328 C C . ASP B 1 337 ? -1.533 -6.48 -15.938 1 93.81 337 ASP B C 1
ATOM 5330 O O . ASP B 1 337 ? -0.511 -5.945 -15.508 1 93.81 337 ASP B O 1
ATOM 5334 N N . PRO B 1 338 ? -1.572 -7.109 -17.109 1 96.12 338 PRO B N 1
ATOM 5335 C CA . PRO B 1 338 ? -0.373 -7.191 -17.953 1 96.12 338 PRO B CA 1
ATOM 5336 C C . PRO B 1 338 ? 0.182 -5.82 -18.328 1 96.12 338 PRO B C 1
ATOM 5338 O O . PRO B 1 338 ? 1.389 -5.676 -18.531 1 96.12 338 PRO B O 1
ATOM 5341 N N . GLU B 1 339 ? -0.603 -4.77 -18.391 1 96.56 339 GLU B N 1
ATOM 5342 C CA . GLU B 1 339 ? -0.167 -3.428 -18.766 1 96.56 339 GLU B CA 1
ATOM 5343 C C . GLU B 1 339 ? 0.815 -2.865 -17.734 1 96.56 339 GLU B C 1
ATOM 5345 O O . GLU B 1 339 ? 1.575 -1.943 -18.047 1 96.56 339 GLU B O 1
ATOM 5350 N N . LEU B 1 340 ? 0.8 -3.43 -16.531 1 97.31 340 LEU B N 1
ATOM 5351 C CA . LEU B 1 340 ? 1.648 -2.932 -15.445 1 97.31 340 LEU B CA 1
ATOM 5352 C C . LEU B 1 340 ? 2.971 -3.688 -15.406 1 97.31 340 LEU B C 1
ATOM 5354 O O . LEU B 1 340 ? 3.842 -3.379 -14.586 1 97.31 340 LEU B O 1
ATOM 5358 N N . ILE B 1 341 ? 3.127 -4.66 -16.266 1 98.31 341 ILE B N 1
ATOM 5359 C CA . ILE B 1 341 ? 4.285 -5.551 -16.234 1 98.31 341 ILE B CA 1
ATOM 5360 C C . ILE B 1 341 ? 5.188 -5.262 -17.422 1 98.31 341 ILE B C 1
ATOM 5362 O O . ILE B 1 341 ? 4.738 -5.293 -18.578 1 98.31 341 ILE B O 1
ATOM 5366 N N . ASP B 1 342 ? 6.445 -5 -17.188 1 98.19 342 ASP B N 1
ATOM 5367 C CA . ASP B 1 342 ? 7.383 -4.66 -18.266 1 98.19 342 ASP B CA 1
ATOM 5368 C C . ASP B 1 342 ? 7.965 -5.914 -18.906 1 98.19 342 ASP B C 1
ATOM 5370 O O . ASP B 1 342 ? 8.383 -5.887 -20.062 1 98.19 342 ASP B O 1
ATOM 5374 N N . GLY B 1 343 ? 8.039 -7.023 -18.156 1 98.12 343 GLY B N 1
ATOM 5375 C CA . GLY B 1 343 ? 8.562 -8.266 -18.688 1 98.12 343 GLY B CA 1
ATOM 5376 C C . GLY B 1 343 ? 8.422 -9.438 -17.734 1 98.12 343 GLY B C 1
ATOM 5377 O O . GLY B 1 343 ? 8.312 -9.234 -16.516 1 98.12 343 GLY B O 1
ATOM 5378 N N . ILE B 1 344 ? 8.422 -10.562 -18.266 1 98.25 344 ILE B N 1
ATOM 5379 C CA . ILE B 1 344 ? 8.383 -11.805 -17.5 1 98.25 344 ILE B CA 1
ATOM 5380 C C . ILE B 1 344 ? 9.648 -12.609 -17.766 1 98.25 344 ILE B C 1
ATOM 5382 O O . ILE B 1 344 ? 9.922 -13.016 -18.906 1 98.25 344 ILE B O 1
ATOM 5386 N N . ILE B 1 345 ? 10.43 -12.852 -16.75 1 98.44 345 ILE B N 1
ATOM 5387 C CA . ILE B 1 345 ? 11.672 -13.609 -16.844 1 98.44 345 ILE B CA 1
ATOM 5388 C C . ILE B 1 345 ? 11.391 -15.102 -16.688 1 98.44 345 ILE B C 1
ATOM 5390 O O . ILE B 1 345 ? 10.961 -15.547 -15.617 1 98.44 345 ILE B O 1
ATOM 5394 N N . THR B 1 346 ? 11.609 -15.891 -17.672 1 96.81 346 THR B N 1
ATOM 5395 C CA . THR B 1 346 ? 11.414 -17.328 -17.672 1 96.81 346 THR B CA 1
ATOM 5396 C C . THR B 1 346 ? 12.734 -18.062 -17.922 1 96.81 346 THR B C 1
ATOM 5398 O O . THR B 1 346 ? 13.766 -17.422 -18.141 1 96.81 346 THR B O 1
ATOM 5401 N N . GLU B 1 347 ? 12.68 -19.375 -17.844 1 95.81 347 GLU B N 1
ATOM 5402 C CA . GLU B 1 347 ? 13.883 -20.172 -18.094 1 95.81 347 GLU B CA 1
ATOM 5403 C C . GLU B 1 347 ? 14.258 -20.156 -19.578 1 95.81 347 GLU B C 1
ATOM 5405 O O . GLU B 1 347 ? 15.367 -20.547 -19.938 1 95.81 347 GLU B O 1
ATOM 5410 N N . GLN B 1 348 ? 13.352 -19.656 -20.406 1 93.19 348 GLN B N 1
ATOM 5411 C CA . GLN B 1 348 ? 13.586 -19.578 -21.844 1 93.19 348 GLN B CA 1
ATOM 5412 C C . GLN B 1 348 ? 13.945 -18.156 -22.266 1 93.19 348 GLN B C 1
ATOM 5414 O O . GLN B 1 348 ? 13.992 -17.844 -23.453 1 93.19 348 GLN B O 1
ATOM 5419 N N . GLY B 1 349 ? 14.102 -17.312 -21.297 1 94.88 349 GLY B N 1
ATOM 5420 C CA . GLY B 1 349 ? 14.383 -15.914 -21.578 1 94.88 349 GLY B CA 1
ATOM 5421 C C . GLY B 1 349 ? 13.305 -14.977 -21.062 1 94.88 349 GLY B C 1
ATOM 5422 O O . GLY B 1 349 ? 12.367 -15.406 -20.391 1 94.88 349 GLY B O 1
ATOM 5423 N N . VAL B 1 350 ? 13.531 -13.703 -21.391 1 96.5 350 VAL B N 1
ATOM 5424 C CA . VAL B 1 350 ? 12.586 -12.68 -20.969 1 96.5 350 VAL B CA 1
ATOM 5425 C C . VAL B 1 350 ? 11.5 -12.5 -22.031 1 96.5 350 VAL B C 1
ATOM 5427 O O . VAL B 1 350 ? 11.812 -12.344 -23.219 1 96.5 350 VAL B O 1
ATOM 5430 N N . LYS B 1 351 ? 10.266 -12.516 -21.594 1 96.56 351 LYS B N 1
ATOM 5431 C CA . LYS B 1 351 ? 9.133 -12.438 -22.516 1 96.56 351 LYS B CA 1
ATOM 5432 C C . LYS B 1 351 ? 8.273 -11.211 -22.203 1 96.56 351 LYS B C 1
ATOM 5434 O O . LYS B 1 351 ? 8.133 -10.812 -21.047 1 96.56 351 LYS B O 1
ATOM 5439 N N . MET B 1 352 ? 7.734 -10.664 -23.25 1 96.31 352 MET B N 1
ATOM 5440 C CA . MET B 1 352 ? 6.684 -9.672 -23.078 1 96.31 352 MET B CA 1
ATOM 5441 C C . MET B 1 352 ? 5.363 -10.328 -22.688 1 96.31 352 MET B C 1
ATOM 5443 O O . MET B 1 352 ? 5.141 -11.5 -23 1 96.31 352 MET B O 1
ATOM 5447 N N . THR B 1 353 ? 4.562 -9.594 -22.016 1 95.88 353 THR B N 1
ATOM 5448 C CA . THR B 1 353 ? 3.287 -10.133 -21.562 1 95.88 353 THR B CA 1
ATOM 5449 C C . THR B 1 353 ? 2.461 -10.648 -22.734 1 95.88 353 THR B C 1
ATOM 5451 O O . THR B 1 353 ? 1.771 -11.664 -22.609 1 95.88 353 THR B O 1
ATOM 5454 N N . SER B 1 354 ? 2.604 -10.055 -23.906 1 93 354 SER B N 1
ATOM 5455 C CA . SER B 1 354 ? 1.839 -10.438 -25.094 1 93 354 SER B CA 1
ATOM 5456 C C . SER B 1 354 ? 2.342 -11.75 -25.672 1 93 354 SER B C 1
ATOM 5458 O O . SER B 1 354 ? 1.645 -12.391 -26.453 1 93 354 SER B O 1
ATOM 5460 N N . GLN B 1 355 ? 3.533 -12.188 -25.312 1 92.12 355 GLN B N 1
ATOM 5461 C CA . GLN B 1 355 ? 4.145 -13.391 -25.875 1 92.12 355 GLN B CA 1
ATOM 5462 C C . GLN B 1 355 ? 3.705 -14.633 -25.109 1 92.12 355 GLN B C 1
ATOM 5464 O O . GLN B 1 355 ? 3.963 -15.758 -25.531 1 92.12 355 GLN B O 1
ATOM 5469 N N . ILE B 1 356 ? 3.078 -14.398 -24.016 1 90.19 356 ILE B N 1
ATOM 5470 C CA . ILE B 1 356 ? 2.709 -15.516 -23.156 1 90.19 356 ILE B CA 1
ATOM 5471 C C . ILE B 1 356 ? 1.693 -16.406 -23.875 1 90.19 356 ILE B C 1
ATOM 5473 O O . ILE B 1 356 ? 1.711 -17.625 -23.719 1 90.19 356 ILE B O 1
ATOM 5477 N N . TRP B 1 357 ? 0.911 -15.867 -24.672 1 82.62 357 TRP B N 1
ATOM 5478 C CA . TRP B 1 357 ? -0.094 -16.625 -25.406 1 82.62 357 TRP B CA 1
ATOM 5479 C C . TRP B 1 357 ? 0.562 -17.656 -26.312 1 82.62 357 TRP B C 1
ATOM 5481 O O . TRP B 1 357 ? 0.052 -18.766 -26.469 1 82.62 357 TRP B O 1
ATOM 5491 N N . GLU B 1 358 ? 1.721 -17.344 -26.828 1 80.12 358 GLU B N 1
ATOM 5492 C CA . GLU B 1 358 ? 2.439 -18.234 -27.734 1 80.12 358 GLU B CA 1
ATOM 5493 C C . GLU B 1 358 ? 3.078 -19.391 -26.969 1 80.12 358 GLU B C 1
ATOM 5495 O O . GLU B 1 358 ? 3.254 -20.484 -27.516 1 80.12 358 GLU B O 1
ATOM 5500 N N . MET B 1 359 ? 3.379 -19.156 -25.797 1 77.94 359 MET B N 1
ATOM 5501 C CA . MET B 1 359 ? 4.055 -20.172 -24.984 1 77.94 359 MET B CA 1
ATOM 5502 C C . MET B 1 359 ? 3.08 -21.266 -24.562 1 77.94 359 MET B C 1
ATOM 5504 O O . MET B 1 359 ? 3.488 -22.391 -24.297 1 77.94 359 MET B O 1
ATOM 5508 N N . VAL B 1 360 ? 1.928 -20.875 -24.406 1 67.19 360 VAL B N 1
ATOM 5509 C CA . VAL B 1 360 ? 0.895 -21.828 -24.031 1 67.19 360 VAL B CA 1
ATOM 5510 C C . VAL B 1 360 ? 0.735 -22.891 -25.125 1 67.19 360 VAL B C 1
ATOM 5512 O O . VAL B 1 360 ? 0.529 -24.062 -24.844 1 67.19 360 VAL B O 1
ATOM 5515 N N . ASP B 1 361 ? 0.993 -22.422 -26.281 1 58.03 361 ASP B N 1
ATOM 5516 C CA . ASP B 1 361 ? 0.831 -23.312 -27.438 1 58.03 361 ASP B CA 1
ATOM 5517 C C . ASP B 1 361 ? 2.045 -24.219 -27.594 1 58.03 361 ASP B C 1
ATOM 5519 O O . ASP B 1 361 ? 1.913 -25.375 -28.016 1 58.03 361 ASP B O 1
ATOM 5523 N N . ASP B 1 362 ? 3.205 -23.656 -27.312 1 52.12 362 ASP B N 1
ATOM 5524 C CA . ASP B 1 362 ? 4.426 -24.438 -27.531 1 52.12 362 ASP B CA 1
ATOM 5525 C C . ASP B 1 362 ? 4.562 -25.547 -26.5 1 52.12 362 ASP B C 1
ATOM 5527 O O . ASP B 1 362 ? 5.258 -26.531 -26.734 1 52.12 362 ASP B O 1
ATOM 5531 N N . TYR B 1 363 ? 4.156 -25.141 -25.328 1 46.94 363 TYR B N 1
ATOM 5532 C CA . TYR B 1 363 ? 4.258 -26.188 -24.328 1 46.94 363 TYR B CA 1
ATOM 5533 C C . TYR B 1 363 ? 3.348 -27.375 -24.672 1 46.94 363 TYR B C 1
ATOM 5535 O O . TYR B 1 363 ? 3.475 -28.453 -24.094 1 46.94 363 TYR B O 1
ATOM 5543 N N . ILE B 1 364 ? 2.365 -27.078 -25.562 1 38.44 364 ILE B N 1
ATOM 5544 C CA . ILE B 1 364 ? 1.529 -28.188 -25.969 1 38.44 364 ILE B CA 1
ATOM 5545 C C . ILE B 1 364 ? 2.223 -28.969 -27.094 1 38.44 364 ILE B C 1
ATOM 5547 O O . ILE B 1 364 ? 2.713 -28.359 -28.062 1 38.44 364 ILE B O 1
#

pLDDT: mean 78.01, std 23.8, range [19.12, 98.81]

InterPro domains:
  IPR000649 Initiation factor 2B-related [PF01008] (56-350)
  IPR037171 NagB/RpiA transferase-like [SSF100950] (38-361)
  IPR042528 Translation initiation factor eIF-2B subunit alpha, N-terminal [G3DSA:1.20.120.1070] (37-150)
  IPR042529 Initiation factor 2B-like, C-terminal [G3DSA:3.40.50.10470] (151-364)
  IPR051501 Eukaryotic initiation factor 2B subunits alpha/beta/delta [PTHR45860] (33-356)

Organism: NCBI:txid100816

Sequence (728 aa):
MSTDSSSKPAAESSAAAGMPIRTNSTSSPTPSKQQDGSFDIVQTYRELLNSDRDLTMPVAAIESLIEVLRNTPASTAMETVEIVKKEKAKLLASAPNPLPLLAGADLFEQYLLRSLRGQPAGGGSSDRVLSFDETRQHLLDNRQLFAQRAKAARDNIAIWGSRYVSDRHIVLTAGGSRTVTKILLRAASDPSKHFKVMYVVDGRNARSDRAVAQLRDAGLEVETISPHKVAYVLGNQKAINLVLVGTEVVMQNGGIISGMGTAQLAHLTKTVKGGIKRFYVAAETHKICRKTPVAYPMVNRVGVHQRDISKFDNVGVVDPDQLAGMLAEADEVDYTDPELIDGIITEQGVKMTSQIWEMVDDYIMSTDSSSKPAAESSAAAGMPIRTNSTSSPTPSKQQDGSFDIVQTYRELLNSDRDLTMPVAAIESLIEVLRNTPASTAMETVEIVKKEKAKLLASAPNPLPLLAGADLFEQYLLRSLRGQPAGGGSSDRVLSFDETRQHLLDNRQLFAQRAKAARDNIAIWGSRYVSDRHIVLTAGGSRTVTKILLRAASDPSKHFKVMYVVDGRNARSDRAVAQLRDAGLEVETISPHKVAYVLGNQKAINLVLVGTEVVMQNGGIISGMGTAQLAHLTKTVKGGIKRFYVAAETHKICRKTPVAYPMVNRVGVHQRDISKFDNVGVVDPDQLAGMLAEADEVDYTDPELIDGIITEQGVKMTSQIWEMVDDYI

Radius of gyration: 33.45 Å; Cα contacts (8 Å, |Δi|>4): 1216; chains: 2; bounding box: 142×105×71 Å